Protein AF-0000000074538050 (afdb_homodimer)

Nearest PDB structures (foldseek):
  3uno-assembly1_C  TM=7.965E-01  e=2.550E-02  Mycobacterium tuberculosis
  3hiu-assembly1_A  TM=7.715E-01  e=6.123E-02  Xanthomonas campestris pv. campestris
  6ls3-assembly1_B-2  TM=7.519E-01  e=9.735E-02  Thermotoga maritima
  6ls3-assembly1_B-3  TM=7.519E-01  e=9.735E-02  Thermotoga maritima
  6gkb-assembly1_A  TM=6.081E-01  e=1.196E-01  Synechococcus sp. CC9311

Secondary structure (DSSP, 8-state):
-HHHHHHHHHHHHHHHHHHHHHTGGG-HHHHHHHHHHHHHHHHHHHHHHHHTPPP--------PPP-SSHHHHHHHHHHHHHHHHHHHHHHHHT---HHHHHHHHHHHHHIIIIIHHHHHHHHHHHHHHHHHHHHHHHHHHHHHHHHHH-THHHHHHHHHHHHHHHHHHHHHHTT---HHHHHHHHT-TTHHHHHHHHHHHHHHHHHHHHHHHHHHT-/-HHHHHHHHHHHHHHHHHHHHHHGGG-HHHHHHHHHHHHHHHHHHHHHHHHTPPP--------PPP-SSHHHHHHHHHHHHHHHHHHHHHHHHT---HHHHHHHHHHHHHIIIIIHHHHHHHHHHHHHHHHHHHHHHHHHHHHHHHHHH-THHHHHHHHHHHHHHHHHHHHHHTT---HHHHHHHHT-TTHHHHHHHHHHHHHHHHHHHHHHHHHHT-

Solvent-accessible surface area (backbone atoms only — not comparable to full-atom values): 23586 Å² total; per-residue (Å²): 109,67,52,58,54,52,17,53,49,49,41,50,50,51,46,48,43,52,53,27,61,69,45,29,85,63,37,66,66,33,48,56,50,40,62,57,50,53,53,54,53,48,53,51,50,51,51,29,58,77,68,71,48,73,73,56,71,71,78,65,84,76,86,76,67,76,62,92,43,53,66,52,38,42,34,42,53,46,28,52,51,53,43,51,40,50,49,39,51,60,59,48,73,79,53,84,52,64,68,61,41,49,52,43,47,52,56,35,46,49,42,63,68,45,50,46,53,53,45,51,51,55,41,39,53,55,44,46,53,51,50,49,50,47,46,48,50,49,46,48,48,47,48,50,49,33,62,67,72,54,46,61,65,58,52,52,51,47,54,50,50,50,49,50,49,51,50,50,50,51,31,42,73,66,67,64,49,48,74,64,53,51,46,48,47,67,61,31,83,57,34,61,52,54,50,48,48,53,51,50,52,52,51,50,53,53,51,52,54,58,61,50,58,68,59,62,78,107,109,68,51,58,54,51,19,52,49,48,42,50,49,52,48,48,45,53,52,27,60,68,45,31,86,62,39,66,67,33,48,55,52,39,60,57,50,53,52,53,52,51,53,53,50,51,51,28,59,77,67,71,47,73,75,58,72,70,78,65,83,77,85,78,67,76,62,92,44,54,66,51,39,41,33,42,52,46,28,50,50,52,44,50,41,49,50,40,53,59,59,46,72,79,53,83,52,64,68,60,40,49,52,43,46,52,57,36,46,49,42,64,68,45,49,47,53,55,45,50,51,54,42,39,53,54,45,45,51,51,50,49,49,47,46,48,49,48,45,48,50,46,48,50,48,34,61,68,73,54,47,62,63,58,52,52,52,48,54,50,51,50,49,48,49,50,49,49,48,50,31,42,73,68,67,64,47,46,73,65,54,51,48,49,48,68,61,30,84,57,33,60,53,54,49,48,48,52,50,49,51,49,50,49,53,51,50,53,54,57,59,50,57,67,59,62,78,105

Foldseek 3Di:
DLQVLLLVLLLLLVLLLVLLVLACVQDVLSVVVSVVSVVLNVLSVVVCVVVVHDHDNPHDPSPDDRDDHSLVSLVVSLVSLVVLLVSLVVVLVPDPDVVSNVSSVVVNCCSVPPVNVVSVVVNCVVVVVVVVVVVVVVVVVVVVVCVVVPCVVVVVVVVVVVVLLVVLVVCVVVVNHDPVSVCCLVVVPCNVVVVVVVVVVVVVVVVVVVVVVVPPVD/DLQVLLLVLLLLLVLLLVLLVLACVQDVLSVVVSVVSVVLNVLSVVVCVVVVHDHDNPHDPSPDDRDDHSLVSLVVSLVSLVVLLVSLVVVLVPDPDVVSNVSSVVVNCCSVPPVNVVSVVVNCVVVVVVVVVVVVVVVVVVVVVCVVVPCPVVVVVVVVVVVLLVVLVVCVVVVNHDPVSVVCCVVVPCNVVVVVVVVVVVVVVVVVVVVVVVVPVD

Radius of gyration: 29.13 Å; Cα contacts (8 Å, |Δi|>4): 297; chains: 2; bounding box: 51×84×74 Å

InterPro domains:
  IPR009078 Ferritin-like superfamily [SSF47240] (4-109)

Sequence (436 aa):
MHDELLSAAYISEKNAQILYESVSAFGEIFSEISSIRSGAIELIKKYAQAKGLKLDDTDAPNAFLTPNSFEDALICALNYEIQLNKMYENFTSDLDDEELKDLFFRLWATSNNEYIPALKQNLARCLNKKTQAKEEANLENLGQNLLQSGYENILNEYQKSFNEVSEGLQSIASGNADKAQLAKILNNPNFSFFSGLALGALGISMMDKISQKDKSDEMHDELLSAAYISEKNAQILYESVSAFGEIFSEISSIRSGAIELIKKYAQAKGLKLDDTDAPNAFLTPNSFEDALICALNYEIQLNKMYENFTSDLDDEELKDLFFRLWATSNNEYIPALKQNLARCLNKKTQAKEEANLENLGQNLLQSGYENILNEYQKSFNEVSEGLQSIASGNADKAQLAKILNNPNFSFFSGLALGALGISMMDKISQKDKSDE

pLDDT: mean 74.82, std 22.18, range [26.7, 98.31]

Structure (mmCIF, N/CA/C/O backbone):
data_AF-0000000074538050-model_v1
#
loop_
_entity.id
_entity.type
_entity.pdbx_description
1 polymer Aminotransferase
#
loop_
_atom_site.group_PDB
_atom_site.id
_atom_site.type_symbol
_atom_site.label_atom_id
_atom_site.label_alt_id
_atom_site.label_comp_id
_atom_site.label_asym_id
_atom_site.label_entity_id
_atom_site.label_seq_id
_atom_site.pdbx_PDB_ins_code
_atom_site.Cartn_x
_atom_site.Cartn_y
_atom_site.Cartn_z
_atom_site.occupancy
_atom_site.B_iso_or_equiv
_atom_site.auth_seq_id
_atom_site.auth_comp_id
_atom_site.auth_asym_id
_atom_site.auth_atom_id
_atom_site.pdbx_PDB_model_num
ATOM 1 N N . MET A 1 1 ? 19.219 -17.984 -20.953 1 68.44 1 MET A N 1
ATOM 2 C CA . MET A 1 1 ? 19.062 -17.25 -19.703 1 68.44 1 MET A CA 1
ATOM 3 C C . MET A 1 1 ? 18.5 -15.852 -19.969 1 68.44 1 MET A C 1
ATOM 5 O O . MET A 1 1 ? 17.516 -15.445 -19.344 1 68.44 1 MET A O 1
ATOM 9 N N . HIS A 1 2 ? 18.953 -15.297 -21.047 1 75.75 2 HIS A N 1
ATOM 10 C CA . HIS A 1 2 ? 18.5 -13.961 -21.422 1 75.75 2 HIS A CA 1
ATOM 11 C C . HIS A 1 2 ? 17.047 -13.977 -21.875 1 75.75 2 HIS A C 1
ATOM 13 O O . HIS A 1 2 ? 16.25 -13.125 -21.484 1 75.75 2 HIS A O 1
ATOM 19 N N . ASP A 1 3 ? 16.719 -15.109 -22.469 1 84.56 3 ASP A N 1
ATOM 20 C CA . ASP A 1 3 ? 15.367 -15.227 -23.016 1 84.56 3 ASP A CA 1
ATOM 21 C C . ASP A 1 3 ? 14.352 -15.375 -21.891 1 84.56 3 ASP A C 1
ATOM 23 O O . ASP A 1 3 ? 13.266 -14.789 -21.938 1 84.56 3 ASP A O 1
ATOM 27 N N . GLU A 1 4 ? 14.828 -16.094 -20.906 1 86.38 4 GLU A N 1
ATOM 28 C CA . GLU A 1 4 ? 13.906 -16.328 -19.797 1 86.38 4 GLU A CA 1
ATOM 29 C C . GLU A 1 4 ? 13.656 -15.047 -19 1 86.38 4 GLU A C 1
ATOM 31 O O . GLU A 1 4 ? 12.523 -14.758 -18.625 1 86.38 4 GLU A O 1
ATOM 36 N N . LEU A 1 5 ? 14.703 -14.289 -18.797 1 91.94 5 LEU A N 1
ATOM 37 C CA . LEU A 1 5 ? 14.57 -13.039 -18.047 1 91.94 5 LEU A CA 1
ATOM 38 C C . LEU A 1 5 ? 13.727 -12.031 -18.828 1 91.94 5 LEU A C 1
ATOM 40 O O . LEU A 1 5 ? 12.867 -11.359 -18.25 1 91.94 5 LEU A O 1
ATOM 44 N N . LEU A 1 6 ? 13.992 -11.992 -20.094 1 93.44 6 LEU A N 1
ATOM 45 C CA . LEU A 1 6 ? 13.25 -11.062 -20.938 1 93.44 6 LEU A CA 1
ATOM 46 C C . LEU A 1 6 ? 11.773 -11.453 -21.016 1 93.44 6 LEU A C 1
ATOM 48 O O . LEU A 1 6 ? 10.898 -10.594 -20.969 1 93.44 6 LEU A O 1
ATOM 52 N N . SER A 1 7 ? 11.508 -12.703 -21.109 1 92.69 7 SER A N 1
ATOM 53 C CA . SER A 1 7 ? 10.133 -13.18 -21.156 1 92.69 7 SER A CA 1
ATOM 54 C C . SER A 1 7 ? 9.422 -12.906 -19.828 1 92.69 7 SER A C 1
ATOM 56 O O . SER A 1 7 ? 8.242 -12.531 -19.812 1 92.69 7 SER A O 1
ATOM 58 N N . ALA A 1 8 ? 10.117 -13.125 -18.75 1 90.44 8 ALA A N 1
ATOM 59 C CA . ALA A 1 8 ? 9.555 -12.828 -17.422 1 90.44 8 ALA A CA 1
ATOM 60 C C . ALA A 1 8 ? 9.211 -11.344 -17.297 1 90.44 8 ALA A C 1
ATOM 62 O O . ALA A 1 8 ? 8.164 -10.992 -16.75 1 90.44 8 ALA A O 1
ATOM 63 N N . ALA A 1 9 ? 10.078 -10.5 -17.797 1 93.19 9 ALA A N 1
ATOM 64 C CA . ALA A 1 9 ? 9.828 -9.062 -17.797 1 93.19 9 ALA A CA 1
ATOM 65 C C . ALA A 1 9 ? 8.617 -8.711 -18.656 1 93.19 9 ALA A C 1
ATOM 67 O O . ALA A 1 9 ? 7.766 -7.918 -18.25 1 93.19 9 ALA A O 1
ATOM 68 N N . TYR A 1 10 ? 8.562 -9.344 -19.75 1 92.94 10 TYR A N 1
ATOM 69 C CA . TYR A 1 10 ? 7.461 -9.125 -20.688 1 92.94 10 TYR A CA 1
ATOM 70 C C . TYR A 1 10 ? 6.125 -9.492 -20.062 1 92.94 10 TYR A C 1
ATOM 72 O O . TYR A 1 10 ? 5.18 -8.703 -20.078 1 92.94 10 TYR A O 1
ATOM 80 N N . ILE A 1 11 ? 6.078 -10.602 -19.5 1 90.44 11 ILE A N 1
ATOM 81 C CA . ILE A 1 11 ? 4.859 -11.086 -18.859 1 90.44 11 ILE A CA 1
ATOM 82 C C . ILE A 1 11 ? 4.496 -10.156 -17.688 1 90.44 11 ILE A C 1
ATOM 84 O O . ILE A 1 11 ? 3.328 -9.812 -17.516 1 90.44 11 ILE A O 1
ATOM 88 N N . SER A 1 12 ? 5.457 -9.742 -16.922 1 91.94 12 SER A N 1
ATOM 89 C CA . SER A 1 12 ? 5.227 -8.875 -15.773 1 91.94 12 SER A CA 1
ATOM 90 C C . SER A 1 12 ? 4.672 -7.523 -16.203 1 91.94 12 SER A C 1
ATOM 92 O O . SER A 1 12 ? 3.762 -6.988 -15.562 1 91.94 12 SER A O 1
ATOM 94 N N . GLU A 1 13 ? 5.227 -6.977 -17.281 1 93.12 13 GLU A N 1
ATOM 95 C CA . GLU A 1 13 ? 4.742 -5.688 -17.781 1 93.12 13 GLU A CA 1
ATOM 96 C C . GLU A 1 13 ? 3.328 -5.809 -18.344 1 93.12 13 GLU A C 1
ATOM 98 O O . GLU A 1 13 ? 2.52 -4.891 -18.203 1 93.12 13 GLU A O 1
ATOM 103 N N . LYS A 1 14 ? 3.045 -6.875 -18.938 1 90.62 14 LYS A N 1
ATOM 104 C CA . LYS A 1 14 ? 1.683 -7.113 -19.422 1 90.62 14 LYS A CA 1
ATOM 105 C C . LYS A 1 14 ? 0.709 -7.234 -18.25 1 90.62 14 LYS A C 1
ATOM 107 O O . LYS A 1 14 ? -0.41 -6.719 -18.312 1 90.62 14 LYS A O 1
ATOM 112 N N . ASN A 1 15 ? 1.15 -7.926 -17.266 1 91.25 15 ASN A N 1
ATOM 113 C CA . ASN A 1 15 ? 0.33 -8.039 -16.062 1 91.25 15 ASN A CA 1
ATOM 114 C C . ASN A 1 15 ? 0.1 -6.684 -15.406 1 91.25 15 ASN A C 1
ATOM 116 O O . ASN A 1 15 ? -0.973 -6.43 -14.859 1 91.25 15 ASN A O 1
ATOM 120 N N . ALA A 1 16 ? 1.138 -5.855 -15.445 1 92.75 16 ALA A N 1
ATOM 121 C CA . ALA A 1 16 ? 0.968 -4.496 -14.945 1 92.75 16 ALA A CA 1
ATOM 122 C C . ALA A 1 16 ? -0.136 -3.762 -15.695 1 92.75 16 ALA A C 1
ATOM 124 O O . ALA A 1 16 ? -0.952 -3.061 -15.094 1 92.75 16 ALA A O 1
ATOM 125 N N . GLN A 1 17 ? -0.18 -3.939 -16.969 1 90.62 17 GLN A N 1
ATOM 126 C CA . GLN A 1 17 ? -1.223 -3.307 -17.781 1 90.62 17 GLN A CA 1
ATOM 127 C C . GLN A 1 17 ? -2.607 -3.785 -17.359 1 90.62 17 GLN A C 1
ATOM 129 O O . GLN A 1 17 ? -3.541 -2.986 -17.25 1 90.62 17 GLN A O 1
ATOM 134 N N . ILE A 1 18 ? -2.723 -5.008 -17.141 1 89.31 18 ILE A N 1
ATOM 135 C CA . ILE A 1 18 ? -3.996 -5.59 -16.734 1 89.31 18 ILE A CA 1
ATOM 136 C C . ILE A 1 18 ? -4.406 -5.02 -15.375 1 89.31 18 ILE A C 1
ATOM 138 O O . ILE A 1 18 ? -5.566 -4.652 -15.172 1 89.31 18 ILE A O 1
ATOM 142 N N . LEU A 1 19 ? -3.467 -4.961 -14.477 1 93.25 19 LEU A N 1
ATOM 143 C CA . LEU A 1 19 ? -3.74 -4.402 -13.156 1 93.25 19 LEU A CA 1
ATOM 144 C C . LEU A 1 19 ? -4.266 -2.975 -13.266 1 93.25 19 LEU A C 1
ATOM 146 O O . LEU A 1 19 ? -5.324 -2.652 -12.727 1 93.25 19 LEU A O 1
ATOM 150 N N . TYR A 1 20 ? -3.566 -2.158 -14.016 1 94.94 20 TYR A N 1
ATOM 151 C CA . TYR A 1 20 ? -3.936 -0.749 -14.102 1 94.94 20 TYR A CA 1
ATOM 152 C C . TYR A 1 20 ? -5.266 -0.577 -14.828 1 94.94 20 TYR A C 1
ATOM 154 O O . TYR A 1 20 ? -6.039 0.332 -14.508 1 94.94 20 TYR A O 1
ATOM 162 N N . GLU A 1 21 ? -5.547 -1.368 -15.734 1 91.94 21 GLU A N 1
ATOM 163 C CA . GLU A 1 21 ? -6.855 -1.336 -16.375 1 91.94 21 GLU A CA 1
ATOM 164 C C . GLU A 1 21 ? -7.965 -1.695 -15.398 1 91.94 21 GLU A C 1
ATOM 166 O O . GLU A 1 21 ? -9.031 -1.076 -15.406 1 91.94 21 GLU A O 1
ATOM 171 N N . SER A 1 22 ? -7.715 -2.656 -14.594 1 92.38 22 SER A N 1
ATOM 172 C CA . SER A 1 22 ? -8.719 -3.15 -13.656 1 92.38 22 SER A CA 1
ATOM 173 C C . SER A 1 22 ? -9.062 -2.098 -12.602 1 92.38 22 SER A C 1
ATOM 175 O O . SER A 1 22 ? -10.172 -2.094 -12.062 1 92.38 22 SER A O 1
ATOM 177 N N . VAL A 1 23 ? -8.148 -1.17 -12.367 1 96.31 23 VAL A N 1
ATOM 178 C CA . VAL A 1 23 ? -8.383 -0.204 -11.305 1 96.31 23 VAL A CA 1
ATOM 179 C C . VAL A 1 23 ? -8.562 1.19 -11.898 1 96.31 23 VAL A C 1
ATOM 181 O O . VAL A 1 23 ? -8.648 2.18 -11.164 1 96.31 23 VAL A O 1
ATOM 184 N N . SER A 1 24 ? -8.633 1.364 -13.188 1 95.44 24 SER A N 1
ATOM 185 C CA . SER A 1 24 ? -8.648 2.648 -13.883 1 95.44 24 SER A CA 1
ATOM 186 C C . SER A 1 24 ? -9.883 3.461 -13.5 1 95.44 24 SER A C 1
ATOM 188 O O . SER A 1 24 ? -9.852 4.695 -13.508 1 95.44 24 SER A O 1
ATOM 190 N N . ALA A 1 25 ? -10.945 2.818 -13.047 1 95.88 25 ALA A N 1
ATOM 191 C CA . ALA A 1 25 ? -12.203 3.49 -12.727 1 95.88 25 ALA A CA 1
ATOM 192 C C . ALA A 1 25 ? -12.094 4.25 -11.406 1 95.88 25 ALA A C 1
ATOM 194 O O . ALA A 1 25 ? -12.891 5.148 -11.133 1 95.88 25 ALA A O 1
ATOM 195 N N . PHE A 1 26 ? -11.117 3.916 -10.625 1 96.12 26 PHE A N 1
ATOM 196 C CA . PHE A 1 26 ? -11.008 4.527 -9.305 1 96.12 26 PHE A CA 1
ATOM 197 C C . PHE A 1 26 ? -10.398 5.922 -9.406 1 96.12 26 PHE A C 1
ATOM 199 O O . PHE A 1 26 ? -10.617 6.766 -8.539 1 96.12 26 PHE A O 1
ATOM 206 N N . GLY A 1 27 ? -9.516 6.102 -10.484 1 94.5 27 GLY A N 1
ATOM 207 C CA . GLY A 1 27 ? -8.867 7.398 -10.547 1 94.5 27 GLY A CA 1
ATOM 208 C C . GLY A 1 27 ? -8.008 7.578 -11.789 1 94.5 27 GLY A C 1
ATOM 209 O O . GLY A 1 27 ? -7.504 6.602 -12.344 1 94.5 27 GLY A O 1
ATOM 210 N N . GLU A 1 28 ? -7.73 8.797 -12.109 1 95.12 28 GLU A N 1
ATOM 211 C CA . GLU A 1 28 ? -7.023 9.156 -13.336 1 95.12 28 GLU A CA 1
ATOM 212 C C . GLU A 1 28 ? -5.566 8.719 -13.281 1 95.12 28 GLU A C 1
ATOM 214 O O . GLU A 1 28 ? -4.973 8.375 -14.305 1 95.12 28 GLU A O 1
ATOM 219 N N . ILE A 1 29 ? -5.105 8.703 -12.125 1 96.56 29 ILE A N 1
ATOM 220 C CA . ILE A 1 29 ? -3.695 8.367 -11.977 1 96.56 29 ILE A CA 1
ATOM 221 C C . ILE A 1 29 ? -3.436 6.98 -12.57 1 96.56 29 ILE A C 1
ATOM 223 O O . ILE A 1 29 ? -2.387 6.746 -13.172 1 96.56 29 ILE A O 1
ATOM 227 N N . PHE A 1 30 ? -4.352 6.066 -12.461 1 97.88 30 PHE A N 1
ATOM 228 C CA . PHE A 1 30 ? -4.164 4.699 -12.938 1 97.88 30 PHE A CA 1
ATOM 229 C C . PHE A 1 30 ? -4.152 4.656 -14.461 1 97.88 30 PHE A C 1
ATOM 231 O O . PHE A 1 30 ? -3.342 3.947 -15.055 1 97.88 30 PHE A O 1
ATOM 238 N N . SER A 1 31 ? -5.016 5.402 -15.055 1 95.81 31 SER A N 1
ATOM 239 C CA . SER A 1 31 ? -5.031 5.457 -16.516 1 95.81 31 SER A CA 1
ATOM 240 C C . SER A 1 31 ? -3.789 6.156 -17.062 1 95.81 31 SER A C 1
ATOM 242 O O . SER A 1 31 ? -3.281 5.793 -18.125 1 95.81 31 SER A O 1
ATOM 244 N N . GLU A 1 32 ? -3.301 7.156 -16.375 1 93.56 32 GLU A N 1
ATOM 245 C CA . GLU A 1 32 ? -2.088 7.871 -16.766 1 93.56 32 GLU A CA 1
ATOM 246 C C . GLU A 1 32 ? -0.873 6.949 -16.734 1 93.56 32 GLU A C 1
ATOM 248 O O . GLU A 1 32 ? -0.089 6.918 -17.688 1 93.56 32 GLU A O 1
ATOM 253 N N . ILE A 1 33 ? -0.773 6.148 -15.68 1 96.19 33 ILE A N 1
ATOM 254 C CA . ILE A 1 33 ? 0.356 5.234 -15.562 1 96.19 33 ILE A CA 1
ATOM 255 C C . ILE A 1 33 ? 0.228 4.121 -16.594 1 96.19 33 ILE A C 1
ATOM 257 O O . ILE A 1 33 ? 1.216 3.736 -17.234 1 96.19 33 ILE A O 1
ATOM 261 N N . SER A 1 34 ? -0.981 3.656 -16.781 1 94.69 34 SER A N 1
ATOM 262 C CA . SER A 1 34 ? -1.224 2.619 -17.781 1 94.69 34 SER A CA 1
ATOM 263 C C . SER A 1 34 ? -0.749 3.061 -19.156 1 94.69 34 SER A C 1
ATOM 265 O O . SER A 1 34 ? -0.139 2.277 -19.891 1 94.69 34 SER A O 1
ATOM 267 N N . SER A 1 35 ? -1.006 4.309 -19.484 1 92.06 35 SER A N 1
ATOM 268 C CA . SER A 1 35 ? -0.621 4.844 -20.781 1 92.06 35 SER A CA 1
ATOM 269 C C . SER A 1 35 ? 0.895 4.875 -20.938 1 92.06 35 SER A C 1
ATOM 271 O O . SER A 1 35 ? 1.42 4.543 -22 1 92.06 35 SER A O 1
ATOM 273 N N . ILE A 1 36 ? 1.596 5.23 -19.906 1 91.19 36 ILE A N 1
ATOM 274 C CA . ILE A 1 36 ? 3.053 5.309 -19.953 1 91.19 36 ILE A CA 1
ATOM 275 C C . ILE A 1 36 ? 3.643 3.902 -20.016 1 91.19 36 ILE A C 1
ATOM 277 O O . ILE A 1 36 ? 4.641 3.674 -20.703 1 91.19 36 ILE A O 1
ATOM 281 N N . ARG A 1 37 ? 3.012 2.922 -19.359 1 92.88 37 ARG A N 1
ATOM 282 C CA . ARG A 1 37 ? 3.533 1.564 -19.234 1 92.88 37 ARG A CA 1
ATOM 283 C C . ARG A 1 37 ? 3.514 0.842 -20.578 1 92.88 37 ARG A C 1
ATOM 285 O O . ARG A 1 37 ? 4.266 -0.114 -20.781 1 92.88 37 ARG A O 1
ATOM 292 N N . SER A 1 38 ? 2.703 1.279 -21.5 1 90.38 38 SER A N 1
ATOM 293 C CA . SER A 1 38 ? 2.697 0.682 -22.828 1 90.38 38 SER A CA 1
ATOM 294 C C . SER A 1 38 ? 4.062 0.812 -23.5 1 90.38 38 SER A C 1
ATOM 296 O O . SER A 1 38 ? 4.461 -0.053 -24.281 1 90.38 38 SER A O 1
ATOM 298 N N . GLY A 1 39 ? 4.758 1.828 -23.156 1 93.5 39 GLY A N 1
ATOM 299 C CA . GLY A 1 39 ? 6.105 2.025 -23.672 1 93.5 39 GLY A CA 1
ATOM 300 C C . GLY A 1 39 ? 7.082 0.962 -23.203 1 93.5 39 GLY A C 1
ATOM 301 O O . GLY A 1 39 ? 8.016 0.61 -23.922 1 93.5 39 GLY A O 1
ATOM 302 N N . ALA A 1 40 ? 6.867 0.431 -21.984 1 95.12 40 ALA A N 1
ATOM 303 C CA . ALA A 1 40 ? 7.723 -0.623 -21.453 1 95.12 40 ALA A CA 1
ATOM 304 C C . ALA A 1 40 ? 7.617 -1.895 -22.281 1 95.12 40 ALA A C 1
ATOM 306 O O . ALA A 1 40 ? 8.633 -2.504 -22.625 1 95.12 40 ALA A O 1
ATOM 307 N N . ILE A 1 41 ? 6.406 -2.264 -22.625 1 94.19 41 ILE A N 1
ATOM 308 C CA . ILE A 1 41 ? 6.16 -3.457 -23.422 1 94.19 41 ILE A CA 1
ATOM 309 C C . ILE A 1 41 ? 6.82 -3.305 -24.797 1 94.19 41 ILE A C 1
ATOM 311 O O . ILE A 1 41 ? 7.488 -4.227 -25.281 1 94.19 41 ILE A O 1
ATOM 315 N N . GLU A 1 42 ? 6.699 -2.123 -25.312 1 95.38 42 GLU A N 1
ATOM 316 C CA . GLU A 1 42 ? 7.289 -1.87 -26.625 1 95.38 42 GLU A CA 1
ATOM 317 C C . GLU A 1 42 ? 8.812 -1.936 -26.562 1 95.38 42 GLU A C 1
ATOM 319 O O . GLU A 1 42 ? 9.453 -2.439 -27.484 1 95.38 42 GLU A O 1
ATOM 324 N N . LEU A 1 43 ? 9.398 -1.367 -25.547 1 96.12 43 LEU A N 1
ATOM 325 C CA . LEU A 1 43 ? 10.844 -1.412 -25.375 1 96.12 43 LEU A CA 1
ATOM 326 C C . LEU A 1 43 ? 11.336 -2.854 -25.312 1 96.12 43 LEU A C 1
ATOM 328 O O . LEU A 1 43 ? 12.375 -3.182 -25.906 1 96.12 43 LEU A O 1
ATOM 332 N N . ILE A 1 44 ? 10.625 -3.738 -24.641 1 96.62 44 ILE A N 1
ATOM 333 C CA . ILE A 1 44 ? 11.008 -5.141 -24.5 1 96.62 44 ILE A CA 1
ATOM 334 C C . ILE A 1 44 ? 10.898 -5.84 -25.859 1 96.62 44 ILE A C 1
ATOM 336 O O . ILE A 1 44 ? 11.805 -6.582 -26.25 1 96.62 44 ILE A O 1
ATOM 340 N N . LYS A 1 45 ? 9.867 -5.543 -26.531 1 95.88 45 LYS A N 1
ATOM 341 C CA . LYS A 1 45 ? 9.672 -6.141 -27.844 1 95.88 45 LYS A CA 1
ATOM 342 C C . LYS A 1 45 ? 10.781 -5.742 -28.812 1 95.88 45 LYS A C 1
ATOM 344 O O . LYS A 1 45 ? 11.297 -6.578 -29.562 1 95.88 45 LYS A O 1
ATOM 349 N N . LYS A 1 46 ? 11.094 -4.504 -28.812 1 96.62 46 LYS A N 1
ATOM 350 C CA . LYS A 1 46 ? 12.156 -4 -29.688 1 96.62 46 LYS A CA 1
ATOM 351 C C . LYS A 1 46 ? 13.492 -4.668 -29.375 1 96.62 46 LYS A C 1
ATOM 353 O O . LYS A 1 46 ? 14.242 -5.023 -30.281 1 96.62 46 LYS A O 1
ATOM 358 N N . TYR A 1 47 ? 13.766 -4.785 -28.094 1 96.56 47 TYR A N 1
ATOM 359 C CA . TYR A 1 47 ? 14.992 -5.465 -27.688 1 96.56 47 TYR A CA 1
ATOM 360 C C . TYR A 1 47 ? 15 -6.906 -28.172 1 96.56 47 TYR A C 1
ATOM 362 O O . TYR A 1 47 ? 16 -7.379 -28.719 1 96.56 47 TYR A O 1
ATOM 370 N N . ALA A 1 48 ? 13.93 -7.621 -27.969 1 96.25 48 ALA A N 1
ATOM 371 C CA . ALA A 1 48 ? 13.82 -9.016 -28.375 1 96.25 48 ALA A CA 1
ATOM 372 C C . ALA A 1 48 ? 14.031 -9.164 -29.875 1 96.25 48 ALA A C 1
ATOM 374 O O . ALA A 1 48 ? 14.742 -10.062 -30.328 1 96.25 48 ALA A O 1
ATOM 375 N N . GLN A 1 49 ? 13.422 -8.289 -30.578 1 95.81 49 GLN A N 1
ATOM 376 C CA . GLN A 1 49 ? 13.539 -8.305 -32.031 1 95.81 49 GLN A CA 1
ATOM 377 C C . GLN A 1 49 ? 14.984 -8.055 -32.469 1 95.81 49 GLN A C 1
ATOM 379 O O . GLN A 1 49 ? 15.508 -8.766 -33.344 1 95.81 49 GLN A O 1
ATOM 384 N N . ALA A 1 50 ? 15.594 -7.059 -31.891 1 95.56 50 ALA A N 1
ATOM 385 C CA . ALA A 1 50 ? 16.969 -6.695 -32.25 1 95.56 50 ALA A CA 1
ATOM 386 C C . ALA A 1 50 ? 17.922 -7.844 -31.953 1 95.56 50 ALA A C 1
ATOM 388 O O . ALA A 1 50 ? 18.906 -8.031 -32.656 1 95.56 50 ALA A O 1
ATOM 389 N N . LYS A 1 51 ? 17.562 -8.641 -30.953 1 95.25 51 LYS A N 1
ATOM 390 C CA . LYS A 1 51 ? 18.469 -9.711 -30.531 1 95.25 51 LYS A CA 1
ATOM 391 C C . LYS A 1 51 ? 18.016 -11.055 -31.078 1 95.25 51 LYS A C 1
ATOM 393 O O . LYS A 1 51 ? 18.656 -12.078 -30.828 1 95.25 51 LYS A O 1
ATOM 398 N N . GLY A 1 52 ? 16.953 -11.062 -31.797 1 93.75 52 GLY A N 1
ATOM 399 C CA . GLY A 1 52 ? 16.438 -12.289 -32.375 1 93.75 52 GLY A CA 1
ATOM 400 C C . GLY A 1 52 ? 15.906 -13.258 -31.344 1 93.75 52 GLY A C 1
ATOM 401 O O . GLY A 1 52 ? 16.047 -14.469 -31.484 1 93.75 52 GLY A O 1
ATOM 402 N N . LEU A 1 53 ? 15.391 -12.719 -30.266 1 93.38 53 LEU A N 1
ATOM 403 C CA . LEU A 1 53 ? 14.844 -13.531 -29.188 1 93.38 53 LEU A CA 1
ATOM 404 C C . LEU A 1 53 ? 13.336 -13.672 -29.312 1 93.38 53 LEU A C 1
ATOM 406 O O . LEU A 1 53 ? 12.656 -12.727 -2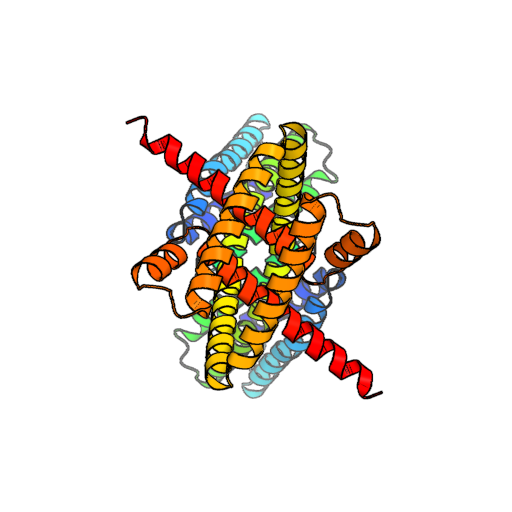9.719 1 93.38 53 LEU A O 1
ATOM 410 N N . LYS A 1 54 ? 12.867 -14.836 -29.016 1 91.5 54 LYS A N 1
ATOM 411 C CA . LYS A 1 54 ? 11.422 -15.055 -28.969 1 91.5 54 LYS A CA 1
ATOM 412 C C . LYS A 1 54 ? 10.875 -14.828 -27.547 1 91.5 54 LYS A C 1
ATOM 414 O O . LYS A 1 54 ? 11.445 -15.312 -26.578 1 91.5 54 LYS A O 1
ATOM 419 N N . LEU A 1 55 ? 9.82 -14.102 -27.516 1 91.31 55 LEU A N 1
ATOM 420 C CA . LEU A 1 55 ? 9.164 -13.844 -26.234 1 91.31 55 LEU A CA 1
ATOM 421 C C . LEU A 1 55 ? 8.078 -14.867 -25.953 1 91.31 55 LEU A C 1
ATOM 423 O O . LEU A 1 55 ? 7.27 -15.18 -26.844 1 91.31 55 LEU A O 1
ATOM 427 N N . ASP A 1 56 ? 8.141 -15.422 -24.828 1 85.5 56 ASP A N 1
ATOM 428 C CA . ASP A 1 56 ? 7.07 -16.297 -24.359 1 85.5 56 ASP A CA 1
ATOM 429 C C . ASP A 1 56 ? 5.965 -15.492 -23.672 1 85.5 56 ASP A C 1
ATOM 431 O O . ASP A 1 56 ? 6.191 -14.867 -22.641 1 85.5 56 ASP A O 1
ATOM 435 N N . ASP A 1 57 ? 4.828 -15.484 -24.281 1 76 57 ASP A N 1
ATOM 436 C CA . ASP A 1 57 ? 3.746 -14.656 -23.766 1 76 57 ASP A CA 1
ATOM 437 C C . ASP A 1 57 ? 2.693 -15.508 -23.062 1 76 57 ASP A C 1
ATOM 439 O O . ASP A 1 57 ? 1.521 -15.133 -23 1 76 57 ASP A O 1
ATOM 443 N N . THR A 1 58 ? 3.178 -16.719 -22.688 1 74.12 58 THR A N 1
ATOM 444 C CA . THR A 1 58 ? 2.186 -17.516 -21.969 1 74.12 58 THR A CA 1
ATOM 445 C C . THR A 1 58 ? 1.624 -16.75 -20.781 1 74.12 58 THR A C 1
ATOM 447 O O . THR A 1 58 ? 2.377 -16.125 -20.031 1 74.12 58 THR A O 1
ATOM 450 N N . ASP A 1 59 ? 0.302 -16.656 -20.906 1 61.59 59 ASP A N 1
ATOM 451 C CA . ASP A 1 59 ? -0.461 -15.82 -19.984 1 61.59 59 ASP A CA 1
ATOM 452 C C . ASP A 1 59 ? -0.279 -16.281 -18.547 1 61.59 59 ASP A C 1
ATOM 454 O O . ASP A 1 59 ? -0.368 -17.484 -18.266 1 61.59 59 ASP A O 1
ATOM 458 N N . ALA A 1 60 ? 0.532 -15.508 -17.828 1 60.62 60 ALA A N 1
ATOM 459 C CA . ALA A 1 60 ? 0.499 -15.766 -16.391 1 60.62 60 ALA A CA 1
ATOM 460 C C . ALA A 1 60 ? -0.888 -15.484 -15.812 1 60.62 60 ALA A C 1
ATOM 462 O O . ALA A 1 60 ? -1.597 -14.594 -16.281 1 60.62 60 ALA A O 1
ATOM 463 N N . PRO A 1 61 ? -1.396 -16.578 -15.125 1 55.38 61 PRO A N 1
ATOM 464 C CA . PRO A 1 61 ? -2.691 -16.297 -14.5 1 55.38 61 PRO A CA 1
ATOM 465 C C . PRO A 1 61 ? -2.695 -14.984 -13.719 1 55.38 61 PRO A C 1
ATOM 467 O O . PRO A 1 61 ? -1.799 -14.742 -12.906 1 55.38 61 PRO A O 1
ATOM 470 N N . ASN A 1 62 ? -3.154 -13.891 -14.445 1 58.09 62 ASN A N 1
ATOM 471 C CA . ASN A 1 62 ? -3.238 -12.617 -13.734 1 58.09 62 ASN A CA 1
ATOM 472 C C . ASN A 1 62 ? -4.309 -12.648 -12.648 1 58.09 62 ASN A C 1
ATOM 474 O O . ASN A 1 62 ? -5.496 -12.492 -12.938 1 58.09 62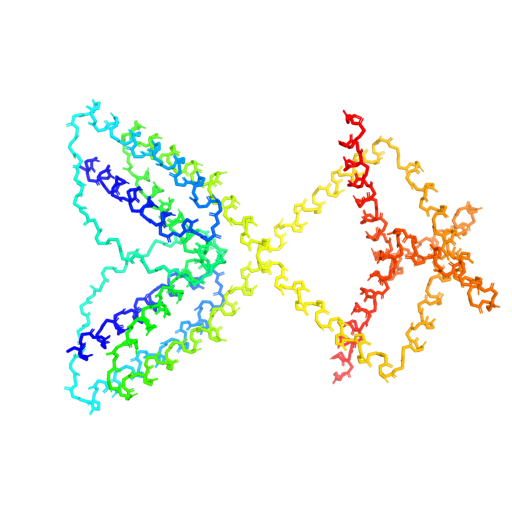 ASN A O 1
ATOM 478 N N . ALA A 1 63 ? -3.887 -13.172 -11.406 1 67.62 63 ALA A N 1
ATOM 479 C CA . ALA A 1 63 ? -4.941 -13.336 -10.406 1 67.62 63 ALA A CA 1
ATOM 480 C C . ALA A 1 63 ? -5.008 -12.133 -9.469 1 67.62 63 ALA A C 1
ATOM 482 O O . ALA A 1 63 ? -4.535 -12.203 -8.336 1 67.62 63 ALA A O 1
ATOM 483 N N . PHE A 1 64 ? -5.277 -10.859 -10.117 1 84.44 64 PHE A N 1
ATOM 484 C CA . PHE A 1 64 ? -5.535 -9.711 -9.258 1 84.44 64 PHE A CA 1
ATOM 485 C C . PHE A 1 64 ? -7.023 -9.57 -8.969 1 84.44 64 PHE A C 1
ATOM 487 O O . PHE A 1 64 ? -7.848 -9.641 -9.883 1 84.44 64 PHE A O 1
ATOM 494 N N . LEU A 1 65 ? -7.324 -9.508 -7.719 1 90.75 65 LEU A N 1
ATOM 495 C CA . LEU A 1 65 ? -8.703 -9.195 -7.348 1 90.75 65 LEU A CA 1
ATOM 496 C C . LEU A 1 65 ? -8.898 -7.695 -7.176 1 90.75 65 LEU A C 1
ATOM 498 O O . LEU A 1 65 ? -8.141 -7.047 -6.449 1 90.75 65 LEU A O 1
ATOM 502 N N . THR A 1 66 ? -9.859 -7.16 -7.895 1 92.19 66 THR A N 1
ATOM 503 C CA . THR A 1 66 ? -10.086 -5.719 -7.883 1 92.19 66 THR A CA 1
ATOM 504 C C . THR A 1 66 ? -10.477 -5.242 -6.484 1 92.19 66 THR A C 1
ATOM 506 O O . THR A 1 66 ? -11.422 -5.75 -5.891 1 92.19 66 THR A O 1
ATOM 509 N N . PRO A 1 67 ? -9.703 -4.293 -5.977 1 94.69 67 PRO A N 1
ATOM 510 C CA . PRO A 1 67 ? -10.031 -3.764 -4.652 1 94.69 67 PRO A CA 1
ATOM 511 C C . PRO A 1 67 ? -11.344 -2.984 -4.633 1 94.69 67 PRO A C 1
ATOM 513 O O . PRO A 1 67 ? -11.992 -2.838 -5.672 1 94.69 67 PRO A O 1
ATOM 516 N N . ASN A 1 68 ? -11.703 -2.469 -3.422 1 94.44 68 ASN A N 1
ATOM 517 C CA . ASN A 1 68 ? -13.031 -1.888 -3.258 1 94.44 68 ASN A CA 1
ATOM 518 C C . ASN A 1 68 ? -12.977 -0.365 -3.186 1 94.44 68 ASN A C 1
ATOM 520 O O . ASN A 1 68 ? -14.008 0.298 -3.09 1 94.44 68 ASN A O 1
ATOM 524 N N . SER A 1 69 ? -11.734 0.195 -3.164 1 95.94 69 SER A N 1
ATOM 525 C CA . SER A 1 69 ? -11.625 1.638 -2.975 1 95.94 69 SER A CA 1
ATOM 526 C C . SER A 1 69 ? -10.398 2.197 -3.689 1 95.94 69 SER A C 1
ATOM 528 O O . SER A 1 69 ? -9.492 1.446 -4.062 1 95.94 69 SER A O 1
ATOM 530 N N . PHE A 1 70 ? -10.43 3.541 -3.879 1 96.88 70 PHE A N 1
ATOM 531 C CA . PHE A 1 70 ? -9.289 4.25 -4.461 1 96.88 70 PHE A CA 1
ATOM 532 C C . PHE A 1 70 ? -8.031 4.027 -3.633 1 96.88 70 PHE A C 1
ATOM 534 O O . PHE A 1 70 ? -6.969 3.734 -4.18 1 96.88 70 PHE A O 1
ATOM 541 N N . GLU A 1 71 ? -8.156 4.109 -2.346 1 96.75 71 GLU A N 1
ATOM 542 C CA . GLU A 1 71 ? -7.031 3.916 -1.431 1 96.75 71 GLU A CA 1
ATOM 543 C C . GLU A 1 71 ? -6.441 2.518 -1.568 1 96.75 71 GLU A C 1
ATOM 545 O O . GLU A 1 71 ? -5.227 2.361 -1.695 1 96.75 71 GLU A O 1
ATOM 550 N N . ASP A 1 72 ? -7.34 1.502 -1.559 1 97.44 72 ASP A N 1
ATOM 551 C CA . ASP A 1 72 ? -6.887 0.12 -1.689 1 97.44 72 ASP A CA 1
ATOM 552 C C . ASP A 1 72 ? -6.266 -0.126 -3.062 1 97.44 72 ASP A C 1
ATOM 554 O O . ASP A 1 72 ? -5.309 -0.896 -3.188 1 97.44 72 ASP A O 1
ATOM 558 N N . ALA A 1 73 ? -6.84 0.493 -4.059 1 97.81 73 ALA A N 1
ATOM 559 C CA . ALA A 1 73 ? -6.285 0.378 -5.406 1 97.81 73 ALA A CA 1
ATOM 560 C C . ALA A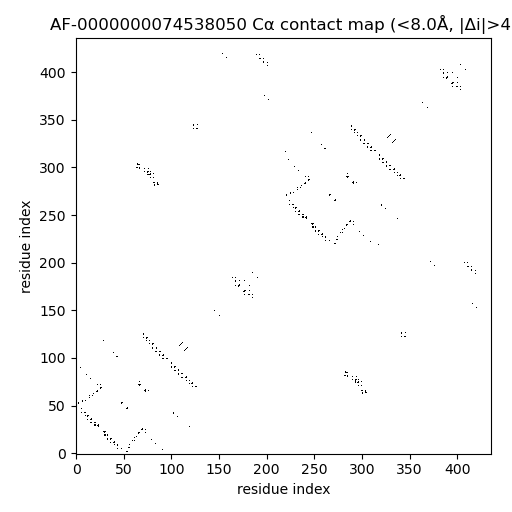 1 73 ? -4.867 0.938 -5.465 1 97.81 73 ALA A C 1
ATOM 562 O O . ALA A 1 73 ? -3.992 0.363 -6.117 1 97.81 73 ALA A O 1
ATOM 563 N N . LEU A 1 74 ? -4.648 2.066 -4.805 1 98.25 74 LEU A N 1
ATOM 564 C CA . LEU A 1 74 ? -3.311 2.646 -4.73 1 98.25 74 LEU A CA 1
ATOM 565 C C . LEU A 1 74 ? -2.334 1.676 -4.078 1 98.25 74 LEU A C 1
ATOM 567 O O . LEU A 1 74 ? -1.204 1.516 -4.547 1 98.25 74 LEU A O 1
ATOM 571 N N . ILE A 1 75 ? -2.803 1.054 -3.041 1 97.88 75 ILE A N 1
ATOM 572 C CA . ILE A 1 75 ? -1.962 0.113 -2.309 1 97.88 75 ILE A CA 1
ATOM 573 C C . ILE A 1 75 ? -1.622 -1.078 -3.201 1 97.88 75 ILE A C 1
ATOM 575 O O . ILE A 1 75 ? -0.467 -1.509 -3.26 1 97.88 75 ILE A O 1
ATOM 579 N N . CYS A 1 76 ? -2.533 -1.608 -3.893 1 96.69 76 CYS A N 1
ATOM 580 C CA . CYS A 1 76 ? -2.314 -2.742 -4.781 1 96.69 76 CYS A CA 1
ATOM 581 C C . CYS A 1 76 ? -1.341 -2.381 -5.898 1 96.69 76 CYS A C 1
ATOM 583 O O . CYS A 1 76 ? -0.424 -3.146 -6.199 1 96.69 76 CYS A O 1
ATOM 585 N N . ALA A 1 77 ? -1.576 -1.247 -6.48 1 97.81 77 ALA A N 1
ATOM 586 C CA . ALA A 1 77 ? -0.686 -0.787 -7.547 1 97.81 77 ALA A CA 1
ATOM 587 C C . ALA A 1 77 ? 0.736 -0.596 -7.027 1 97.81 77 ALA A C 1
ATOM 589 O O . ALA A 1 77 ? 1.702 -0.988 -7.684 1 97.81 77 ALA A O 1
ATOM 590 N N . LEU A 1 78 ? 0.839 0.017 -5.855 1 98.19 78 LEU A N 1
ATOM 591 C CA . LEU A 1 78 ? 2.145 0.249 -5.25 1 98.19 78 LEU A CA 1
ATOM 592 C C . LEU A 1 78 ? 2.865 -1.068 -4.988 1 98.19 78 LEU A C 1
ATOM 594 O O . LEU A 1 78 ? 4.062 -1.192 -5.262 1 98.19 78 LEU A O 1
ATOM 598 N N . ASN A 1 79 ? 2.172 -1.996 -4.477 1 96.38 79 ASN A N 1
ATOM 599 C CA . ASN A 1 79 ? 2.791 -3.297 -4.25 1 96.38 79 ASN A CA 1
ATOM 600 C C . ASN A 1 79 ? 3.336 -3.893 -5.547 1 96.38 79 ASN A C 1
ATOM 602 O O . ASN A 1 79 ? 4.438 -4.449 -5.566 1 96.38 79 ASN A O 1
ATOM 606 N N . TYR A 1 80 ? 2.506 -3.852 -6.535 1 95.25 80 TYR A N 1
ATOM 607 C CA . TYR A 1 80 ? 2.957 -4.43 -7.793 1 95.25 80 TYR A CA 1
ATOM 608 C C . TYR A 1 80 ? 4.258 -3.781 -8.258 1 95.25 80 TYR A C 1
ATOM 610 O O . TYR A 1 80 ? 5.184 -4.473 -8.68 1 95.25 80 TYR A O 1
ATOM 618 N N . GLU A 1 81 ? 4.309 -2.447 -8.172 1 97.62 81 GLU A N 1
ATOM 619 C CA . GLU A 1 81 ? 5.508 -1.724 -8.586 1 97.62 81 GLU A CA 1
ATOM 620 C C . GLU A 1 81 ? 6.711 -2.107 -7.723 1 97.62 81 GLU A C 1
ATOM 622 O O . GLU A 1 81 ? 7.809 -2.316 -8.242 1 97.62 81 GLU A O 1
ATOM 627 N N . ILE A 1 82 ? 6.465 -2.201 -6.465 1 95.81 82 ILE A N 1
ATOM 628 C CA . ILE A 1 82 ? 7.531 -2.555 -5.535 1 95.81 82 ILE A CA 1
ATOM 629 C C . ILE A 1 82 ? 8.07 -3.943 -5.867 1 95.81 82 ILE A C 1
ATOM 631 O O . ILE A 1 82 ? 9.281 -4.137 -5.98 1 95.81 82 ILE A O 1
ATOM 635 N N . GLN A 1 83 ? 7.199 -4.859 -6.102 1 94.06 83 GLN A N 1
ATOM 636 C CA . GLN A 1 83 ? 7.602 -6.219 -6.449 1 94.06 83 GLN A CA 1
ATOM 637 C C . GLN A 1 83 ? 8.305 -6.25 -7.805 1 94.06 83 GLN A C 1
ATOM 639 O O . GLN A 1 83 ? 9.312 -6.945 -7.969 1 94.06 83 GLN A O 1
ATOM 644 N N . LEU A 1 84 ? 7.773 -5.52 -8.711 1 95.5 84 LEU A N 1
ATOM 645 C CA . LEU A 1 84 ? 8.375 -5.469 -10.039 1 95.5 84 LEU A CA 1
ATOM 646 C C . LEU A 1 84 ? 9.781 -4.883 -9.977 1 95.5 84 LEU A C 1
ATOM 648 O O . LEU A 1 84 ? 10.695 -5.387 -10.641 1 95.5 84 LEU A O 1
ATOM 652 N N . ASN A 1 85 ? 9.953 -3.838 -9.211 1 96.62 85 ASN A N 1
ATOM 653 C CA . ASN A 1 85 ? 11.273 -3.227 -9.055 1 96.62 85 ASN A CA 1
ATOM 654 C C . ASN A 1 85 ? 12.258 -4.18 -8.391 1 96.62 85 ASN A C 1
ATOM 656 O O . ASN A 1 85 ? 13.422 -4.254 -8.789 1 96.62 85 ASN A O 1
ATOM 660 N N . LYS A 1 86 ? 11.766 -4.891 -7.449 1 93.5 86 LYS A N 1
ATOM 661 C CA . LYS A 1 86 ? 12.633 -5.879 -6.812 1 93.5 86 LYS A CA 1
ATOM 662 C C . LYS A 1 86 ? 13.047 -6.965 -7.801 1 93.5 86 LYS A C 1
ATOM 664 O O . LYS A 1 86 ? 14.188 -7.441 -7.762 1 93.5 86 LYS A O 1
ATOM 669 N N . MET A 1 87 ? 12.156 -7.375 -8.648 1 94.06 87 MET A N 1
ATOM 670 C CA . MET A 1 87 ? 12.484 -8.344 -9.688 1 94.06 87 MET A CA 1
ATOM 671 C C . MET A 1 87 ? 13.586 -7.82 -10.602 1 94.06 87 MET A C 1
ATOM 673 O O . MET A 1 87 ? 14.562 -8.523 -10.867 1 94.06 87 MET A O 1
ATOM 677 N N . TYR A 1 88 ? 13.438 -6.555 -11.008 1 95.81 88 TYR A N 1
ATOM 678 C CA . TYR A 1 88 ? 14.453 -5.984 -11.891 1 95.81 88 TYR A CA 1
ATOM 679 C C . TYR A 1 88 ? 15.797 -5.879 -11.188 1 95.81 88 TYR A C 1
ATOM 681 O O . TYR A 1 88 ? 16.844 -6.082 -11.805 1 95.81 88 TYR A O 1
ATOM 689 N N . GLU A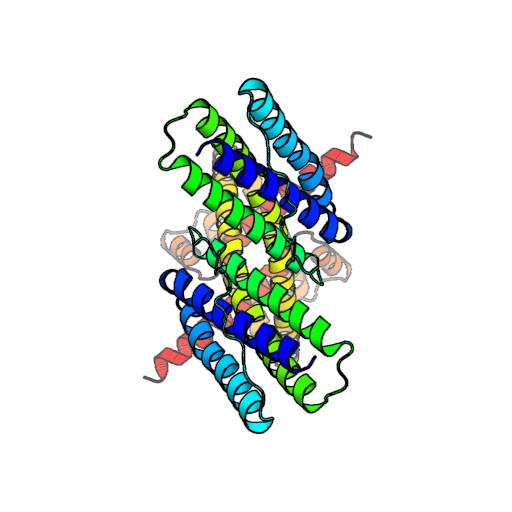 1 89 ? 15.781 -5.539 -9.922 1 94.25 89 GLU A N 1
ATOM 690 C CA . GLU A 1 89 ? 17.016 -5.523 -9.148 1 94.25 89 GLU A CA 1
ATOM 691 C C . GLU A 1 89 ? 17.672 -6.902 -9.133 1 94.25 89 GLU A C 1
ATOM 693 O O . GLU A 1 89 ? 18.891 -7.02 -9.32 1 94.25 89 GLU A O 1
ATOM 698 N N . ASN A 1 90 ? 16.938 -7.941 -8.977 1 92.44 90 ASN A N 1
ATOM 699 C CA . ASN A 1 90 ? 17.453 -9.305 -8.961 1 92.44 90 ASN A CA 1
ATOM 700 C C . ASN A 1 90 ? 17.969 -9.727 -10.328 1 92.44 90 ASN A C 1
ATOM 702 O O . ASN A 1 90 ? 18.984 -10.406 -10.43 1 92.44 90 ASN A O 1
ATOM 706 N N . PHE A 1 91 ? 17.234 -9.344 -11.383 1 94.19 91 PHE A N 1
ATOM 707 C CA . PHE A 1 91 ? 17.641 -9.672 -12.742 1 94.19 91 PHE A CA 1
ATOM 708 C C . PHE A 1 91 ? 19.016 -9.102 -13.047 1 94.19 91 PHE A C 1
ATOM 710 O O . PHE A 1 91 ? 19.812 -9.734 -13.742 1 94.19 91 PHE A O 1
ATOM 717 N N . THR A 1 92 ? 19.297 -7.895 -12.477 1 94.38 92 THR A N 1
ATOM 718 C CA . THR A 1 92 ? 20.484 -7.164 -12.906 1 94.38 92 THR A CA 1
ATOM 719 C C . THR A 1 92 ? 21.672 -7.516 -12.023 1 94.38 92 THR A C 1
ATOM 721 O O . THR A 1 92 ? 22.828 -7.242 -12.391 1 94.38 92 THR A O 1
ATOM 724 N N . SER A 1 93 ? 21.484 -8.141 -10.883 1 90.5 93 SER A N 1
ATOM 725 C CA . SER A 1 93 ? 22.531 -8.414 -9.922 1 90.5 93 SER A CA 1
ATOM 726 C C . SER A 1 93 ? 23.609 -9.32 -10.508 1 90.5 93 SER A C 1
ATOM 728 O O . SER A 1 93 ? 24.797 -9.109 -10.297 1 90.5 93 SER A O 1
ATOM 730 N N . ASP A 1 94 ? 23.297 -10.266 -11.414 1 86.69 94 ASP A N 1
ATOM 731 C CA . ASP A 1 94 ? 24.297 -11.18 -11.945 1 86.69 94 ASP A CA 1
ATOM 732 C C . ASP A 1 94 ? 24.219 -11.281 -13.461 1 86.69 94 ASP A C 1
ATOM 734 O O . ASP A 1 94 ? 24.641 -12.273 -14.055 1 86.69 94 ASP A O 1
ATOM 738 N N . LEU A 1 95 ? 23.719 -10.242 -13.992 1 91.31 95 LEU A N 1
ATOM 739 C CA . LEU A 1 95 ? 23.547 -10.266 -15.438 1 91.31 95 LEU A CA 1
ATOM 740 C C . LEU A 1 95 ? 24.75 -9.672 -16.141 1 91.31 95 LEU A C 1
ATOM 742 O O . LEU A 1 95 ? 25.188 -8.555 -15.82 1 91.31 95 LEU A O 1
ATOM 746 N N . ASP A 1 96 ? 25.391 -10.336 -17.078 1 90.81 96 ASP A N 1
ATOM 747 C CA . ASP A 1 96 ? 26.609 -9.906 -17.766 1 90.81 96 ASP A CA 1
ATOM 748 C C . ASP A 1 96 ? 26.266 -9.141 -19.047 1 90.81 96 ASP A C 1
ATOM 750 O O . ASP A 1 96 ? 27.078 -8.375 -19.562 1 90.81 96 ASP A O 1
ATOM 754 N N . ASP A 1 97 ? 25.109 -9.125 -19.547 1 92.94 97 ASP A N 1
ATOM 755 C CA . ASP A 1 97 ? 24.672 -8.406 -20.734 1 92.94 97 ASP A CA 1
ATOM 756 C C . ASP A 1 97 ? 24.344 -6.953 -20.422 1 92.94 97 ASP A C 1
ATOM 758 O O . ASP A 1 97 ? 23.234 -6.652 -19.953 1 92.94 97 ASP A O 1
ATOM 762 N N . GLU A 1 98 ? 25.266 -6.109 -20.75 1 94.06 98 GLU A N 1
ATOM 763 C CA . GLU A 1 98 ? 25.125 -4.703 -20.391 1 94.06 98 GLU A CA 1
ATOM 764 C C . GLU A 1 98 ? 23.906 -4.078 -21.062 1 94.06 98 GLU A C 1
ATOM 766 O O . GLU A 1 98 ? 23.25 -3.205 -20.484 1 94.06 98 GLU A O 1
ATOM 771 N N . GLU A 1 99 ? 23.641 -4.492 -22.25 1 94.25 99 GLU A N 1
ATOM 772 C CA . GLU A 1 99 ? 22.484 -3.934 -22.953 1 94.25 99 GLU A CA 1
ATOM 773 C C . GLU A 1 99 ? 21.172 -4.348 -22.281 1 94.25 99 GLU A C 1
ATOM 775 O O . GLU A 1 99 ? 20.25 -3.539 -22.156 1 94.25 99 GLU A O 1
ATOM 780 N N . LEU A 1 100 ? 21.109 -5.598 -21.938 1 95.75 100 LEU A N 1
ATOM 781 C CA . LEU A 1 100 ? 19.922 -6.078 -21.25 1 95.75 100 LEU A CA 1
ATOM 782 C C . LEU A 1 100 ? 19.797 -5.434 -19.875 1 95.75 100 LEU A C 1
ATOM 784 O O . LEU A 1 100 ? 18.688 -5.098 -19.438 1 95.75 100 LEU A O 1
ATOM 788 N N . LYS A 1 101 ? 20.891 -5.258 -19.203 1 96.06 101 LYS A N 1
ATOM 789 C CA . LYS A 1 101 ? 20.906 -4.559 -17.922 1 96.06 101 LYS A CA 1
ATOM 790 C C . LYS A 1 101 ? 20.359 -3.141 -18.062 1 96.06 101 LYS A C 1
ATOM 792 O O . LYS A 1 101 ? 19.594 -2.678 -17.219 1 96.06 101 LYS A O 1
ATOM 797 N N . ASP A 1 102 ? 20.766 -2.502 -19.094 1 95.88 102 ASP A N 1
ATOM 798 C CA . ASP A 1 102 ? 20.312 -1.14 -19.359 1 95.88 102 ASP A CA 1
ATOM 799 C C . ASP A 1 102 ? 18.797 -1.101 -19.562 1 95.88 102 ASP A C 1
ATOM 801 O O . ASP A 1 102 ? 18.125 -0.171 -19.109 1 95.88 102 ASP A O 1
ATOM 805 N N . LEU A 1 103 ? 18.297 -2.045 -20.312 1 96.88 103 LEU A N 1
ATOM 806 C CA . LEU A 1 103 ? 16.859 -2.129 -20.516 1 96.88 103 LEU A CA 1
ATOM 807 C C . LEU A 1 103 ? 16.125 -2.268 -19.188 1 96.88 103 LEU A C 1
ATOM 809 O O . LEU A 1 103 ? 15.188 -1.522 -18.906 1 96.88 103 LEU A O 1
ATOM 813 N N . PHE A 1 104 ? 16.578 -3.227 -18.344 1 97.25 104 PHE A N 1
ATOM 814 C CA . PHE A 1 104 ? 15.938 -3.453 -17.047 1 97.25 104 PHE A CA 1
ATOM 815 C C . PHE A 1 104 ? 16.078 -2.227 -16.156 1 97.25 104 PHE A C 1
ATOM 817 O O . PHE A 1 104 ? 15.148 -1.885 -15.414 1 97.25 104 PHE A O 1
ATOM 824 N N . PHE A 1 105 ? 17.172 -1.555 -16.266 1 96.94 105 PHE A N 1
ATOM 825 C CA . PHE A 1 105 ? 17.375 -0.346 -15.477 1 96.94 105 PHE A CA 1
ATOM 826 C C . PHE A 1 105 ? 16.406 0.752 -15.914 1 96.94 105 PHE A C 1
ATOM 828 O O . PHE A 1 105 ? 15.891 1.498 -15.078 1 96.94 105 PHE A O 1
ATOM 835 N N . ARG A 1 106 ? 16.219 0.886 -17.172 1 96.12 106 ARG A N 1
ATOM 836 C CA . ARG A 1 106 ? 15.297 1.898 -17.688 1 96.12 106 ARG A CA 1
ATOM 837 C C . ARG A 1 106 ? 13.875 1.642 -17.203 1 96.12 106 ARG A C 1
ATOM 839 O O . ARG A 1 106 ? 13.172 2.57 -16.781 1 96.12 106 ARG A O 1
ATOM 846 N N . LEU A 1 107 ? 13.438 0.388 -17.281 1 96.81 107 LEU A N 1
ATOM 847 C CA . LEU A 1 107 ? 12.109 0.016 -16.797 1 96.81 107 LEU A CA 1
ATOM 848 C C . LEU A 1 107 ? 11.992 0.251 -15.305 1 96.81 107 LEU A C 1
ATOM 850 O O . LEU A 1 107 ? 11 0.821 -14.836 1 96.81 107 LEU A O 1
ATOM 854 N N . TRP A 1 108 ? 13 -0.13 -14.586 1 97.44 108 TRP A N 1
ATOM 855 C CA . TRP A 1 108 ? 13.07 0.08 -13.141 1 97.44 108 TRP A CA 1
ATOM 856 C C . TRP A 1 108 ? 13.016 1.565 -12.805 1 97.44 108 TRP A C 1
ATOM 858 O O . TRP A 1 108 ? 12.266 1.978 -11.914 1 97.44 108 TRP A O 1
ATOM 868 N N . ALA A 1 109 ? 13.781 2.41 -13.492 1 95.94 109 ALA A N 1
ATOM 869 C CA . ALA A 1 109 ? 13.93 3.832 -13.203 1 95.94 109 ALA A CA 1
ATOM 870 C C . ALA A 1 109 ? 12.609 4.57 -13.391 1 95.94 109 ALA A C 1
ATOM 872 O O . ALA A 1 109 ? 12.266 5.453 -12.602 1 95.94 109 ALA A O 1
ATOM 873 N N . THR A 1 110 ? 11.875 4.238 -14.469 1 95.19 110 THR A N 1
ATOM 874 C CA . THR A 1 110 ? 10.586 4.871 -14.703 1 95.19 110 THR A CA 1
ATOM 875 C C . THR A 1 110 ? 9.617 4.566 -13.562 1 95.19 110 THR A C 1
ATOM 877 O O . THR A 1 110 ? 8.969 5.473 -13.031 1 95.19 110 THR A O 1
ATOM 880 N N . SER A 1 111 ? 9.523 3.34 -13.172 1 97.25 111 SER A N 1
ATOM 881 C CA . SER A 1 111 ? 8.672 2.938 -12.055 1 97.25 111 SER A CA 1
ATOM 882 C C . SER A 1 111 ? 9.133 3.588 -10.75 1 97.25 111 SER A C 1
ATOM 884 O O . SER A 1 111 ? 8.336 4.227 -10.055 1 97.25 111 SER A O 1
ATOM 886 N N . ASN A 1 112 ? 10.414 3.5 -10.469 1 96.25 112 ASN A N 1
ATOM 887 C CA . ASN A 1 112 ? 10.984 3.945 -9.203 1 96.25 112 ASN A CA 1
ATOM 888 C C . ASN A 1 112 ? 10.906 5.461 -9.055 1 96.25 112 ASN A C 1
ATOM 890 O O . ASN A 1 112 ? 10.703 5.973 -7.949 1 96.25 112 ASN A O 1
ATOM 894 N N . ASN A 1 113 ? 11.062 6.125 -10.172 1 93.69 113 ASN A N 1
ATOM 895 C CA . ASN A 1 113 ? 11.219 7.574 -10.102 1 93.69 113 ASN A CA 1
ATOM 896 C C . ASN A 1 113 ? 9.914 8.289 -10.445 1 93.69 113 ASN A C 1
ATOM 898 O O . ASN A 1 113 ? 9.75 9.469 -10.133 1 93.69 113 ASN A O 1
ATOM 902 N N . GLU A 1 114 ? 9.023 7.59 -11.109 1 94.25 114 GLU A N 1
ATOM 903 C CA . GLU A 1 114 ? 7.82 8.289 -11.562 1 94.25 114 GLU A CA 1
ATOM 904 C C . GLU A 1 114 ? 6.562 7.652 -10.977 1 94.25 114 GLU A C 1
ATOM 906 O O . GLU A 1 114 ? 5.797 8.312 -10.273 1 94.25 114 GLU A O 1
ATOM 911 N N . TYR A 1 115 ? 6.344 6.391 -11.156 1 97.31 115 TYR A N 1
ATOM 912 C CA . TYR A 1 115 ? 5.094 5.762 -10.742 1 97.31 115 TYR A CA 1
ATOM 913 C C . TYR A 1 115 ? 4.992 5.707 -9.227 1 97.31 115 TYR A C 1
ATOM 915 O O . TYR A 1 115 ? 3.992 6.148 -8.648 1 97.31 115 TYR A O 1
ATOM 923 N N . ILE A 1 116 ? 6.043 5.168 -8.586 1 97.12 116 ILE A N 1
ATOM 924 C CA . ILE A 1 116 ? 6.008 4.914 -7.148 1 97.12 116 ILE A CA 1
ATOM 925 C C . ILE A 1 116 ? 5.84 6.23 -6.395 1 97.12 116 ILE A C 1
ATOM 927 O O . ILE A 1 116 ? 4.941 6.363 -5.555 1 97.12 116 ILE A O 1
ATOM 931 N N . PRO A 1 117 ? 6.648 7.289 -6.734 1 94.12 117 PRO A N 1
ATOM 932 C CA . PRO A 1 117 ? 6.434 8.555 -6.023 1 94.12 117 PRO A CA 1
ATOM 933 C C . PRO A 1 117 ? 5.031 9.117 -6.238 1 94.12 117 PRO A C 1
ATOM 935 O O . PRO A 1 117 ? 4.418 9.625 -5.297 1 94.12 117 PRO A O 1
ATOM 938 N N . ALA A 1 118 ? 4.531 9.055 -7.445 1 94.25 118 ALA A N 1
ATOM 939 C CA . ALA A 1 118 ? 3.197 9.578 -7.73 1 94.25 118 ALA A CA 1
ATOM 940 C C . ALA A 1 118 ? 2.129 8.812 -6.953 1 94.25 118 ALA A C 1
ATOM 942 O O . ALA A 1 118 ? 1.212 9.414 -6.387 1 94.25 118 ALA A O 1
ATOM 943 N N . LEU A 1 119 ? 2.201 7.512 -6.914 1 97.25 119 LEU A N 1
ATOM 944 C CA . LEU A 1 119 ? 1.258 6.664 -6.191 1 97.25 119 LEU A CA 1
ATOM 945 C C . LEU A 1 119 ? 1.339 6.918 -4.691 1 97.25 119 LEU A C 1
ATOM 947 O O . LEU A 1 119 ? 0.311 7.016 -4.016 1 97.25 119 LEU A O 1
ATOM 951 N N . LYS A 1 120 ? 2.561 7 -4.168 1 95.19 120 LYS A N 1
ATOM 952 C CA . LYS A 1 120 ? 2.75 7.238 -2.74 1 95.19 120 LYS A CA 1
ATOM 953 C C . LYS A 1 120 ? 2.186 8.594 -2.33 1 95.19 120 LYS A C 1
ATOM 955 O O . LYS A 1 120 ? 1.625 8.734 -1.242 1 95.19 120 LYS A O 1
ATOM 960 N N . GLN A 1 121 ? 2.346 9.547 -3.213 1 92.56 121 GLN A N 1
ATOM 961 C CA . GLN A 1 121 ? 1.799 10.867 -2.926 1 92.56 121 GLN A CA 1
ATOM 962 C C . GLN A 1 121 ? 0.277 10.828 -2.834 1 92.56 121 GLN A C 1
ATOM 964 O O . GLN A 1 121 ? -0.312 11.422 -1.928 1 92.56 121 GLN A O 1
ATOM 969 N N . ASN A 1 122 ? -0.342 10.203 -3.768 1 94.38 122 ASN A N 1
ATOM 970 C CA . ASN A 1 122 ? -1.793 10.055 -3.73 1 94.38 122 ASN A CA 1
ATOM 971 C C . ASN A 1 122 ? -2.246 9.289 -2.494 1 94.38 122 ASN A C 1
ATOM 973 O O . ASN A 1 122 ? -3.25 9.641 -1.87 1 94.38 122 ASN A O 1
ATOM 977 N N . LEU A 1 123 ? -1.494 8.297 -2.137 1 96.19 123 LEU A N 1
ATOM 978 C CA . LEU A 1 123 ? -1.827 7.5 -0.961 1 96.19 123 LEU A CA 1
ATOM 979 C C . LEU A 1 123 ? -1.708 8.328 0.312 1 96.19 123 LEU A C 1
ATOM 981 O O . LEU A 1 123 ? -2.562 8.242 1.196 1 96.19 123 LEU A O 1
ATOM 985 N N . ALA A 1 124 ? -0.637 9.062 0.365 1 91.44 124 ALA A N 1
ATOM 986 C CA . ALA A 1 124 ? -0.445 9.945 1.508 1 91.44 124 ALA A CA 1
ATOM 987 C C . ALA A 1 124 ? -1.623 10.906 1.662 1 91.44 124 ALA A C 1
ATOM 989 O O . ALA A 1 124 ? -2.098 11.141 2.775 1 91.44 124 ALA A O 1
ATOM 990 N N . ARG A 1 125 ? -2.049 11.406 0.572 1 89.62 125 ARG A N 1
ATOM 991 C CA . ARG A 1 125 ? -3.18 12.328 0.597 1 89.62 125 ARG A CA 1
ATOM 992 C C . ARG A 1 125 ? -4.441 11.633 1.105 1 89.62 125 ARG A C 1
ATOM 994 O O . ARG A 1 125 ? -5.203 12.211 1.882 1 89.62 125 ARG A O 1
ATOM 1001 N N . CYS A 1 126 ? -4.66 10.422 0.713 1 91.12 126 CYS A N 1
ATOM 1002 C CA . CYS A 1 126 ? -5.82 9.648 1.143 1 91.12 126 CYS A CA 1
ATOM 1003 C C . CYS A 1 126 ? -5.762 9.359 2.639 1 91.12 126 CYS A C 1
ATOM 1005 O O . CYS A 1 126 ? -6.758 9.516 3.346 1 91.12 126 CYS A O 1
ATOM 1007 N N . LEU A 1 127 ? -4.617 8.992 3.055 1 90.12 127 LEU A N 1
ATOM 1008 C CA . LEU A 1 127 ? -4.465 8.594 4.449 1 90.12 127 LEU A CA 1
ATOM 1009 C C . LEU A 1 127 ? -4.492 9.805 5.371 1 90.12 127 LEU A C 1
ATOM 1011 O O . LEU A 1 127 ? -5.012 9.734 6.488 1 90.12 127 LEU A O 1
ATOM 1015 N N . ASN A 1 128 ? -3.951 10.867 4.934 1 81.69 128 ASN A N 1
ATOM 1016 C CA . ASN A 1 128 ? -3.951 12.102 5.707 1 81.69 128 ASN A CA 1
ATOM 1017 C C . ASN A 1 128 ? -5.359 12.664 5.867 1 81.69 128 ASN A C 1
ATOM 1019 O O . ASN A 1 128 ? -5.707 13.188 6.922 1 81.69 128 ASN A O 1
ATOM 1023 N N . LYS A 1 129 ? -6.074 12.656 4.887 1 76.19 129 LYS A N 1
ATOM 1024 C CA . LYS A 1 129 ? -7.453 13.125 4.973 1 76.19 129 LYS A CA 1
ATOM 1025 C C . LYS A 1 129 ? -8.227 12.367 6.047 1 76.19 129 LYS A C 1
ATOM 1027 O O . LYS A 1 129 ? -9.016 12.961 6.789 1 76.19 129 LYS A O 1
ATOM 1032 N N . LYS A 1 130 ? -7.938 11.172 6.18 1 72.56 130 LYS A N 1
ATOM 1033 C CA . LYS A 1 130 ? -8.641 10.359 7.168 1 72.56 130 LYS A CA 1
ATOM 1034 C C . LYS A 1 130 ? -8.172 10.695 8.586 1 72.56 130 LYS A C 1
ATOM 1036 O O . LYS A 1 130 ? -8.992 10.766 9.508 1 72.56 130 LYS A O 1
ATOM 1041 N N . THR A 1 131 ? -6.93 10.898 8.578 1 67.31 131 THR A N 1
ATOM 1042 C CA . THR A 1 131 ? -6.383 11.266 9.875 1 67.31 131 THR A CA 1
ATOM 1043 C C . THR A 1 131 ? -6.891 12.641 10.305 1 67.31 131 THR A C 1
ATOM 1045 O O . THR A 1 131 ? -7.242 12.836 11.469 1 67.31 131 THR A O 1
ATOM 1048 N N . GLN A 1 132 ? -6.941 13.523 9.367 1 61.69 132 GLN A N 1
ATOM 1049 C CA . GLN A 1 132 ? -7.434 14.867 9.656 1 61.69 132 GLN A CA 1
ATOM 1050 C C . GLN A 1 132 ? -8.898 14.836 10.078 1 61.69 132 GLN A C 1
ATOM 1052 O O . GLN A 1 132 ? -9.297 15.531 11.016 1 61.69 132 GLN A O 1
ATOM 1057 N N . ALA A 1 133 ? -9.562 13.984 9.367 1 61.19 133 ALA A N 1
ATOM 1058 C CA . ALA A 1 133 ? -10.977 13.867 9.711 1 61.19 133 ALA A CA 1
ATOM 1059 C C . ALA A 1 133 ? -11.156 13.312 11.125 1 61.19 133 ALA A C 1
ATOM 1061 O O . ALA A 1 133 ? -12.023 13.773 11.875 1 61.19 133 ALA A O 1
ATOM 1062 N N . LYS A 1 134 ? -10.367 12.508 11.414 1 63.72 134 LYS A N 1
ATOM 1063 C CA . LYS A 1 134 ? -10.43 11.945 12.758 1 63.72 134 LYS A CA 1
ATOM 1064 C C . LYS A 1 134 ? -10.016 12.969 13.805 1 63.72 134 LYS A C 1
ATOM 1066 O O . LYS A 1 134 ? -10.633 13.078 14.859 1 63.72 134 LYS A O 1
ATOM 1071 N N . GLU A 1 135 ? -9.023 13.57 13.375 1 58.91 135 GLU A N 1
ATOM 1072 C CA . GLU A 1 135 ? -8.547 14.617 14.273 1 58.91 135 GLU A CA 1
ATOM 1073 C C . GLU A 1 135 ? -9.594 15.711 14.445 1 58.91 135 GLU A C 1
ATOM 1075 O O . GLU A 1 135 ? -9.828 16.188 15.555 1 58.91 135 GLU A O 1
ATOM 1080 N N . GLU A 1 136 ? -10.141 16.062 13.398 1 56.72 136 GLU A N 1
ATOM 1081 C CA . GLU A 1 136 ? -11.195 17.078 13.445 1 56.72 136 GLU A CA 1
ATOM 1082 C C . GLU A 1 136 ? -12.383 16.594 14.266 1 56.72 136 GLU A C 1
ATOM 1084 O O . GLU A 1 136 ? -12.961 17.359 15.047 1 56.72 136 GLU A O 1
ATOM 1089 N N . ALA A 1 137 ? -12.602 15.328 14.055 1 59.53 137 ALA A N 1
ATOM 1090 C CA . ALA A 1 137 ? -13.695 14.758 14.844 1 59.53 137 ALA A CA 1
ATOM 1091 C C . ALA A 1 137 ? -13.336 14.727 16.328 1 59.53 137 ALA A C 1
ATOM 1093 O O . ALA A 1 137 ? -14.172 15.023 17.188 1 59.53 137 ALA A O 1
ATOM 1094 N N . ASN A 1 138 ? -12.172 14.414 16.547 1 59.19 138 ASN A N 1
ATOM 1095 C CA . ASN A 1 138 ? -11.703 14.414 17.922 1 59.19 138 ASN A CA 1
ATOM 1096 C C . ASN A 1 138 ? -11.711 15.82 18.516 1 59.19 138 ASN A C 1
ATOM 1098 O O . ASN A 1 138 ? -12.07 16.016 19.672 1 59.19 138 ASN A O 1
ATOM 1102 N N . LEU A 1 139 ? -11.32 16.734 17.672 1 56.38 139 LEU A N 1
ATOM 1103 C CA . LEU A 1 139 ? -11.32 18.125 18.094 1 56.38 139 LEU A CA 1
ATOM 1104 C C . LEU A 1 139 ? -12.742 18.625 18.344 1 56.38 139 LEU A C 1
ATOM 1106 O O . LEU A 1 139 ? -12.992 19.359 19.297 1 56.38 139 LEU A O 1
ATOM 1110 N N . GLU A 1 140 ? -13.484 18.234 17.422 1 54.78 140 GLU A N 1
ATOM 1111 C CA . GLU A 1 140 ? -14.891 18.594 17.609 1 54.78 140 GLU A CA 1
ATOM 1112 C C . GLU A 1 140 ? -15.445 18 18.906 1 54.78 140 GLU A C 1
ATOM 1114 O O . GLU A 1 140 ? -16.156 18.688 19.641 1 54.78 140 GLU A O 1
ATOM 1119 N N . ASN A 1 141 ? -15.094 16.797 19.094 1 61.41 141 ASN A N 1
ATOM 1120 C CA . ASN A 1 141 ? -15.531 16.172 20.328 1 61.41 141 ASN A CA 1
ATOM 1121 C C . ASN A 1 141 ? -14.922 16.859 21.547 1 61.41 141 ASN A C 1
ATOM 1123 O O . ASN A 1 141 ? -15.594 17.047 22.562 1 61.41 141 ASN A O 1
ATOM 1127 N N . LEU A 1 142 ? -13.711 17.172 21.406 1 57.22 142 LEU A N 1
ATOM 1128 C CA . LEU A 1 142 ? -13.039 17.922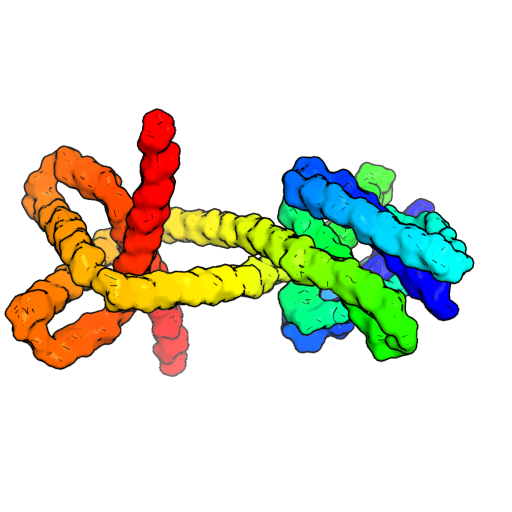 22.469 1 57.22 142 LEU A CA 1
ATOM 1129 C C . LEU A 1 142 ? -13.719 19.281 22.672 1 57.22 142 LEU A C 1
ATOM 1131 O O . LEU A 1 142 ? -13.945 19.688 23.812 1 57.22 142 LEU A O 1
ATOM 1135 N N . GLY A 1 143 ? -13.906 19.906 21.562 1 51.22 143 GLY A N 1
ATOM 1136 C CA . GLY A 1 143 ? -14.609 21.188 21.625 1 51.22 143 GLY A CA 1
ATOM 1137 C C . GLY A 1 143 ? -15.969 21.078 22.297 1 51.22 143 GLY A C 1
ATOM 1138 O O . GLY A 1 143 ? -16.312 21.906 23.141 1 51.22 143 GLY A O 1
ATOM 1139 N N . GLN A 1 144 ? -16.609 20.094 21.906 1 57.31 144 GLN A N 1
ATOM 1140 C CA . GLN A 1 144 ? -17.938 19.891 22.5 1 57.31 144 GLN A CA 1
ATOM 1141 C C . GLN A 1 144 ? -17.828 19.578 23.984 1 57.31 144 GLN A C 1
ATOM 1143 O O . GLN A 1 144 ? -18.625 20.078 24.781 1 57.31 144 GLN A O 1
ATOM 1148 N N . ASN A 1 145 ? -16.891 18.766 24.297 1 57.78 145 ASN A N 1
ATOM 1149 C CA . ASN A 1 145 ? -16.672 18.453 25.703 1 57.78 145 ASN A CA 1
ATOM 1150 C C . ASN A 1 145 ? -16.25 19.688 26.5 1 57.78 145 ASN A C 1
ATOM 1152 O O . ASN A 1 145 ? -16.672 19.859 27.641 1 57.78 145 ASN A O 1
ATOM 1156 N N . LEU A 1 146 ? -15.445 20.484 25.844 1 54.12 146 LEU A N 1
ATOM 1157 C CA . LEU A 1 146 ? -15.023 21.75 26.453 1 54.12 146 LEU A CA 1
ATOM 1158 C C . LEU A 1 146 ? -16.203 22.688 26.656 1 54.12 146 LEU A C 1
ATOM 1160 O O . LEU A 1 146 ? -16.344 23.297 27.719 1 54.12 146 LEU A O 1
ATOM 1164 N N . LEU A 1 147 ? -16.891 22.797 25.688 1 52.69 147 LEU A N 1
ATOM 1165 C CA . LEU A 1 147 ? -18.078 23.641 25.766 1 52.69 147 LEU A CA 1
ATOM 1166 C C . LEU A 1 147 ? -19.016 23.141 26.859 1 52.69 147 LEU A C 1
ATOM 1168 O O . LEU A 1 147 ? -19.609 23.953 27.578 1 52.69 147 LEU A O 1
ATOM 1172 N N . GLN A 1 148 ? -18.922 21.906 26.906 1 56.84 148 GLN A N 1
ATOM 1173 C CA . GLN A 1 148 ? -19.828 21.328 27.906 1 56.84 148 GLN A CA 1
ATOM 1174 C C . GLN A 1 148 ? -19.25 21.5 29.312 1 56.84 148 GLN A C 1
ATOM 1176 O O . GLN A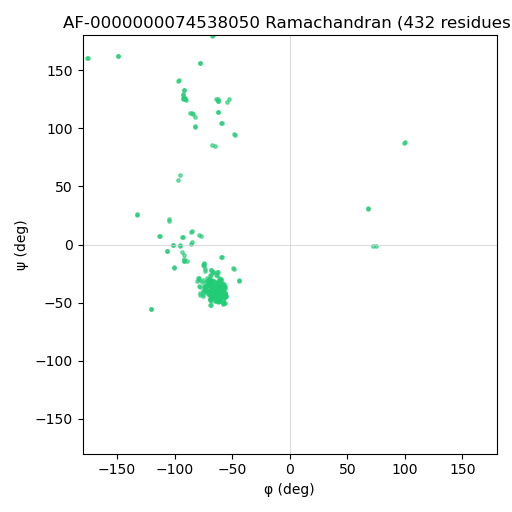 1 148 ? -19.984 21.766 30.266 1 56.84 148 GLN A O 1
ATOM 1181 N N . SER A 1 149 ? -17.906 21.219 29.391 1 58.34 149 SER A N 1
ATOM 1182 C CA . SER A 1 149 ? -17.312 21.219 30.719 1 58.34 149 SER A CA 1
ATOM 1183 C C . SER A 1 149 ? -16.906 22.625 31.141 1 58.34 149 SER A C 1
ATOM 1185 O O . SER A 1 149 ? -16.625 22.875 32.312 1 58.34 149 SER A O 1
ATOM 1187 N N . GLY A 1 150 ? -17.125 23.641 30.406 1 51.91 150 GLY A N 1
ATOM 1188 C CA . GLY A 1 150 ? -16.922 25.031 30.766 1 51.91 150 GLY A CA 1
ATOM 1189 C C . GLY A 1 150 ? -15.625 25.609 30.234 1 51.91 150 GLY A C 1
ATOM 1190 O O . GLY A 1 150 ? -14.531 25.234 30.672 1 51.91 150 GLY A O 1
ATOM 1191 N N . TYR A 1 151 ? -15.562 26.125 29.078 1 46.78 151 TYR A N 1
ATOM 1192 C CA . TYR A 1 151 ? -14.523 26.766 28.266 1 46.78 151 TYR A CA 1
ATOM 1193 C C . TYR A 1 151 ? -13.961 27.984 28.969 1 46.78 151 TYR A C 1
ATOM 1195 O O . TYR A 1 151 ? -12.883 28.469 28.609 1 46.78 151 TYR A O 1
ATOM 1203 N N . GLU A 1 152 ? -14.57 28.406 30 1 52.62 152 GLU A N 1
ATOM 1204 C CA . GLU A 1 152 ? -14.219 29.703 30.578 1 52.62 152 GLU A CA 1
ATOM 1205 C C . GLU A 1 152 ? -12.781 29.703 31.094 1 52.62 152 GLU A C 1
ATOM 1207 O O . GLU A 1 152 ? -12.039 30.672 30.906 1 52.62 152 GLU A O 1
ATOM 1212 N N . ASN A 1 153 ? -12.531 28.609 31.719 1 54.06 153 ASN A N 1
ATOM 1213 C CA . ASN A 1 153 ? -11.203 28.578 32.312 1 54.06 153 ASN A CA 1
ATOM 1214 C C . ASN A 1 153 ? -10.102 28.547 31.266 1 54.06 153 ASN A C 1
ATOM 1216 O O . ASN A 1 153 ? -9.062 29.188 31.438 1 54.06 153 ASN A O 1
ATOM 1220 N N . ILE A 1 154 ? -10.422 27.938 30.234 1 50.78 154 ILE A N 1
ATOM 1221 C CA . ILE A 1 154 ? -9.445 27.812 29.172 1 50.78 154 ILE A CA 1
ATOM 1222 C C . ILE A 1 154 ? -9.273 29.156 28.469 1 50.78 154 ILE A C 1
ATOM 1224 O O . ILE A 1 154 ? -8.148 29.578 28.203 1 50.78 154 ILE A O 1
ATOM 1228 N N . LEU A 1 155 ? -10.266 29.812 28.297 1 51.5 155 LEU A N 1
ATOM 1229 C CA . LEU A 1 155 ? -10.242 31.109 27.641 1 51.5 155 LEU A CA 1
ATOM 1230 C C . LEU A 1 155 ? -9.477 32.125 28.5 1 51.5 155 LEU A C 1
ATOM 1232 O O . LEU A 1 155 ? -8.719 32.938 27.953 1 51.5 155 LEU A O 1
ATOM 1236 N N . ASN A 1 156 ? -9.688 31.969 29.719 1 53.09 156 ASN A N 1
ATOM 1237 C CA . ASN A 1 156 ? -8.984 32.875 30.625 1 53.09 156 ASN A CA 1
ATOM 1238 C C . ASN A 1 156 ? -7.477 32.656 30.578 1 53.09 156 ASN A C 1
ATOM 1240 O O . ASN A 1 156 ? -6.707 33.625 30.594 1 53.09 156 ASN A O 1
ATOM 1244 N N . GLU A 1 157 ? -7.125 31.484 30.422 1 52.66 157 GLU A N 1
ATOM 1245 C CA . GLU A 1 157 ? -5.703 31.172 30.375 1 52.66 157 GLU A CA 1
ATOM 1246 C C . GLU A 1 157 ? -5.074 31.641 29.078 1 52.66 157 GLU A C 1
ATOM 1248 O O . GLU A 1 157 ? -3.949 32.156 29.062 1 52.66 157 GLU A O 1
ATOM 1253 N N . TYR A 1 158 ? -5.793 31.609 28.109 1 49.44 158 TYR A N 1
ATOM 1254 C CA . TYR A 1 158 ? -5.293 32.094 26.812 1 49.44 158 TYR A CA 1
ATOM 1255 C C . TYR A 1 158 ? -5.172 33.594 26.797 1 49.44 158 TYR A C 1
ATOM 1257 O O . TYR A 1 158 ? -4.203 34.156 26.25 1 49.44 158 TYR A O 1
ATOM 1265 N N . GLN A 1 159 ? -6.094 34.156 27.312 1 50.56 159 GLN A N 1
ATOM 1266 C CA . GLN A 1 159 ? -6.059 35.625 27.406 1 50.56 159 GLN A CA 1
ATOM 1267 C C . GLN A 1 159 ? -4.816 36.094 28.156 1 50.56 159 GLN A C 1
ATOM 1269 O O . GLN A 1 159 ? -4.164 37.062 27.75 1 50.56 159 GLN A O 1
ATOM 1274 N N . LYS A 1 160 ? -4.535 35.344 29.109 1 55.53 160 LYS A N 1
ATOM 1275 C CA . LYS A 1 160 ? -3.381 35.688 29.922 1 55.53 160 LYS A CA 1
ATOM 1276 C C . LYS A 1 160 ? -2.08 35.5 29.156 1 55.53 160 LYS A C 1
ATOM 1278 O O . LYS A 1 160 ? -1.192 36.344 29.188 1 55.53 160 LYS A O 1
ATOM 1283 N N . SER A 1 161 ? -2.021 34.406 28.453 1 51.06 161 SER A N 1
ATOM 1284 C CA . SER A 1 161 ? -0.804 34.094 27.703 1 51.06 161 SER A CA 1
ATOM 1285 C C . SER A 1 161 ? -0.59 35.094 26.578 1 51.06 161 SER A C 1
ATOM 1287 O O . SER A 1 161 ? 0.535 35.531 26.328 1 51.06 161 SER A O 1
ATOM 1289 N N . PHE A 1 162 ? -1.647 35.344 25.938 1 51.34 162 PHE A N 1
ATOM 1290 C CA . PHE A 1 162 ? -1.562 36.344 24.859 1 51.34 162 PHE A CA 1
ATOM 1291 C C . PHE A 1 162 ? -1.1 37.688 25.406 1 51.34 162 PHE A C 1
ATOM 1293 O O . PHE A 1 162 ? -0.258 38.344 24.797 1 51.34 162 PHE A O 1
ATOM 1300 N N . ASN A 1 163 ? -1.691 38 26.5 1 53.78 163 ASN A N 1
ATOM 1301 C CA . ASN A 1 163 ? -1.302 39.281 27.109 1 53.78 163 ASN A CA 1
ATOM 1302 C C . ASN A 1 163 ? 0.183 39.281 27.469 1 53.78 163 ASN A C 1
ATOM 1304 O O . ASN A 1 163 ? 0.861 40.312 27.266 1 53.78 163 ASN A O 1
ATOM 1308 N N . GLU A 1 164 ? 0.612 38.219 27.844 1 56.12 164 GLU A N 1
ATOM 1309 C CA . GLU A 1 164 ? 2.012 38.094 28.234 1 56.12 164 GLU A CA 1
ATOM 1310 C C . GLU A 1 164 ? 2.941 38.25 27.031 1 56.12 164 GLU A C 1
ATOM 1312 O O . GLU A 1 164 ? 3.943 38.969 27.094 1 56.12 164 GLU A O 1
ATOM 1317 N N . VAL A 1 165 ? 2.578 37.531 26.047 1 53.06 165 VAL A N 1
ATOM 1318 C CA . VAL A 1 165 ? 3.408 37.562 24.859 1 53.06 165 VAL A CA 1
ATOM 1319 C C . VAL A 1 165 ? 3.367 38.969 24.234 1 53.06 165 VAL A C 1
ATOM 1321 O O . VAL A 1 165 ? 4.402 39.5 23.844 1 53.06 165 VAL A O 1
ATOM 1324 N N . SER A 1 166 ? 2.193 39.469 24.141 1 51.19 166 SER A N 1
ATOM 1325 C CA . SER A 1 166 ? 2.02 40.812 23.594 1 51.19 166 SER A CA 1
ATOM 1326 C C . SER A 1 166 ? 2.84 41.812 24.359 1 51.19 166 SER A C 1
ATOM 1328 O O . SER A 1 166 ? 3.48 42.688 23.766 1 51.19 166 SER A O 1
ATOM 1330 N N . GLU A 1 167 ? 2.74 41.594 25.594 1 57.44 167 GLU A N 1
ATOM 1331 C CA . GLU A 1 167 ? 3.51 42.531 26.438 1 57.44 167 GLU A CA 1
ATOM 1332 C C . GLU A 1 167 ? 5.008 42.344 26.219 1 57.44 167 GLU A C 1
ATOM 1334 O O . GLU A 1 167 ? 5.754 43.344 26.172 1 57.44 167 GLU A O 1
ATOM 1339 N N . GLY A 1 168 ? 5.395 41.125 26.078 1 50.69 168 GLY A N 1
ATOM 1340 C CA . GLY A 1 168 ? 6.793 40.844 25.797 1 50.69 168 GLY A CA 1
ATOM 1341 C C . GLY A 1 168 ? 7.277 41.406 24.484 1 50.69 168 GLY A C 1
ATOM 1342 O O . GLY A 1 168 ? 8.344 42 24.406 1 50.69 168 GLY A O 1
ATOM 1343 N N . LEU A 1 169 ? 6.457 41.156 23.562 1 50.31 169 LEU A N 1
ATOM 1344 C CA . LEU A 1 169 ? 6.828 41.656 22.25 1 50.31 169 LEU A CA 1
ATOM 1345 C C . LEU A 1 169 ? 6.867 43.188 22.219 1 50.31 169 LEU A C 1
ATOM 1347 O O . LEU A 1 169 ? 7.738 43.781 21.578 1 50.31 169 LEU A O 1
ATOM 1351 N N . GLN A 1 170 ? 5.891 43.812 22.828 1 52 170 GLN A N 1
ATOM 1352 C CA . GLN A 1 170 ? 5.891 45.25 22.938 1 52 170 GLN A CA 1
ATOM 1353 C C . GLN A 1 170 ? 7.16 45.75 23.625 1 52 170 GLN A C 1
ATOM 1355 O O . GLN A 1 170 ? 7.723 46.781 23.219 1 52 170 GLN A O 1
ATOM 1360 N N . SER A 1 171 ? 7.555 45 24.531 1 54.41 171 SER A N 1
ATOM 1361 C CA . SER A 1 171 ? 8.766 45.406 25.25 1 54.41 171 SER A CA 1
ATOM 1362 C C . SER A 1 171 ? 10 45.281 24.375 1 54.41 171 SER A C 1
ATOM 1364 O O . SER A 1 171 ? 10.906 46.094 24.438 1 54.41 171 SER A O 1
ATOM 1366 N N . ILE A 1 172 ? 9.93 44.312 23.578 1 49.78 172 ILE A N 1
ATOM 1367 C CA . ILE A 1 172 ? 11.031 44.125 22.641 1 49.78 172 ILE A CA 1
ATOM 1368 C C . ILE A 1 172 ? 11.023 45.25 21.594 1 49.78 172 ILE A C 1
ATOM 1370 O O . ILE A 1 172 ? 12.07 45.844 21.328 1 49.78 172 ILE A O 1
ATOM 1374 N N . ALA A 1 173 ? 9.938 45.469 21.109 1 48.84 173 ALA A N 1
ATOM 1375 C CA . ALA A 1 173 ? 9.812 46.5 20.094 1 48.84 173 ALA A CA 1
ATOM 1376 C C . ALA A 1 173 ? 10.203 47.844 20.641 1 48.84 173 ALA A C 1
ATOM 1378 O O . ALA A 1 173 ? 10.781 48.688 19.922 1 48.84 173 ALA A O 1
ATOM 1379 N N . SER A 1 174 ? 9.906 47.906 21.844 1 52.25 174 SER A N 1
ATOM 1380 C CA . SER A 1 174 ? 10.219 49.188 22.438 1 52.25 174 SER A CA 1
ATOM 1381 C C . SER A 1 174 ? 11.672 49.25 22.906 1 52.25 174 SER A C 1
ATOM 1383 O O . SER A 1 174 ? 12.125 50.312 23.391 1 52.25 174 SER A O 1
ATOM 1385 N N . GLY A 1 175 ? 12.453 48.25 22.484 1 50.88 175 GLY A N 1
ATOM 1386 C CA . GLY A 1 175 ? 13.875 48.281 22.797 1 50.88 175 GLY A CA 1
ATOM 1387 C C . GLY A 1 175 ? 14.18 48 24.25 1 50.88 175 GLY A C 1
ATOM 1388 O O . GLY A 1 175 ? 15.312 48.156 24.703 1 50.88 175 GLY A O 1
ATOM 1389 N N . ASN A 1 176 ? 13.211 47.812 24.938 1 53 176 ASN A N 1
ATOM 1390 C CA . ASN A 1 176 ? 13.391 47.625 26.375 1 53 176 ASN A CA 1
ATOM 1391 C C . ASN A 1 176 ? 13.531 46.156 26.766 1 53 176 ASN A C 1
ATOM 1393 O O . ASN A 1 176 ? 13.516 45.812 27.938 1 53 176 ASN A O 1
ATOM 1397 N N . ALA A 1 177 ? 13.594 45.375 25.812 1 52.53 177 ALA A N 1
ATOM 1398 C CA . ALA A 1 177 ? 13.578 43.969 26.156 1 52.53 177 ALA A CA 1
ATOM 1399 C C . ALA A 1 177 ? 14.961 43.469 26.562 1 52.53 177 ALA A C 1
ATOM 1401 O O . ALA A 1 177 ? 15.961 43.812 25.906 1 52.53 177 ALA A O 1
ATOM 1402 N N . ASP A 1 178 ? 15.109 43.188 27.828 1 56.88 178 ASP A N 1
ATOM 1403 C CA . ASP A 1 178 ? 16.375 42.594 28.266 1 56.88 178 ASP A CA 1
ATOM 1404 C C . ASP A 1 178 ? 16.438 41.094 27.922 1 56.88 178 ASP A C 1
ATOM 1406 O O . ASP A 1 178 ? 15.438 40.531 27.469 1 56.88 178 ASP A O 1
ATOM 1410 N N . LYS A 1 179 ? 17.625 40.625 27.828 1 55.66 179 LYS A N 1
ATOM 1411 C CA . LYS A 1 179 ? 17.938 39.25 27.484 1 55.66 179 LYS A CA 1
ATOM 1412 C C . LYS A 1 179 ? 17.031 38.281 28.234 1 55.66 179 LYS A C 1
ATOM 1414 O O . LYS A 1 179 ? 16.625 37.25 27.703 1 55.66 179 LYS A O 1
ATOM 1419 N N . ALA A 1 180 ? 16.656 38.625 29.297 1 54.47 180 ALA A N 1
ATOM 1420 C CA . ALA A 1 180 ? 15.836 37.781 30.141 1 54.47 180 ALA A CA 1
ATOM 1421 C C . ALA A 1 180 ? 14.406 37.688 29.609 1 54.47 180 ALA A C 1
ATOM 1423 O O . ALA A 1 180 ? 13.797 36.625 29.625 1 54.47 180 ALA A O 1
ATOM 1424 N N . GLN A 1 181 ? 13.914 38.75 29.141 1 53.53 181 GLN A N 1
ATOM 1425 C CA . GLN A 1 181 ? 12.57 38.781 28.578 1 53.53 181 GLN A CA 1
ATOM 1426 C C . GLN A 1 181 ? 12.516 38 27.266 1 53.53 181 GLN A C 1
ATOM 1428 O O . GLN A 1 181 ? 11.547 37.281 27 1 53.53 181 GLN A O 1
ATOM 1433 N N . LEU A 1 182 ? 13.484 38.125 26.562 1 51.97 182 LEU A N 1
ATOM 1434 C CA . LEU A 1 182 ? 13.609 37.344 25.328 1 51.97 182 LEU A CA 1
ATOM 1435 C C . LEU A 1 182 ? 13.633 35.844 25.625 1 51.97 182 LEU A C 1
ATOM 1437 O O . LEU A 1 182 ? 12.984 35.062 24.922 1 51.97 182 LEU A O 1
ATOM 1441 N N . ALA A 1 183 ? 14.398 35.562 26.609 1 51.62 183 ALA A N 1
ATOM 1442 C CA . ALA A 1 183 ? 14.461 34.156 27.016 1 51.62 183 ALA A CA 1
ATOM 1443 C C . ALA A 1 183 ? 13.094 33.656 27.469 1 51.62 183 ALA A C 1
ATOM 1445 O O . ALA A 1 183 ? 12.719 32.531 27.172 1 51.62 183 ALA A O 1
ATOM 1446 N N . LYS A 1 184 ? 12.445 34.5 28.125 1 56 184 LYS A N 1
ATOM 1447 C CA . LYS A 1 184 ? 11.117 34.125 28.609 1 56 184 LYS A CA 1
ATOM 1448 C C . LYS A 1 184 ? 10.156 33.906 27.438 1 56 184 LYS A C 1
ATOM 1450 O O . LYS A 1 184 ? 9.336 32.969 27.469 1 56 184 LYS A O 1
ATOM 1455 N N . ILE A 1 185 ? 10.242 34.688 26.547 1 52.25 185 ILE A N 1
ATOM 1456 C CA . ILE A 1 185 ? 9.43 34.531 25.344 1 52.25 185 ILE A CA 1
ATOM 1457 C C . ILE A 1 185 ? 9.82 33.25 24.609 1 52.25 185 ILE A C 1
ATOM 1459 O O . ILE A 1 185 ? 8.953 32.469 24.219 1 52.25 185 ILE A O 1
ATOM 1463 N N . LEU A 1 186 ? 11.078 33.188 24.547 1 52.84 186 LEU A N 1
ATOM 1464 C CA . LEU A 1 186 ? 11.586 32.062 23.781 1 52.84 186 LEU A CA 1
ATOM 1465 C C . LEU A 1 186 ? 11.312 30.75 24.516 1 52.84 186 LEU A C 1
ATOM 1467 O O . LEU A 1 186 ? 11.148 29.703 23.891 1 52.84 186 LEU A O 1
ATOM 1471 N N . ASN A 1 187 ? 11.242 31 25.766 1 49.59 187 ASN A N 1
ATOM 1472 C CA . ASN A 1 187 ? 11.016 29.812 26.578 1 49.59 187 ASN A CA 1
ATOM 1473 C C . ASN A 1 187 ? 9.523 29.594 26.844 1 49.59 187 ASN A C 1
ATOM 1475 O O . ASN A 1 187 ? 9.148 28.672 27.562 1 49.59 187 ASN A O 1
ATOM 1479 N N . ASN A 1 188 ? 8.719 30.547 26.422 1 46.5 188 ASN A N 1
ATOM 1480 C CA . ASN A 1 188 ? 7.277 30.344 26.531 1 46.5 188 ASN A CA 1
ATOM 1481 C C . ASN A 1 188 ? 6.824 29.156 25.688 1 46.5 188 ASN A C 1
ATOM 1483 O O . ASN A 1 188 ? 7.16 29.062 24.5 1 46.5 188 ASN A O 1
ATOM 1487 N N . PRO A 1 189 ? 6.363 28.125 26.312 1 48.66 189 PRO A N 1
ATOM 1488 C CA . PRO A 1 189 ? 6.004 26.891 25.625 1 48.66 189 PRO A CA 1
ATOM 1489 C C . PRO A 1 189 ? 5.129 27.125 24.406 1 48.66 189 PRO A C 1
ATOM 1491 O O . PRO A 1 189 ? 5.105 26.297 23.484 1 48.66 189 PRO A O 1
ATOM 1494 N N . ASN A 1 190 ? 4.539 28.328 24.531 1 45.69 190 ASN A N 1
ATOM 1495 C CA . ASN A 1 190 ? 3.646 28.578 23.406 1 45.69 190 ASN A CA 1
ATOM 1496 C C . ASN A 1 190 ? 4.34 29.391 22.312 1 45.69 190 ASN A C 1
ATOM 1498 O O . ASN A 1 190 ? 3.721 29.719 21.297 1 45.69 190 ASN A O 1
ATOM 1502 N N . PHE A 1 191 ? 5.512 29.688 22.578 1 50.28 191 PHE A N 1
ATOM 1503 C CA . PHE A 1 191 ? 6.234 30.469 21.578 1 50.28 191 PHE A CA 1
ATOM 1504 C C . PHE A 1 191 ? 6.336 29.703 20.266 1 50.28 191 PHE A C 1
ATOM 1506 O O . PHE A 1 191 ? 6.164 30.281 19.188 1 50.28 191 PHE A O 1
ATOM 1513 N N . SER A 1 192 ? 6.656 28.469 20.422 1 46.88 192 SER A N 1
ATOM 1514 C CA . SER A 1 192 ? 6.777 27.656 19.234 1 46.88 192 SER A CA 1
ATOM 1515 C C . SER A 1 192 ? 5.473 27.641 18.438 1 46.88 192 SER A C 1
ATOM 1517 O O . SER A 1 192 ? 5.492 27.641 17.203 1 46.88 192 SER A O 1
ATOM 1519 N N . PHE A 1 193 ? 4.492 27.672 19.172 1 45.88 193 PHE A N 1
ATOM 1520 C CA . PHE A 1 193 ? 3.193 27.734 18.516 1 45.88 193 PHE A CA 1
ATOM 1521 C C . PHE A 1 193 ? 3.016 29.062 17.797 1 45.88 193 PHE A C 1
ATOM 1523 O O . PHE A 1 193 ? 2.615 29.094 16.625 1 45.88 193 PHE A O 1
ATOM 1530 N N . PHE A 1 194 ? 3.367 30.125 18.516 1 47.06 194 PHE A N 1
ATOM 1531 C CA . PHE A 1 194 ? 3.191 31.438 17.938 1 47.06 194 PHE A CA 1
ATOM 1532 C C . PHE A 1 194 ? 4.137 31.641 16.75 1 47.06 194 PHE A C 1
ATOM 1534 O O . PHE A 1 194 ? 3.758 32.219 15.742 1 47.06 194 PHE A O 1
ATOM 1541 N N . SER A 1 195 ? 5.172 31.047 16.891 1 47 195 SER A N 1
ATOM 1542 C CA . SER A 1 195 ? 6.121 31.141 15.789 1 47 195 SER A CA 1
ATOM 1543 C C . SER A 1 195 ? 5.695 30.266 14.609 1 47 195 SER A C 1
ATOM 1545 O O . SER A 1 195 ? 5.879 30.641 13.453 1 47 195 SER A O 1
ATOM 1547 N N . GLY A 1 196 ? 5.254 29.078 14.859 1 44.25 196 GLY A N 1
ATOM 1548 C CA . GLY A 1 196 ? 4.719 28.219 13.82 1 44.25 196 GLY A CA 1
ATOM 1549 C C . GLY A 1 196 ? 3.52 28.812 13.102 1 44.25 196 GLY A C 1
ATOM 1550 O O . GLY A 1 196 ? 3.418 28.734 11.875 1 44.25 196 GLY A O 1
ATOM 1551 N N . LEU A 1 197 ? 2.641 29.438 13.875 1 42.25 197 LEU A N 1
ATOM 1552 C CA . LEU A 1 197 ? 1.494 30.141 13.32 1 42.25 197 LEU A CA 1
ATOM 1553 C C . LEU A 1 197 ? 1.947 31.297 12.422 1 42.25 197 LEU A C 1
ATOM 1555 O O . LEU A 1 197 ? 1.369 31.516 11.359 1 42.25 197 LEU A O 1
ATOM 1559 N N . ALA A 1 198 ? 2.881 31.938 12.883 1 41.75 198 ALA A N 1
ATOM 1560 C CA . ALA A 1 198 ? 3.438 33.031 12.086 1 41.75 198 ALA A CA 1
ATOM 1561 C C . ALA A 1 198 ? 3.984 32.5 10.758 1 41.75 198 ALA A C 1
ATOM 1563 O O . ALA A 1 198 ? 3.756 33.125 9.711 1 41.75 198 ALA A O 1
ATOM 1564 N N . LEU A 1 199 ? 4.516 31.359 10.922 1 41.75 199 LEU A N 1
ATOM 1565 C CA . LEU A 1 199 ? 5.074 30.781 9.711 1 41.75 199 LEU A CA 1
ATOM 1566 C C . LEU A 1 199 ? 3.977 30.172 8.844 1 41.75 199 LEU A C 1
ATOM 1568 O O . LEU A 1 199 ? 4.035 30.266 7.613 1 41.75 199 LEU A O 1
ATOM 1572 N N . GLY A 1 200 ? 2.924 29.562 9.391 1 43.34 200 GLY A N 1
ATOM 1573 C CA . GLY A 1 200 ? 1.787 29.078 8.625 1 43.34 200 GLY A CA 1
ATOM 1574 C C . GLY A 1 200 ? 0.991 30.188 7.957 1 43.34 200 GLY A C 1
ATOM 1575 O O . GLY A 1 200 ? 0.58 30.047 6.801 1 43.34 200 GLY A O 1
ATOM 1576 N N . ALA A 1 201 ? 0.751 31.25 8.641 1 39.53 201 ALA A N 1
ATOM 1577 C CA . ALA A 1 201 ? 0.055 32.406 8.055 1 39.53 201 ALA A CA 1
ATOM 1578 C C . ALA A 1 201 ? 0.867 33 6.918 1 39.53 201 ALA A C 1
ATOM 1580 O O . ALA A 1 201 ? 0.305 33.438 5.906 1 39.53 201 ALA A O 1
ATOM 1581 N N . LEU A 1 202 ? 2.068 33.031 7.117 1 38.44 202 LEU A N 1
ATOM 1582 C CA . LEU A 1 202 ? 2.879 33.5 5.992 1 38.44 202 LEU A CA 1
ATOM 1583 C C . LEU A 1 202 ? 2.76 32.531 4.812 1 38.44 202 LEU A C 1
ATOM 1585 O O . LEU A 1 202 ? 2.68 32.969 3.66 1 38.44 202 LEU A O 1
ATOM 1589 N N . GLY A 1 203 ? 2.682 31.344 5.016 1 39.22 203 GLY A N 1
ATOM 1590 C CA . GLY A 1 203 ? 2.477 30.359 3.965 1 39.22 203 GLY A CA 1
ATOM 1591 C C . GLY A 1 203 ? 1.114 30.469 3.307 1 39.22 203 GLY A C 1
ATOM 1592 O O . GLY A 1 203 ? 1.006 30.406 2.078 1 39.22 203 GLY A O 1
ATOM 1593 N N . ILE A 1 204 ? 0.039 30.641 4.039 1 38.72 204 ILE A N 1
ATOM 1594 C CA . ILE A 1 204 ? -1.277 30.859 3.441 1 38.72 204 ILE A CA 1
ATOM 1595 C C . ILE A 1 204 ? -1.303 32.188 2.693 1 38.72 204 ILE A C 1
ATOM 1597 O O . ILE A 1 204 ? -1.833 32.281 1.584 1 38.72 204 ILE A O 1
ATOM 1601 N N . SER A 1 205 ? -0.753 33.188 3.23 1 36.91 205 SER A N 1
ATOM 1602 C CA . SER A 1 205 ? -0.749 34.469 2.518 1 36.91 205 SER A CA 1
ATOM 1603 C C . SER A 1 205 ? 0.01 34.375 1.199 1 36.91 205 SER A C 1
ATOM 1605 O O . SER A 1 205 ? -0.385 34.969 0.199 1 36.91 205 SER A O 1
ATOM 1607 N N . MET A 1 206 ? 0.998 33.719 1.187 1 35.31 206 MET A N 1
ATOM 1608 C CA . MET A 1 206 ? 1.694 33.531 -0.085 1 35.31 206 MET A CA 1
ATOM 1609 C C . MET A 1 206 ? 0.875 32.656 -1.04 1 35.31 206 MET A C 1
ATOM 1611 O O . MET A 1 206 ? 0.866 32.906 -2.248 1 35.31 206 MET A O 1
ATOM 1615 N N . MET A 1 207 ? 0.166 31.672 -0.623 1 36.12 207 MET A N 1
ATOM 1616 C CA . MET A 1 207 ? -0.687 30.891 -1.512 1 36.12 207 MET A CA 1
ATOM 1617 C C . MET A 1 207 ? -1.858 31.719 -2.018 1 36.12 207 MET A C 1
ATOM 1619 O O . MET A 1 207 ? -2.258 31.609 -3.178 1 36.12 207 MET A O 1
ATOM 1623 N N . ASP A 1 208 ? -2.447 32.531 -1.248 1 36.19 208 ASP A N 1
ATOM 1624 C CA . ASP A 1 208 ? -3.525 33.406 -1.704 1 36.19 208 ASP A CA 1
ATOM 1625 C C . ASP A 1 208 ? -3.029 34.375 -2.773 1 36.19 208 ASP A C 1
ATOM 1627 O O . ASP A 1 208 ? -3.725 34.625 -3.76 1 36.19 208 ASP A O 1
ATOM 1631 N N . LYS A 1 209 ? -1.906 34.938 -2.619 1 36.09 209 LYS A N 1
ATOM 1632 C CA . LYS A 1 209 ? -1.411 35.844 -3.646 1 36.09 209 LYS A CA 1
ATOM 1633 C C . LYS A 1 209 ? -1.09 35.094 -4.938 1 36.09 209 LYS A C 1
ATOM 1635 O O . LYS A 1 209 ? -1.301 35.594 -6.035 1 36.09 209 LYS A O 1
ATOM 1640 N N . ILE A 1 210 ? -0.685 33.906 -4.879 1 35.66 210 ILE A N 1
ATOM 1641 C CA . ILE A 1 210 ? -0.445 33.188 -6.113 1 35.66 210 ILE A CA 1
ATOM 1642 C C . ILE A 1 210 ? -1.777 32.812 -6.758 1 35.66 210 ILE A C 1
ATOM 1644 O O . ILE A 1 210 ? -1.92 32.844 -7.98 1 35.66 210 ILE A O 1
ATOM 1648 N N . SER A 1 211 ? -2.748 32.5 -5.973 1 38.06 211 SER A N 1
ATOM 1649 C CA . SER A 1 211 ? -4.031 32.188 -6.594 1 38.06 211 SER A CA 1
ATOM 1650 C C . SER A 1 211 ? -4.676 33.438 -7.18 1 38.06 211 SER A C 1
ATOM 1652 O O . SER A 1 211 ? -5.539 33.344 -8.055 1 38.06 211 SER A O 1
ATOM 1654 N N . GLN A 1 212 ? -4.395 34.594 -6.574 1 36.66 212 GLN A N 1
ATOM 1655 C CA . GLN A 1 212 ? -4.992 35.781 -7.141 1 36.66 212 GLN A CA 1
ATOM 1656 C C . GLN A 1 212 ? -4.285 36.188 -8.43 1 36.66 212 GLN A C 1
ATOM 1658 O O . GLN A 1 212 ? -4.836 36.938 -9.234 1 36.66 212 GLN A O 1
ATOM 1663 N N . LYS A 1 213 ? -3.086 35.969 -8.609 1 39.69 213 LYS A N 1
ATOM 1664 C CA . LYS A 1 213 ? -2.5 36.438 -9.859 1 39.69 213 LYS A CA 1
ATOM 1665 C C . LYS A 1 213 ? -3.135 35.719 -11.055 1 39.69 213 LYS A C 1
ATOM 1667 O O . LYS A 1 213 ? -3.115 36.25 -12.172 1 39.69 213 LYS A O 1
ATOM 1672 N N . ASP A 1 214 ? -3.654 34.469 -10.836 1 37.81 214 ASP A N 1
ATOM 1673 C CA . ASP A 1 214 ? -4.172 33.875 -12.062 1 37.81 214 ASP A CA 1
ATOM 1674 C C . ASP A 1 214 ? -5.5 34.531 -12.461 1 37.81 214 ASP A C 1
ATOM 1676 O O . ASP A 1 214 ? -6.074 34.188 -13.5 1 37.81 214 ASP A O 1
ATOM 1680 N N . LYS A 1 215 ? -6.227 35.281 -11.578 1 40.47 215 LYS A N 1
ATOM 1681 C CA . LYS A 1 215 ? -7.465 35.875 -12.109 1 40.47 215 LYS A CA 1
ATOM 1682 C C . LYS A 1 215 ? -7.188 37.125 -12.93 1 40.47 215 LYS A C 1
ATOM 1684 O O . LYS A 1 215 ? -8.078 37.625 -13.617 1 40.47 215 LYS A O 1
ATOM 1689 N N . SER A 1 216 ? -6.133 37.844 -12.586 1 36.31 216 SER A N 1
ATOM 1690 C CA . SER A 1 216 ? -6.152 39.125 -13.328 1 36.31 216 SER A CA 1
ATOM 1691 C C . SER A 1 216 ? -5.785 38.906 -14.789 1 36.31 216 SER A C 1
ATOM 1693 O O . SER A 1 216 ? -5.844 39.844 -15.594 1 36.31 216 SER A O 1
ATOM 1695 N N . ASP A 1 217 ? -5.133 37.844 -15.148 1 33.94 217 ASP A N 1
ATOM 1696 C CA . ASP A 1 217 ? -4.848 37.969 -16.578 1 33.94 217 ASP A CA 1
ATOM 1697 C C . ASP A 1 217 ? -6.078 37.656 -17.406 1 33.94 217 ASP A C 1
ATOM 1699 O O . ASP A 1 217 ? -5.992 37.531 -18.641 1 33.94 217 ASP A O 1
ATOM 1703 N N . GLU A 1 218 ? -7.344 37.438 -16.828 1 26.7 218 GLU A N 1
ATOM 1704 C CA . GLU A 1 218 ? -8.289 37.656 -17.922 1 26.7 218 GLU A CA 1
ATOM 1705 C C . GLU A 1 218 ? -8.602 39.156 -18.109 1 26.7 218 GLU A C 1
ATOM 1707 O O . GLU A 1 218 ? -8.602 39.906 -17.125 1 26.7 218 GLU A O 1
ATOM 1712 N N . MET B 1 1 ? -16.438 -28.781 -3.684 1 68.75 1 MET B N 1
ATOM 1713 C CA . MET B 1 1 ? -16.391 -27.328 -3.77 1 68.75 1 MET B CA 1
ATOM 1714 C C . MET B 1 1 ? -15.922 -26.719 -2.447 1 68.75 1 MET B C 1
ATOM 1716 O O . MET B 1 1 ? -15 -25.906 -2.42 1 68.75 1 MET B O 1
ATOM 1720 N N . HIS B 1 2 ? -16.375 -27.344 -1.392 1 76.25 2 HIS B N 1
ATOM 1721 C CA . HIS B 1 2 ? -16 -26.875 -0.061 1 76.25 2 HIS B CA 1
ATOM 1722 C C . HIS B 1 2 ? -14.531 -27.156 0.236 1 76.25 2 HIS B C 1
ATOM 1724 O O . HIS B 1 2 ? -13.828 -26.297 0.754 1 76.25 2 HIS B O 1
ATOM 1730 N N . ASP B 1 3 ? -14.102 -28.25 -0.347 1 85 3 ASP B N 1
ATOM 1731 C CA . ASP B 1 3 ? -12.719 -28.656 -0.089 1 85 3 ASP B CA 1
ATOM 1732 C C . ASP B 1 3 ? -11.742 -27.734 -0.808 1 85 3 ASP B C 1
ATOM 1734 O O . ASP B 1 3 ? -10.703 -27.375 -0.253 1 85 3 ASP B O 1
ATOM 1738 N N . GLU B 1 4 ? -12.195 -27.375 -1.976 1 86.44 4 GLU B N 1
ATOM 1739 C CA . GLU B 1 4 ? -11.305 -26.531 -2.764 1 86.44 4 GLU B CA 1
ATOM 1740 C C . GLU B 1 4 ? -11.188 -25.125 -2.15 1 86.44 4 GLU B C 1
ATOM 1742 O O . GLU B 1 4 ? -10.094 -24.562 -2.078 1 86.44 4 GLU B O 1
ATOM 1747 N N . LEU B 1 5 ? -12.305 -24.609 -1.676 1 91.94 5 LEU B N 1
ATOM 1748 C CA . LEU B 1 5 ? -12.297 -23.281 -1.059 1 91.94 5 LEU B CA 1
ATOM 1749 C C . LEU B 1 5 ? -11.5 -23.297 0.238 1 91.94 5 LEU B C 1
ATOM 1751 O O . LEU B 1 5 ? -10.719 -22.375 0.498 1 91.94 5 LEU B O 1
ATOM 1755 N N . LEU B 1 6 ? -11.711 -24.344 0.968 1 93.62 6 LEU B N 1
ATOM 1756 C CA . LEU B 1 6 ? -11.008 -24.453 2.24 1 93.62 6 LEU B CA 1
ATOM 1757 C C . LEU B 1 6 ? -9.508 -24.625 2.02 1 93.62 6 LEU B C 1
ATOM 1759 O O . LEU B 1 6 ? -8.695 -24.031 2.738 1 93.62 6 LEU B O 1
ATOM 1763 N N . SER B 1 7 ? -9.141 -25.391 1.057 1 92.62 7 SER B N 1
ATOM 1764 C CA . SER B 1 7 ? -7.73 -25.578 0.739 1 92.62 7 SER B CA 1
ATOM 1765 C C . SER B 1 7 ? -7.094 -24.281 0.249 1 92.62 7 SER B C 1
ATOM 1767 O O . SER B 1 7 ? -5.953 -23.969 0.598 1 92.62 7 SER B O 1
ATOM 1769 N N . ALA B 1 8 ? -7.82 -23.562 -0.573 1 90.44 8 ALA B N 1
ATOM 1770 C CA . ALA B 1 8 ? -7.332 -22.266 -1.049 1 90.44 8 ALA B CA 1
ATOM 1771 C C . ALA B 1 8 ? -7.109 -21.312 0.112 1 90.44 8 ALA B C 1
ATOM 1773 O O . ALA B 1 8 ? -6.113 -20.578 0.141 1 90.44 8 ALA B O 1
ATOM 1774 N N . ALA B 1 9 ? -8.023 -21.312 1.055 1 93.25 9 ALA B N 1
ATOM 1775 C CA . ALA B 1 9 ? -7.887 -20.484 2.248 1 93.25 9 ALA B CA 1
ATOM 1776 C C . ALA B 1 9 ? -6.668 -20.891 3.068 1 93.25 9 ALA B C 1
ATOM 1778 O O . ALA B 1 9 ? -5.898 -20.047 3.525 1 93.25 9 ALA B O 1
ATOM 1779 N N . TYR B 1 10 ? -6.52 -22.156 3.184 1 92.94 10 TYR B N 1
ATOM 1780 C CA . TYR B 1 10 ? -5.406 -22.703 3.941 1 92.94 10 TYR B CA 1
ATOM 1781 C C . TYR B 1 10 ? -4.07 -22.297 3.334 1 92.94 10 TYR B C 1
ATOM 1783 O O . TYR B 1 10 ? -3.188 -21.797 4.039 1 92.94 10 TYR B O 1
ATOM 1791 N N . ILE B 1 11 ? -3.967 -22.469 2.096 1 90.31 11 ILE B N 1
ATOM 1792 C CA . ILE B 1 11 ? -2.742 -22.109 1.385 1 90.31 11 ILE B CA 1
ATOM 1793 C C . ILE B 1 11 ? -2.496 -20.609 1.498 1 90.31 11 ILE B C 1
ATOM 1795 O O . ILE B 1 11 ? -1.364 -20.172 1.727 1 90.31 11 ILE B O 1
ATOM 1799 N N . SER B 1 12 ? -3.518 -19.812 1.369 1 91.94 12 SER B N 1
ATOM 1800 C CA . SER B 1 12 ? -3.396 -18.359 1.435 1 91.94 12 SER B CA 1
ATOM 1801 C C . SER B 1 12 ? -2.93 -17.906 2.814 1 91.94 12 SER B C 1
ATOM 1803 O O . SER B 1 12 ? -2.088 -17.016 2.928 1 91.94 12 SER B O 1
ATOM 1805 N N . GLU B 1 13 ? -3.473 -18.531 3.854 1 93.19 13 GLU B N 1
ATOM 1806 C CA . GLU B 1 13 ? -3.066 -18.172 5.207 1 93.19 13 GLU B CA 1
ATOM 1807 C C . GLU B 1 13 ? -1.629 -18.609 5.488 1 93.19 13 GLU B C 1
ATOM 1809 O O . GLU B 1 13 ? -0.897 -17.906 6.199 1 93.19 13 GLU B O 1
ATOM 1814 N N . LYS B 1 14 ? -1.242 -19.672 4.965 1 90.75 14 LYS B N 1
ATOM 1815 C CA . LYS B 1 14 ? 0.151 -20.094 5.09 1 90.75 14 LYS B CA 1
ATOM 1816 C C . LYS B 1 14 ? 1.084 -19.125 4.371 1 90.75 14 LYS B C 1
ATOM 1818 O O . LYS B 1 14 ? 2.164 -18.797 4.871 1 90.75 14 LYS B O 1
ATOM 1823 N N . ASN B 1 15 ? 0.663 -18.734 3.219 1 91.25 15 ASN B N 1
ATOM 1824 C CA . ASN B 1 15 ? 1.44 -17.75 2.479 1 91.25 15 ASN B CA 1
ATOM 1825 C C . ASN B 1 15 ? 1.54 -16.438 3.236 1 91.25 15 ASN B C 1
ATOM 1827 O O . ASN B 1 15 ? 2.566 -15.758 3.18 1 91.25 15 ASN B O 1
ATOM 1831 N N . ALA B 1 16 ? 0.446 -16.094 3.908 1 92.81 16 ALA B N 1
ATOM 1832 C CA . ALA B 1 16 ? 0.492 -14.891 4.75 1 92.81 16 ALA B CA 1
ATOM 1833 C C . ALA B 1 16 ? 1.569 -15.016 5.82 1 92.81 16 ALA B C 1
ATOM 1835 O O . ALA B 1 16 ? 2.303 -14.062 6.09 1 92.81 16 ALA B O 1
ATOM 1836 N N . GLN B 1 17 ? 1.678 -16.156 6.398 1 90.75 17 GLN B N 1
ATOM 1837 C CA . GLN B 1 17 ? 2.701 -16.375 7.414 1 90.75 17 GLN B CA 1
ATOM 1838 C C . GLN B 1 17 ? 4.102 -16.188 6.832 1 90.75 17 GLN B C 1
ATOM 1840 O O . GLN B 1 17 ? 4.965 -15.586 7.465 1 90.75 17 GLN B O 1
ATOM 1845 N N . ILE B 1 18 ? 4.301 -16.703 5.715 1 89.31 18 ILE B N 1
ATOM 1846 C CA . ILE B 1 18 ? 5.598 -16.594 5.051 1 89.31 18 ILE B CA 1
ATOM 1847 C C . ILE B 1 18 ? 5.902 -15.125 4.77 1 89.31 18 ILE B C 1
ATOM 1849 O O . ILE B 1 18 ? 7.023 -14.664 5 1 89.31 18 ILE B O 1
ATOM 1853 N N . LEU B 1 19 ? 4.926 -14.422 4.266 1 93.25 19 LEU B N 1
ATOM 1854 C CA . LEU B 1 19 ? 5.098 -13 3.988 1 93.25 19 LEU B CA 1
ATOM 1855 C C . LEU B 1 19 ? 5.52 -12.25 5.246 1 93.25 19 LEU B C 1
ATOM 1857 O O . LEU B 1 19 ? 6.527 -11.531 5.242 1 93.25 19 LEU B O 1
ATOM 1861 N N . TYR B 1 20 ? 4.797 -12.461 6.316 1 95 20 TYR B N 1
ATOM 1862 C CA . TYR B 1 20 ? 5.059 -11.711 7.535 1 95 20 TYR B CA 1
ATOM 1863 C C . TYR B 1 20 ? 6.398 -12.102 8.141 1 95 20 TYR B C 1
ATOM 1865 O O . TYR B 1 20 ? 7.086 -11.273 8.742 1 95 20 TYR B O 1
ATOM 1873 N N . GLU B 1 21 ? 6.766 -13.273 8.023 1 92 21 GLU B N 1
ATOM 1874 C CA . GLU B 1 21 ? 8.094 -13.688 8.469 1 92 21 GLU B CA 1
ATOM 1875 C C . GLU B 1 21 ? 9.188 -13 7.66 1 92 21 GLU B C 1
ATOM 1877 O O . GLU B 1 21 ? 10.203 -12.578 8.219 1 92 21 GLU B O 1
ATOM 1882 N N . SER B 1 22 ? 8.977 -12.898 6.398 1 92.38 22 SER B N 1
ATOM 1883 C CA . SER B 1 22 ? 9.984 -12.336 5.504 1 92.38 22 SER B CA 1
ATOM 1884 C C . SER B 1 22 ? 10.203 -10.852 5.789 1 92.38 22 SER B C 1
ATOM 1886 O O . SER B 1 22 ? 11.281 -10.32 5.531 1 92.38 22 SER B O 1
ATOM 1888 N N . VAL B 1 23 ? 9.211 -10.195 6.379 1 96.38 23 VAL B N 1
ATOM 1889 C CA . VAL B 1 23 ? 9.336 -8.758 6.582 1 96.38 23 VAL B CA 1
ATOM 1890 C C . VAL B 1 23 ? 9.43 -8.453 8.078 1 96.38 23 VAL B C 1
ATOM 1892 O O . VAL B 1 23 ? 9.414 -7.285 8.477 1 96.38 23 VAL B O 1
ATOM 1895 N N . SER B 1 24 ? 9.531 -9.406 8.953 1 95.44 24 SER B N 1
ATOM 1896 C CA . SER B 1 24 ? 9.484 -9.25 10.398 1 95.44 24 SER B CA 1
ATOM 1897 C C . SER B 1 24 ? 10.633 -8.383 10.906 1 95.44 24 SER B C 1
ATOM 1899 O O . SER B 1 24 ? 10.5 -7.695 11.922 1 95.44 24 SER B O 1
ATOM 1901 N N . ALA B 1 25 ? 11.719 -8.305 10.164 1 95.88 25 ALA B N 1
ATOM 1902 C CA . ALA B 1 25 ? 12.898 -7.559 10.586 1 95.88 25 ALA B CA 1
ATOM 1903 C C . ALA B 1 25 ? 12.68 -6.055 10.461 1 95.88 25 ALA B C 1
ATOM 1905 O O . ALA B 1 25 ? 13.391 -5.262 11.078 1 95.88 25 ALA B O 1
ATOM 1906 N N . PHE B 1 26 ? 11.703 -5.672 9.695 1 96.19 26 PHE B N 1
ATOM 1907 C CA . PHE B 1 26 ? 11.484 -4.25 9.453 1 96.19 26 PHE B CA 1
ATOM 1908 C C . PHE B 1 26 ? 10.781 -3.596 10.633 1 96.19 26 PHE B C 1
ATOM 1910 O O . PHE B 1 26 ? 10.898 -2.387 10.844 1 96.19 26 PHE B O 1
ATOM 1917 N N . GLY B 1 27 ? 9.945 -4.457 11.367 1 94.62 27 GLY B N 1
ATOM 1918 C CA . GLY B 1 27 ? 9.195 -3.826 12.445 1 94.62 27 GLY B CA 1
ATOM 1919 C C . GLY B 1 27 ? 8.383 -4.812 13.258 1 94.62 27 GLY B C 1
ATOM 1920 O O . GLY B 1 27 ? 7.977 -5.859 12.75 1 94.62 27 GLY B O 1
ATOM 1921 N N . GLU B 1 28 ? 8.016 -4.406 14.422 1 95.31 28 GLU B N 1
ATOM 1922 C CA . GLU B 1 28 ? 7.332 -5.266 15.383 1 95.31 28 GLU B CA 1
ATOM 1923 C C . GLU B 1 28 ? 5.906 -5.574 14.93 1 95.31 28 GLU B C 1
ATOM 1925 O O . GLU B 1 28 ? 5.379 -6.656 15.211 1 95.31 28 GLU B O 1
ATOM 1930 N N . ILE B 1 29 ? 5.406 -4.664 14.25 1 96.69 29 ILE B N 1
ATOM 1931 C CA . ILE B 1 29 ? 4.023 -4.84 13.828 1 96.69 29 ILE B CA 1
ATOM 1932 C C . ILE B 1 29 ? 3.893 -6.129 13.016 1 96.69 29 ILE B C 1
ATOM 1934 O O . ILE B 1 29 ? 2.889 -6.836 13.125 1 96.69 29 ILE B O 1
ATOM 1938 N N . PHE B 1 30 ? 4.867 -6.477 12.234 1 97.88 30 PHE B N 1
ATOM 1939 C CA . PHE B 1 30 ? 4.805 -7.656 11.375 1 97.88 30 PHE B CA 1
ATOM 1940 C C . PHE B 1 30 ? 4.855 -8.93 12.203 1 97.88 30 PHE B C 1
ATOM 1942 O O . PHE B 1 30 ? 4.125 -9.891 11.93 1 97.88 30 PHE B O 1
ATOM 1949 N N . SER B 1 31 ? 5.684 -8.945 13.195 1 95.88 31 SER B N 1
ATOM 1950 C CA . SER B 1 31 ? 5.754 -10.109 14.07 1 95.88 31 SER B CA 1
ATOM 1951 C C . SER B 1 31 ? 4.484 -10.258 14.898 1 95.88 31 SER B C 1
ATOM 1953 O O . SER B 1 31 ? 4.043 -11.375 15.18 1 95.88 31 SER B O 1
ATOM 1955 N N . GLU B 1 32 ? 3.891 -9.164 15.305 1 93.75 32 GLU B N 1
ATOM 1956 C CA . GLU B 1 32 ? 2.645 -9.18 16.062 1 93.75 32 GLU B CA 1
ATOM 1957 C C . GLU B 1 32 ? 1.502 -9.766 15.242 1 93.75 32 GLU B C 1
ATOM 1959 O O . GLU B 1 32 ? 0.763 -10.633 15.719 1 93.75 32 GLU B O 1
ATOM 1964 N N . ILE B 1 33 ? 1.416 -9.352 13.984 1 96.38 33 ILE B N 1
ATOM 1965 C CA . ILE B 1 33 ? 0.357 -9.852 13.117 1 96.38 33 ILE B CA 1
ATOM 1966 C C . ILE B 1 33 ? 0.609 -11.328 12.805 1 96.38 33 ILE B C 1
ATOM 1968 O O . ILE B 1 33 ? -0.321 -12.133 12.805 1 96.38 33 ILE B O 1
ATOM 1972 N N . SER B 1 34 ? 1.865 -11.641 12.57 1 94.75 34 SER B N 1
ATOM 1973 C CA . SER B 1 34 ? 2.225 -13.031 12.289 1 94.75 34 SER B CA 1
ATOM 1974 C C . SER B 1 34 ? 1.771 -13.953 13.414 1 94.75 34 SER B C 1
ATOM 1976 O O . SER B 1 34 ? 1.258 -15.047 13.156 1 94.75 34 SER B O 1
ATOM 1978 N N . SER B 1 35 ? 1.944 -13.508 14.633 1 92.31 35 SER B N 1
ATOM 1979 C CA . SER B 1 35 ? 1.568 -14.305 15.789 1 92.31 35 SER B CA 1
ATOM 1980 C C . SER B 1 35 ? 0.062 -14.539 15.836 1 92.31 35 SER B C 1
ATOM 1982 O O . SER B 1 35 ? -0.394 -15.641 16.156 1 92.31 35 SER B O 1
ATOM 1984 N N . ILE B 1 36 ? -0.702 -13.539 15.523 1 91.38 36 ILE B N 1
ATOM 1985 C CA . ILE B 1 36 ? -2.156 -13.641 15.547 1 91.38 36 ILE B CA 1
ATOM 1986 C C . ILE B 1 36 ? -2.631 -14.539 14.398 1 91.38 36 ILE B C 1
ATOM 1988 O O . ILE B 1 36 ? -3.578 -15.312 14.562 1 91.38 36 ILE B O 1
ATOM 1992 N N . ARG B 1 37 ? -1.956 -14.492 13.25 1 93 37 ARG B N 1
ATOM 1993 C CA . ARG B 1 37 ? -2.367 -15.195 12.047 1 93 37 ARG B CA 1
ATOM 1994 C C . ARG B 1 37 ? -2.238 -16.703 12.219 1 93 37 ARG B C 1
ATOM 1996 O O . ARG B 1 37 ? -2.902 -17.469 11.523 1 93 37 ARG B O 1
ATOM 2003 N N . SER B 1 38 ? -1.431 -17.172 13.133 1 90.69 38 SER B N 1
ATOM 2004 C CA . SER B 1 38 ? -1.327 -18.594 13.406 1 90.69 38 SER B CA 1
ATOM 2005 C C . SER B 1 38 ? -2.67 -19.172 13.836 1 90.69 38 SER B C 1
ATOM 2007 O O . SER B 1 38 ? -2.971 -20.328 13.547 1 90.69 38 SER B O 1
ATOM 2009 N N . GLY B 1 39 ? -3.447 -18.375 14.453 1 93.69 39 GLY B N 1
ATOM 2010 C CA . GLY B 1 39 ? -4.785 -18.781 14.852 1 93.69 39 GLY B CA 1
ATOM 2011 C C . GLY B 1 39 ? -5.695 -19.062 13.664 1 93.69 39 GLY B C 1
ATOM 2012 O O . GLY B 1 39 ? -6.574 -19.922 13.742 1 93.69 39 GLY B O 1
ATOM 2013 N N . ALA B 1 40 ? -5.496 -18.344 12.562 1 95.25 40 ALA B N 1
ATOM 2014 C CA . ALA B 1 40 ? -6.289 -18.547 11.352 1 95.25 40 ALA B CA 1
ATOM 2015 C C . ALA B 1 40 ? -6.059 -19.953 10.781 1 95.25 40 ALA B C 1
ATOM 2017 O O . ALA B 1 40 ? -7.008 -20.656 10.438 1 95.25 40 ALA B O 1
ATOM 2018 N N . ILE B 1 41 ? -4.801 -20.344 10.719 1 94.31 41 ILE B N 1
ATOM 2019 C CA . ILE B 1 41 ? -4.434 -21.656 10.203 1 94.31 41 ILE B CA 1
ATOM 2020 C C . ILE B 1 41 ? -5.051 -22.75 11.078 1 94.31 41 ILE B C 1
ATOM 2022 O O . ILE B 1 41 ? -5.625 -23.719 10.562 1 94.31 41 ILE B O 1
ATOM 2026 N N . GLU B 1 42 ? -4.996 -22.516 12.359 1 95.56 42 GLU B N 1
ATOM 2027 C CA . GLU B 1 42 ? -5.551 -23.5 13.281 1 95.56 42 GLU B CA 1
ATOM 2028 C C . GLU B 1 42 ? -7.066 -23.594 13.133 1 95.56 42 GLU B C 1
ATOM 2030 O O . GLU B 1 42 ? -7.629 -24.688 13.211 1 95.56 42 GLU B O 1
ATOM 2035 N N . LEU B 1 43 ? -7.73 -22.484 13 1 96.31 43 LEU B N 1
ATOM 2036 C CA . LEU B 1 43 ? -9.18 -22.484 12.805 1 96.31 43 LEU B CA 1
ATOM 2037 C C . LEU B 1 43 ? -9.562 -23.281 11.57 1 96.31 43 LEU B C 1
ATOM 2039 O O . LEU B 1 43 ? -10.539 -24.031 11.594 1 96.31 43 LEU B O 1
ATOM 2043 N N . ILE B 1 44 ? -8.82 -23.156 10.477 1 96.69 44 ILE B N 1
ATOM 2044 C CA . ILE B 1 44 ? -9.094 -23.859 9.234 1 96.69 44 ILE B CA 1
ATOM 2045 C C . ILE B 1 44 ? -8.883 -25.359 9.43 1 96.69 44 ILE B C 1
ATOM 2047 O O . ILE B 1 44 ? -9.711 -26.172 9.008 1 96.69 44 ILE B O 1
ATOM 2051 N N . LYS B 1 45 ? -7.848 -25.688 10.094 1 95.94 45 LYS B N 1
ATOM 2052 C CA . LYS B 1 45 ? -7.547 -27.078 10.359 1 95.94 45 LYS B CA 1
ATOM 2053 C C . LYS B 1 45 ? -8.648 -27.734 11.188 1 95.94 45 LYS B C 1
ATOM 2055 O O . LYS B 1 45 ? -9.07 -28.859 10.898 1 95.94 45 LYS B O 1
ATOM 2060 N N . LYS B 1 46 ? -9.055 -27.062 12.203 1 96.69 46 LYS B N 1
ATOM 2061 C CA . LYS B 1 46 ? -10.109 -27.578 13.062 1 96.69 46 LYS B CA 1
ATOM 2062 C C . LYS B 1 46 ? -11.398 -27.797 12.281 1 96.69 46 LYS B C 1
ATOM 2064 O O . LYS B 1 46 ? -12.086 -28.812 12.477 1 96.69 46 LYS B O 1
ATOM 2069 N N . TYR B 1 47 ? -11.727 -26.844 11.453 1 96.62 47 TYR B N 1
ATOM 2070 C CA . TYR B 1 47 ? -12.914 -26.984 10.617 1 96.62 47 TYR B CA 1
ATOM 2071 C C . TYR B 1 47 ? -12.797 -28.188 9.703 1 96.62 47 TYR B C 1
ATOM 2073 O O . TYR B 1 47 ? -13.734 -28.984 9.586 1 96.62 47 TYR B O 1
ATOM 2081 N N . ALA B 1 48 ? -11.672 -28.344 9.039 1 96.25 48 ALA B N 1
ATOM 2082 C CA . ALA B 1 48 ? -11.438 -29.453 8.125 1 96.25 48 ALA B CA 1
ATOM 2083 C C . ALA B 1 48 ? -11.57 -30.797 8.852 1 96.25 48 ALA B C 1
ATOM 2085 O O . ALA B 1 48 ? -12.203 -31.719 8.336 1 96.25 48 ALA B O 1
ATOM 2086 N N . GLN B 1 49 ? -11.008 -30.828 10 1 95.81 49 GLN B N 1
ATOM 2087 C CA . GLN B 1 49 ? -11.07 -32.031 10.805 1 95.81 49 GLN B CA 1
ATOM 2088 C C . GLN B 1 49 ? -12.508 -32.375 11.203 1 95.81 49 GLN B C 1
ATOM 2090 O O . GLN B 1 49 ? -12.938 -33.531 11.086 1 95.81 49 GLN B O 1
ATOM 2095 N N . ALA B 1 50 ? -13.219 -31.391 11.672 1 95.62 50 ALA B N 1
ATOM 2096 C CA . ALA B 1 50 ? -14.594 -31.578 12.109 1 95.62 50 ALA B CA 1
ATOM 2097 C C . ALA B 1 50 ? -15.477 -32.062 10.961 1 95.62 50 ALA B C 1
ATOM 2099 O O . ALA B 1 50 ? -16.422 -32.844 11.18 1 95.62 50 ALA B O 1
ATOM 2100 N N . LYS B 1 51 ? -15.094 -31.656 9.75 1 95.25 51 LYS B N 1
ATOM 2101 C CA . LYS B 1 51 ? -15.93 -31.984 8.602 1 95.25 51 LYS B CA 1
ATOM 2102 C C . LYS B 1 51 ? -15.367 -33.156 7.824 1 95.25 51 LYS B C 1
ATOM 2104 O O . LYS B 1 51 ? -15.93 -33.562 6.812 1 95.25 51 LYS B O 1
ATOM 2109 N N . GLY B 1 52 ? -14.273 -33.656 8.273 1 93.75 52 GLY B N 1
ATOM 2110 C CA . GLY B 1 52 ? -13.641 -34.781 7.613 1 93.75 52 GLY B CA 1
ATOM 2111 C C . GLY B 1 52 ? -13.078 -34.438 6.25 1 93.75 52 GLY B C 1
ATOM 2112 O O . GLY B 1 52 ? -13.125 -35.25 5.324 1 93.75 52 GLY B O 1
ATOM 2113 N N . LEU B 1 53 ? -12.664 -33.219 6.098 1 93.38 53 LEU B N 1
ATOM 2114 C CA . LEU B 1 53 ? -12.102 -32.75 4.836 1 93.38 53 LEU B CA 1
ATOM 2115 C C . LEU B 1 53 ? -10.578 -32.812 4.859 1 93.38 53 LEU B C 1
ATOM 2117 O O . LEU B 1 53 ? -9.961 -32.562 5.895 1 93.38 53 LEU B O 1
ATOM 2121 N N . LYS B 1 54 ? -10.023 -33.188 3.74 1 91.5 54 LYS B N 1
ATOM 2122 C CA . LYS B 1 54 ? -8.57 -33.156 3.59 1 91.5 54 LYS B CA 1
ATOM 2123 C C . LYS B 1 54 ? -8.109 -31.844 3.002 1 91.5 54 LYS B C 1
ATOM 2125 O O . LYS B 1 54 ? -8.68 -31.344 2.029 1 91.5 54 LYS B O 1
ATOM 2130 N N . LEU B 1 55 ? -7.094 -31.297 3.619 1 91.38 55 LEU B N 1
ATOM 2131 C CA . LEU B 1 55 ? -6.516 -30.047 3.135 1 91.38 55 LEU B CA 1
ATOM 2132 C C . LEU B 1 55 ? -5.363 -30.328 2.172 1 91.38 55 LEU B C 1
ATOM 2134 O O . LEU B 1 55 ? -4.5 -31.156 2.449 1 91.38 55 LEU B O 1
ATOM 2138 N N . ASP B 1 56 ? -5.434 -29.703 1.059 1 85.81 56 ASP B N 1
ATOM 2139 C CA . ASP B 1 56 ? -4.324 -29.719 0.113 1 85.81 56 ASP B CA 1
ATOM 2140 C C . ASP B 1 56 ? -3.301 -28.641 0.442 1 85.81 56 ASP B C 1
ATOM 2142 O O . ASP B 1 56 ? -3.611 -27.453 0.385 1 85.81 56 ASP B O 1
ATOM 2146 N N . ASP B 1 57 ? -2.143 -29.047 0.833 1 76.5 57 ASP B N 1
ATOM 2147 C CA . ASP B 1 57 ? -1.134 -28.094 1.269 1 76.5 57 ASP B CA 1
ATOM 2148 C C . ASP B 1 57 ? -0.051 -27.906 0.207 1 76.5 57 ASP B C 1
ATOM 2150 O O . ASP B 1 57 ? 1.097 -27.594 0.53 1 76.5 57 ASP B O 1
ATOM 2154 N N . THR B 1 58 ? -0.484 -28.266 -1.032 1 74.94 58 THR B N 1
ATOM 2155 C CA . THR B 1 58 ? 0.527 -28.047 -2.062 1 74.94 58 THR B CA 1
ATOM 2156 C C . THR B 1 58 ? 1.059 -26.625 -2.012 1 74.94 58 THR B C 1
ATOM 2158 O O . THR B 1 58 ? 0.289 -25.672 -1.845 1 74.94 58 THR B O 1
ATOM 2161 N N . ASP B 1 59 ? 2.373 -26.625 -1.892 1 61.56 59 ASP B N 1
ATOM 2162 C CA . ASP B 1 59 ? 3.084 -25.359 -1.693 1 61.56 59 ASP B CA 1
ATOM 2163 C C . ASP B 1 59 ? 2.824 -24.406 -2.846 1 61.56 59 ASP B C 1
ATOM 2165 O O . ASP B 1 59 ? 2.891 -24.781 -4.016 1 61.56 59 ASP B O 1
ATOM 2169 N N . ALA B 1 60 ? 1.993 -23.422 -2.582 1 60.12 60 ALA B N 1
ATOM 2170 C CA . ALA B 1 60 ? 1.939 -22.344 -3.564 1 60.12 60 ALA B CA 1
ATOM 2171 C C . ALA B 1 60 ? 3.275 -21.609 -3.65 1 60.12 60 ALA B C 1
ATOM 2173 O O . ALA B 1 60 ? 3.986 -21.484 -2.65 1 60.12 60 ALA B O 1
ATOM 2174 N N . PRO B 1 61 ? 3.762 -21.578 -4.945 1 55 61 PRO B N 1
ATOM 2175 C CA . PRO B 1 61 ? 5.012 -20.812 -5.047 1 55 61 PRO B CA 1
ATOM 2176 C C . PRO B 1 61 ? 4.93 -19.453 -4.363 1 55 61 PRO B C 1
ATOM 2178 O O . PRO B 1 61 ? 3.984 -18.703 -4.594 1 55 61 PRO B O 1
ATOM 2181 N N . ASN B 1 62 ? 5.426 -19.469 -3.066 1 58.03 62 ASN B N 1
ATOM 2182 C CA . ASN B 1 62 ? 5.441 -18.188 -2.367 1 58.03 62 ASN B CA 1
ATOM 2183 C C . ASN B 1 62 ? 6.398 -17.188 -3.029 1 58.03 62 ASN B C 1
ATOM 2185 O O . ASN B 1 62 ? 7.609 -17.25 -2.801 1 58.03 62 ASN B O 1
ATOM 2189 N N . ALA B 1 63 ? 5.855 -16.469 -4.113 1 67.81 63 ALA B N 1
ATOM 2190 C CA . ALA B 1 63 ? 6.812 -15.664 -4.859 1 67.81 63 ALA B CA 1
ATOM 2191 C C . ALA B 1 63 ? 6.777 -14.211 -4.391 1 67.81 63 ALA B C 1
ATOM 2193 O O . ALA B 1 63 ? 6.32 -13.328 -5.117 1 67.81 63 ALA B O 1
ATOM 2194 N N . PHE B 1 64 ? 6.992 -14.016 -2.928 1 84.5 64 PHE B N 1
ATOM 2195 C CA . PHE B 1 64 ? 7.129 -12.633 -2.482 1 84.5 64 PHE B CA 1
ATOM 2196 C C . PHE B 1 64 ? 8.594 -12.211 -2.479 1 84.5 64 PHE B C 1
ATOM 2198 O O . PHE B 1 64 ? 9.453 -12.93 -1.969 1 84.5 64 PHE B O 1
ATOM 2205 N N . LEU B 1 65 ? 8.859 -11.125 -3.145 1 90.5 65 LEU B N 1
ATOM 2206 C CA . LEU B 1 65 ? 10.188 -10.547 -3.051 1 90.5 65 LEU B CA 1
ATOM 2207 C C . LEU B 1 65 ? 10.266 -9.547 -1.901 1 90.5 65 LEU B C 1
ATOM 2209 O O . LEU B 1 65 ? 9.43 -8.641 -1.804 1 90.5 65 LEU B O 1
ATOM 2213 N N . THR B 1 66 ? 11.203 -9.758 -1.011 1 92.25 66 THR B N 1
ATOM 2214 C CA . THR B 1 66 ? 11.32 -8.914 0.177 1 92.25 66 THR B CA 1
ATOM 2215 C C . THR B 1 66 ? 11.609 -7.469 -0.208 1 92.25 66 THR B C 1
ATOM 2217 O O . THR B 1 66 ? 12.57 -7.191 -0.925 1 92.25 66 THR B O 1
ATOM 2220 N N . PRO B 1 67 ? 10.742 -6.574 0.253 1 94.69 67 PRO B N 1
ATOM 2221 C CA . PRO B 1 67 ? 10.977 -5.16 -0.047 1 94.69 67 PRO B CA 1
ATOM 2222 C C . PRO B 1 67 ? 12.219 -4.605 0.64 1 94.69 67 PRO B C 1
ATOM 2224 O O . PRO B 1 67 ? 12.898 -5.328 1.376 1 94.69 67 PRO B O 1
ATOM 2227 N N . ASN B 1 68 ? 12.492 -3.295 0.39 1 94.56 68 ASN B N 1
ATOM 2228 C CA . ASN B 1 68 ? 13.766 -2.732 0.831 1 94.56 68 ASN B CA 1
ATOM 2229 C C . ASN B 1 68 ? 13.586 -1.818 2.039 1 94.56 68 ASN B C 1
ATOM 2231 O O . ASN B 1 68 ? 14.562 -1.285 2.57 1 94.56 68 ASN B O 1
ATOM 2235 N N . SER B 1 69 ? 12.305 -1.576 2.445 1 96 69 SER B N 1
ATOM 2236 C CA . SER B 1 69 ? 12.078 -0.615 3.518 1 96 69 SER B CA 1
ATOM 2237 C C . SER B 1 69 ? 10.844 -0.981 4.332 1 96 69 SER B C 1
ATOM 2239 O O . SER B 1 69 ? 10.016 -1.776 3.887 1 96 69 SER B O 1
ATOM 2241 N N . PHE B 1 70 ? 10.773 -0.387 5.543 1 96.94 70 PHE B N 1
ATOM 2242 C CA . PHE B 1 70 ? 9.609 -0.552 6.41 1 96.94 70 PHE B CA 1
ATOM 2243 C C . PHE B 1 70 ? 8.344 -0.092 5.703 1 96.94 70 PHE B C 1
ATOM 2245 O O . PHE B 1 70 ? 7.324 -0.788 5.73 1 96.94 70 PHE B O 1
ATOM 2252 N N . GLU B 1 71 ? 8.414 1.027 5.047 1 96.75 71 GLU B N 1
ATOM 2253 C CA . GLU B 1 71 ? 7.277 1.587 4.324 1 96.75 71 GLU B CA 1
ATOM 2254 C C . GLU B 1 71 ? 6.801 0.639 3.227 1 96.75 71 GLU B C 1
ATOM 2256 O O . GLU B 1 71 ? 5.605 0.353 3.123 1 96.75 71 GLU B O 1
ATOM 2261 N N . ASP B 1 72 ? 7.766 0.145 2.422 1 97.44 72 ASP B N 1
ATOM 2262 C CA . ASP B 1 72 ? 7.426 -0.776 1.342 1 97.44 72 ASP B CA 1
ATOM 2263 C C . ASP B 1 72 ? 6.879 -2.09 1.893 1 97.44 72 ASP B C 1
ATOM 2265 O O . ASP B 1 72 ? 5.988 -2.699 1.292 1 97.44 72 ASP B O 1
ATOM 2269 N N . ALA B 1 73 ? 7.445 -2.521 2.99 1 97.81 73 ALA B N 1
ATOM 2270 C CA . ALA B 1 73 ? 6.953 -3.736 3.637 1 97.81 73 ALA B CA 1
ATOM 2271 C C . ALA B 1 73 ? 5.5 -3.574 4.074 1 97.81 73 ALA B C 1
ATOM 2273 O O . ALA B 1 73 ? 4.699 -4.504 3.936 1 97.81 73 ALA B O 1
ATOM 2274 N N . LEU B 1 74 ? 5.168 -2.416 4.609 1 98.31 74 LEU B N 1
ATOM 2275 C CA . LEU B 1 74 ? 3.791 -2.129 4.992 1 98.31 74 LEU B CA 1
ATOM 2276 C C . LEU B 1 74 ? 2.865 -2.213 3.781 1 98.31 74 LEU B C 1
ATOM 2278 O O . LEU B 1 74 ? 1.771 -2.777 3.871 1 98.31 74 LEU B O 1
ATOM 2282 N N . ILE B 1 75 ? 3.332 -1.666 2.707 1 97.88 75 ILE B N 1
ATOM 2283 C CA . ILE B 1 75 ? 2.539 -1.658 1.483 1 97.88 75 ILE B CA 1
ATOM 2284 C C . ILE B 1 75 ? 2.328 -3.09 0.995 1 97.88 75 ILE B C 1
ATOM 2286 O O . ILE B 1 75 ? 1.215 -3.469 0.625 1 97.88 75 ILE B O 1
ATOM 2290 N N . CYS B 1 76 ? 3.312 -3.895 0.993 1 96.62 76 CYS B N 1
ATOM 2291 C CA . CYS B 1 76 ? 3.217 -5.281 0.557 1 96.62 76 CYS B CA 1
ATOM 2292 C C . CYS B 1 76 ? 2.264 -6.07 1.447 1 96.62 76 CYS B C 1
ATOM 2294 O O . CYS B 1 76 ? 1.419 -6.816 0.951 1 96.62 76 CYS B O 1
ATOM 2296 N N . ALA B 1 77 ? 2.426 -5.895 2.719 1 97.88 77 ALA B N 1
ATOM 2297 C CA . ALA B 1 77 ? 1.545 -6.578 3.664 1 97.88 77 ALA B CA 1
ATOM 2298 C C . ALA B 1 77 ? 0.094 -6.148 3.469 1 97.88 77 ALA B C 1
ATOM 2300 O O . ALA B 1 77 ? -0.814 -6.984 3.484 1 97.88 77 ALA B O 1
ATOM 2301 N N . LEU B 1 78 ? -0.104 -4.848 3.309 1 98.19 78 LEU B N 1
ATOM 2302 C CA . LEU B 1 78 ? -1.447 -4.316 3.105 1 98.19 78 LEU B CA 1
ATOM 2303 C C . LEU B 1 78 ? -2.076 -4.898 1.844 1 98.19 78 LEU B C 1
ATOM 2305 O O . LEU B 1 78 ? -3.246 -5.285 1.851 1 98.19 78 LEU B O 1
ATOM 2309 N N . ASN B 1 79 ? -1.331 -4.949 0.817 1 96.44 79 ASN B N 1
ATOM 2310 C CA . ASN B 1 79 ? -1.858 -5.543 -0.407 1 96.44 79 ASN B CA 1
ATOM 2311 C C . ASN B 1 79 ? -2.303 -6.984 -0.184 1 96.44 79 ASN B C 1
ATOM 2313 O O . ASN B 1 79 ? -3.354 -7.398 -0.676 1 96.44 79 ASN B O 1
ATOM 2317 N N . TYR B 1 80 ? -1.439 -7.711 0.449 1 95.31 80 TYR B N 1
ATOM 2318 C CA . TYR B 1 80 ? -1.795 -9.109 0.669 1 95.31 80 TYR B CA 1
ATOM 2319 C C . TYR B 1 80 ? -3.123 -9.219 1.409 1 95.31 80 TYR B C 1
ATOM 2321 O O . TYR B 1 80 ? -3.975 -10.039 1.046 1 95.31 80 TYR B O 1
ATOM 2329 N N . GLU B 1 81 ? -3.277 -8.398 2.449 1 97.69 81 GLU B N 1
ATOM 2330 C CA . GLU B 1 81 ? -4.512 -8.422 3.227 1 97.69 81 GLU B CA 1
ATOM 2331 C C . GLU B 1 81 ? -5.711 -8.023 2.373 1 97.69 81 GLU B C 1
ATOM 2333 O O . GLU B 1 81 ? -6.77 -8.648 2.447 1 97.69 81 GLU B O 1
ATOM 2338 N N . ILE B 1 82 ? -5.512 -7.023 1.597 1 95.88 82 ILE B N 1
ATOM 2339 C CA . ILE B 1 82 ? -6.586 -6.539 0.735 1 95.88 82 ILE B CA 1
ATOM 2340 C C . ILE B 1 82 ? -7 -7.637 -0.241 1 95.88 82 ILE B C 1
ATOM 2342 O O . ILE B 1 82 ? -8.188 -7.93 -0.388 1 95.88 82 ILE B O 1
ATOM 2346 N N . GLN B 1 83 ? -6.047 -8.281 -0.833 1 94 83 GLN B N 1
ATOM 2347 C CA . GLN B 1 83 ? -6.332 -9.367 -1.766 1 94 83 GLN B CA 1
ATOM 2348 C C . GLN B 1 83 ? -6.98 -10.555 -1.053 1 94 83 GLN B C 1
ATOM 2350 O O . GLN B 1 83 ? -7.922 -11.156 -1.57 1 94 83 GLN B O 1
ATOM 2355 N N . LEU B 1 84 ? -6.469 -10.844 0.086 1 95.5 84 LEU B N 1
ATOM 2356 C CA . LEU B 1 84 ? -7.02 -11.953 0.859 1 95.5 84 LEU B CA 1
ATOM 2357 C C . LEU B 1 84 ? -8.469 -11.68 1.247 1 95.5 84 LEU B C 1
ATOM 2359 O O . LEU B 1 84 ? -9.312 -12.57 1.168 1 95.5 84 LEU B O 1
ATOM 2363 N N . ASN B 1 85 ? -8.758 -10.477 1.667 1 96.56 85 ASN B N 1
ATOM 2364 C CA . ASN B 1 85 ? -10.125 -10.102 2.031 1 96.56 85 ASN B CA 1
ATOM 2365 C C . ASN B 1 85 ? -11.062 -10.164 0.828 1 96.56 85 ASN B C 1
ATOM 2367 O O . ASN B 1 85 ? -12.195 -10.625 0.946 1 96.56 85 ASN B O 1
ATOM 2371 N N . LYS B 1 86 ? -10.555 -9.75 -0.271 1 93.31 86 LYS B N 1
ATOM 2372 C CA . LYS B 1 86 ? -11.367 -9.852 -1.48 1 93.31 86 LYS B CA 1
ATOM 2373 C C . LYS B 1 86 ? -11.656 -11.305 -1.828 1 93.31 86 LYS B C 1
ATOM 2375 O O . LYS B 1 86 ? -12.758 -11.633 -2.283 1 93.31 86 LYS B O 1
ATOM 2380 N N . MET B 1 87 ? -10.703 -12.164 -1.642 1 94.06 87 MET B N 1
ATOM 2381 C CA . MET B 1 87 ? -10.914 -13.594 -1.866 1 94.06 87 MET B CA 1
ATOM 2382 C C . MET B 1 87 ? -12.016 -14.133 -0.958 1 94.06 87 MET B C 1
ATOM 2384 O O . MET B 1 87 ? -12.922 -14.82 -1.419 1 94.06 87 MET B O 1
ATOM 2388 N N . TYR B 1 88 ? -11.953 -13.75 0.31 1 96 88 TYR B N 1
ATOM 2389 C CA . TYR B 1 88 ? -12.969 -14.234 1.243 1 96 88 TYR B CA 1
ATOM 2390 C C . TYR B 1 88 ? -14.344 -13.695 0.878 1 96 88 TYR B C 1
ATOM 2392 O O . TYR B 1 88 ? -15.352 -14.398 1.023 1 96 88 TYR B O 1
ATOM 2400 N N . GLU B 1 89 ? -14.406 -12.469 0.448 1 94.31 89 GLU B N 1
ATOM 2401 C CA . GLU B 1 89 ? -15.672 -11.922 -0.027 1 94.31 89 GLU B CA 1
ATOM 2402 C C . GLU B 1 89 ? -16.219 -12.727 -1.196 1 94.31 89 GLU B C 1
ATOM 2404 O O . GLU B 1 89 ? -17.422 -13.039 -1.233 1 94.31 89 GLU B O 1
ATOM 2409 N N . ASN B 1 90 ? -15.406 -13.125 -2.115 1 92.38 90 ASN B N 1
ATOM 2410 C CA . ASN B 1 90 ? -15.82 -13.922 -3.268 1 92.38 90 ASN B CA 1
ATOM 2411 C C . ASN B 1 90 ? -16.25 -15.32 -2.855 1 92.38 90 ASN B C 1
ATOM 2413 O O . ASN B 1 90 ? -17.219 -15.867 -3.404 1 92.38 90 ASN B O 1
ATOM 2417 N N . PHE B 1 91 ? -15.5 -15.914 -1.918 1 94.19 91 PHE B N 1
ATOM 2418 C CA . PHE B 1 91 ? -15.828 -17.25 -1.431 1 94.19 91 PHE B CA 1
ATOM 2419 C C . PHE B 1 91 ? -17.234 -17.281 -0.844 1 94.19 91 PHE B C 1
ATOM 2421 O O . PHE B 1 91 ? -17.953 -18.266 -1.009 1 94.19 91 PHE B O 1
ATOM 2428 N N . THR B 1 92 ? -17.609 -16.156 -0.197 1 94.38 92 THR B N 1
ATOM 2429 C CA . THR B 1 92 ? -18.844 -16.188 0.598 1 94.38 92 THR B CA 1
ATOM 2430 C C . THR B 1 92 ? -20.031 -15.758 -0.239 1 94.38 92 THR B C 1
ATOM 2432 O O . THR B 1 92 ? -21.188 -15.984 0.145 1 94.38 92 THR B O 1
ATOM 2435 N N . SER B 1 93 ? -19.844 -15.156 -1.392 1 90.44 93 SER B N 1
ATOM 2436 C CA . SER B 1 93 ? -20.906 -14.594 -2.203 1 90.44 93 SER B CA 1
ATOM 2437 C C . SER B 1 93 ? -21.891 -15.672 -2.662 1 90.44 93 SER B C 1
ATOM 2439 O O . SER B 1 93 ? -23.094 -15.469 -2.658 1 90.44 93 SER B O 1
ATOM 2441 N N . ASP B 1 94 ? -21.469 -16.922 -2.916 1 86.62 94 ASP B N 1
ATOM 2442 C CA . ASP B 1 94 ? -22.375 -17.938 -3.412 1 86.62 94 ASP B CA 1
ATOM 2443 C C . ASP B 1 94 ? -22.219 -19.234 -2.627 1 86.62 94 ASP B C 1
ATOM 2445 O O . ASP B 1 94 ? -22.547 -20.312 -3.127 1 86.62 94 ASP B O 1
ATOM 2449 N N . LEU B 1 95 ? -21.781 -19.062 -1.451 1 91.31 95 LEU B N 1
ATOM 2450 C CA . LEU B 1 95 ? -21.547 -20.25 -0.639 1 91.31 95 LEU B CA 1
ATOM 2451 C C . LEU B 1 95 ? -22.781 -20.578 0.202 1 91.31 95 LEU B C 1
ATOM 2453 O O . LEU B 1 95 ? -23.297 -19.719 0.916 1 91.31 95 LEU B O 1
ATOM 2457 N N . ASP B 1 96 ? -23.344 -21.766 0.146 1 90.75 96 ASP B N 1
ATOM 2458 C CA . ASP B 1 96 ? -24.547 -22.188 0.847 1 90.75 96 ASP B CA 1
ATOM 2459 C C . ASP B 1 96 ? -24.219 -22.766 2.215 1 90.75 96 ASP B C 1
ATOM 2461 O O . ASP B 1 96 ? -25.078 -22.844 3.096 1 90.75 96 ASP B O 1
ATOM 2465 N N . ASP B 1 97 ? -23.062 -23.094 2.568 1 93 97 ASP B N 1
ATOM 2466 C CA . ASP B 1 97 ? -22.625 -23.641 3.852 1 93 97 ASP B CA 1
ATOM 2467 C C . ASP B 1 97 ? -22.422 -22.531 4.879 1 93 97 ASP B C 1
ATOM 2469 O O . ASP B 1 97 ? -21.359 -21.891 4.902 1 93 97 ASP B O 1
ATOM 2473 N N . GLU B 1 98 ? -23.375 -22.406 5.73 1 94.19 98 GLU B N 1
ATOM 2474 C CA . GLU B 1 98 ? -23.359 -21.312 6.688 1 94.19 98 GLU B CA 1
ATOM 2475 C C . GLU B 1 98 ? -22.172 -21.422 7.633 1 94.19 98 GLU B C 1
ATOM 2477 O O . GLU B 1 98 ? -21.609 -20.406 8.055 1 94.19 98 GLU B O 1
ATOM 2482 N N . GLU B 1 99 ? -21.828 -22.609 7.977 1 94.38 99 GLU B N 1
ATOM 2483 C CA . GLU B 1 99 ? -20.703 -22.781 8.883 1 94.38 99 GLU B CA 1
ATOM 2484 C C . GLU B 1 99 ? -19.391 -22.375 8.219 1 94.38 99 GLU B C 1
ATOM 2486 O O . GLU B 1 99 ? -18.531 -21.734 8.852 1 94.38 99 GLU B O 1
ATOM 2491 N N . LEU B 1 100 ? -19.234 -22.797 6.992 1 95.69 100 LEU B N 1
ATOM 2492 C CA . LEU B 1 100 ? -18.031 -22.406 6.254 1 95.69 100 LEU B CA 1
ATOM 2493 C C . LEU B 1 100 ? -18.016 -20.906 6.008 1 95.69 100 LEU B C 1
ATOM 2495 O O . LEU B 1 100 ? -16.953 -20.281 6.086 1 95.69 100 LEU B O 1
ATOM 2499 N N . LYS B 1 101 ? -19.156 -20.328 5.723 1 96.12 101 LYS B N 1
ATOM 2500 C CA . LYS B 1 101 ? -19.266 -18.875 5.574 1 96.12 101 LYS B CA 1
ATOM 2501 C C . LYS B 1 101 ? -18.812 -18.156 6.844 1 96.12 101 LYS B C 1
ATOM 2503 O O . LYS B 1 101 ? -18.109 -17.156 6.777 1 96.12 101 LYS B O 1
ATOM 2508 N N . ASP B 1 102 ? -19.234 -18.672 7.945 1 96 102 ASP B N 1
ATOM 2509 C CA . ASP B 1 102 ? -18.875 -18.094 9.227 1 96 102 ASP B CA 1
ATOM 2510 C C . ASP B 1 102 ? -17.359 -18.125 9.445 1 96 102 ASP B C 1
ATOM 2512 O O . ASP B 1 102 ? -16.781 -17.172 9.977 1 96 102 ASP B O 1
ATOM 2516 N N . LEU B 1 103 ? -16.766 -19.234 9.109 1 96.94 103 LEU B N 1
ATOM 2517 C CA . LEU B 1 103 ? -15.32 -19.344 9.211 1 96.94 103 LEU B CA 1
ATOM 2518 C C . LEU B 1 103 ? -14.633 -18.266 8.375 1 96.94 103 LEU B C 1
ATOM 2520 O O . LEU B 1 103 ? -13.766 -17.547 8.875 1 96.94 103 LEU B O 1
ATOM 2524 N N . PHE B 1 104 ? -15.031 -18.156 7.086 1 97.25 104 PHE B N 1
ATOM 2525 C CA . PHE B 1 104 ? -14.43 -17.172 6.195 1 97.25 104 PHE B CA 1
ATOM 2526 C C . PHE B 1 104 ? -14.703 -15.75 6.691 1 97.25 104 PHE B C 1
ATOM 2528 O O . PHE B 1 104 ? -13.836 -14.875 6.59 1 97.25 104 PHE B O 1
ATOM 2535 N N . PHE B 1 105 ? -15.844 -15.539 7.258 1 96.94 105 PHE B N 1
ATOM 2536 C CA . PHE B 1 105 ? -16.172 -14.227 7.797 1 96.94 105 PHE B CA 1
ATOM 2537 C C . PHE B 1 105 ? -15.273 -13.891 8.984 1 96.94 105 PHE B C 1
ATOM 2539 O O . PHE B 1 105 ? -14.844 -12.75 9.148 1 96.94 105 PHE B O 1
ATOM 2546 N N . ARG B 1 106 ? -15.047 -14.844 9.812 1 96.19 106 ARG B N 1
ATOM 2547 C CA . ARG B 1 106 ? -14.188 -14.625 10.977 1 96.19 106 ARG B CA 1
ATOM 2548 C C . ARG B 1 106 ? -12.773 -14.258 10.547 1 96.19 106 ARG B C 1
ATOM 2550 O O . ARG B 1 106 ? -12.164 -13.336 11.102 1 96.19 106 ARG B O 1
ATOM 2557 N N . LEU B 1 107 ? -12.234 -14.992 9.578 1 96.94 107 LEU B N 1
ATOM 2558 C CA . LEU B 1 107 ? -10.906 -14.711 9.055 1 96.94 107 LEU B CA 1
ATOM 2559 C C . LEU B 1 107 ? -10.859 -13.336 8.398 1 96.94 107 LEU B C 1
ATOM 2561 O O . LEU B 1 107 ? -9.938 -12.555 8.648 1 96.94 107 LEU B O 1
ATOM 2565 N N . TRP B 1 108 ? -11.867 -13.039 7.641 1 97.5 108 TRP B N 1
ATOM 2566 C CA . TRP B 1 108 ? -12.016 -11.734 6.992 1 97.5 108 TRP B CA 1
ATOM 2567 C C . TRP B 1 108 ? -12.086 -10.617 8.023 1 97.5 108 TRP B C 1
ATOM 2569 O O . TRP B 1 108 ? -11.406 -9.594 7.883 1 97.5 108 TRP B O 1
ATOM 2579 N N . ALA B 1 109 ? -12.891 -10.766 9.078 1 96.12 109 ALA B N 1
ATOM 2580 C CA . ALA B 1 109 ? -13.148 -9.734 10.07 1 96.12 109 ALA B CA 1
ATOM 2581 C C . ALA B 1 109 ? -11.883 -9.375 10.836 1 96.12 109 ALA B C 1
ATOM 2583 O O . ALA B 1 109 ? -11.641 -8.203 11.133 1 96.12 109 ALA B O 1
ATOM 2584 N N . THR B 1 110 ? -11.078 -10.383 11.203 1 95.31 110 THR B N 1
ATOM 2585 C CA . THR B 1 110 ? -9.836 -10.117 11.906 1 95.31 110 THR B CA 1
ATOM 2586 C C . THR B 1 110 ? -8.891 -9.281 11.047 1 95.31 110 THR B C 1
ATOM 2588 O O . THR B 1 110 ? -8.336 -8.281 11.516 1 95.31 110 THR B O 1
ATOM 2591 N N . SER B 1 111 ? -8.719 -9.656 9.828 1 97.25 111 SER B N 1
ATOM 2592 C CA . SER B 1 111 ? -7.887 -8.906 8.898 1 97.25 111 SER B CA 1
ATOM 2593 C C . SER B 1 111 ? -8.438 -7.504 8.672 1 97.25 111 SER B C 1
ATOM 2595 O O . SER B 1 111 ? -7.723 -6.516 8.836 1 97.25 111 SER B O 1
ATOM 2597 N N . ASN B 1 112 ? -9.727 -7.414 8.383 1 96.38 112 ASN B N 1
ATOM 2598 C CA . ASN B 1 112 ? -10.375 -6.164 8.008 1 96.38 112 ASN B CA 1
ATOM 2599 C C . ASN B 1 112 ? -10.422 -5.18 9.18 1 96.38 112 ASN B C 1
ATOM 2601 O O . ASN B 1 112 ? -10.305 -3.971 8.977 1 96.38 112 ASN B O 1
ATOM 2605 N N . ASN B 1 113 ? -10.586 -5.738 10.344 1 93.88 113 ASN B N 1
ATOM 2606 C CA . ASN B 1 113 ? -10.852 -4.875 11.492 1 93.88 113 ASN B CA 1
ATOM 2607 C C . ASN B 1 113 ? -9.594 -4.652 12.328 1 93.88 113 ASN B C 1
ATOM 2609 O O . ASN B 1 113 ? -9.531 -3.715 13.125 1 93.88 113 ASN B O 1
ATOM 2613 N N . GLU B 1 114 ? -8.633 -5.523 12.172 1 94.38 114 GLU B N 1
ATOM 2614 C CA . GLU B 1 114 ? -7.473 -5.41 13.055 1 94.38 114 GLU B CA 1
ATOM 2615 C C . GLU B 1 114 ? -6.191 -5.195 12.25 1 94.38 114 GLU B C 1
ATOM 2617 O O . GLU B 1 114 ? -5.504 -4.188 12.422 1 94.38 114 GLU B O 1
ATOM 2622 N N . TYR B 1 115 ? -5.867 -6.047 11.328 1 97.38 115 TYR B N 1
ATOM 2623 C CA . TYR B 1 115 ? -4.59 -5.965 10.617 1 97.38 115 TYR B CA 1
ATOM 2624 C C . TYR B 1 115 ? -4.543 -4.734 9.719 1 97.38 115 TYR B C 1
ATOM 2626 O O . TYR B 1 115 ? -3.605 -3.938 9.797 1 97.38 115 TYR B O 1
ATOM 2634 N N . ILE B 1 116 ? -5.574 -4.59 8.875 1 97.12 116 ILE B N 1
ATOM 2635 C CA . ILE B 1 116 ? -5.578 -3.551 7.848 1 97.12 116 ILE B CA 1
ATOM 2636 C C . ILE B 1 116 ? -5.539 -2.176 8.516 1 97.12 116 ILE B C 1
ATOM 2638 O O . ILE B 1 116 ? -4.695 -1.344 8.18 1 97.12 116 ILE B O 1
ATOM 2642 N N . PRO B 1 117 ? -6.41 -1.922 9.547 1 94.38 117 PRO B N 1
ATOM 2643 C CA . PRO B 1 117 ? -6.32 -0.61 10.195 1 94.38 117 PRO B CA 1
ATOM 2644 C C . PRO B 1 117 ? -4.961 -0.36 10.836 1 94.38 117 PRO B C 1
ATOM 2646 O O . PRO B 1 117 ? -4.426 0.748 10.742 1 94.38 117 PRO B O 1
ATOM 2649 N N . ALA B 1 118 ? -4.406 -1.347 11.484 1 94.38 118 ALA B N 1
ATOM 2650 C CA . ALA B 1 118 ? -3.107 -1.184 12.133 1 94.38 118 ALA B CA 1
ATOM 2651 C C . ALA B 1 118 ? -2.016 -0.896 11.102 1 94.38 118 ALA B C 1
ATOM 2653 O O . ALA B 1 118 ? -1.171 -0.022 11.312 1 94.38 118 ALA B O 1
ATOM 2654 N N . LEU B 1 119 ? -1.991 -1.606 10 1 97.25 119 LEU B N 1
ATOM 2655 C CA . LEU B 1 119 ? -1.017 -1.415 8.938 1 97.25 119 LEU B CA 1
ATOM 2656 C C . LEU B 1 119 ? -1.179 -0.043 8.289 1 97.25 119 LEU B C 1
ATOM 2658 O O . LEU B 1 119 ? -0.189 0.645 8.031 1 97.25 119 LEU B O 1
ATOM 2662 N N . LYS B 1 120 ? -2.422 0.337 8.008 1 95.25 120 LYS B N 1
ATOM 2663 C CA . LYS B 1 120 ? -2.688 1.634 7.391 1 95.25 120 LYS B CA 1
ATOM 2664 C C . LYS B 1 120 ? -2.244 2.775 8.297 1 95.25 120 LYS B C 1
ATOM 2666 O O . LYS B 1 120 ? -1.739 3.795 7.824 1 95.25 120 LYS B O 1
ATOM 2671 N N . GLN B 1 121 ? -2.443 2.58 9.578 1 92.69 121 GLN B N 1
ATOM 2672 C CA . GLN B 1 121 ? -2.012 3.602 10.523 1 92.69 121 GLN B CA 1
ATOM 2673 C C . GLN B 1 121 ? -0.495 3.768 10.5 1 92.69 121 GLN B C 1
ATOM 2675 O O . GLN B 1 121 ? 0.011 4.891 10.5 1 92.69 121 GLN B O 1
ATOM 2680 N N . ASN B 1 122 ? 0.204 2.686 10.547 1 94.5 122 ASN B N 1
ATOM 2681 C CA . ASN B 1 122 ? 1.659 2.744 10.469 1 94.5 122 ASN B CA 1
ATOM 2682 C C . ASN B 1 122 ? 2.123 3.363 9.156 1 94.5 122 ASN B C 1
ATOM 2684 O O . ASN B 1 122 ? 3.07 4.148 9.133 1 94.5 122 ASN B O 1
ATOM 2688 N N . LEU B 1 123 ? 1.44 3.051 8.102 1 96.25 123 LEU B N 1
ATOM 2689 C CA . LEU B 1 123 ? 1.786 3.596 6.797 1 96.25 123 LEU B CA 1
ATOM 2690 C C . LEU B 1 123 ? 1.554 5.102 6.754 1 96.25 123 LEU B C 1
ATOM 2692 O O . LEU B 1 123 ? 2.377 5.848 6.219 1 96.25 123 LEU B O 1
ATOM 2696 N N . ALA B 1 124 ? 0.438 5.477 7.281 1 91.69 124 ALA B N 1
ATOM 2697 C CA . ALA B 1 124 ? 0.133 6.902 7.359 1 91.69 124 ALA B CA 1
ATOM 2698 C C . ALA B 1 124 ? 1.227 7.656 8.109 1 91.69 124 ALA B C 1
ATOM 2700 O O . ALA B 1 124 ? 1.638 8.742 7.691 1 91.69 124 ALA B O 1
ATOM 2701 N N . ARG B 1 125 ? 1.645 7.07 9.148 1 89.75 125 ARG B N 1
ATOM 2702 C CA . ARG B 1 125 ? 2.697 7.695 9.945 1 89.75 125 ARG B CA 1
ATOM 2703 C C . ARG B 1 125 ? 3.986 7.82 9.133 1 89.75 125 ARG B C 1
ATOM 2705 O O . ARG B 1 125 ? 4.672 8.844 9.211 1 89.75 125 ARG B O 1
ATOM 2712 N N . CYS B 1 126 ? 4.312 6.832 8.359 1 91.25 126 CYS B N 1
ATOM 2713 C CA . CYS B 1 126 ? 5.512 6.84 7.531 1 91.25 126 CYS B CA 1
ATOM 2714 C C . CYS B 1 126 ? 5.414 7.902 6.445 1 91.25 126 CYS B C 1
ATOM 2716 O O . CYS B 1 126 ? 6.363 8.648 6.215 1 91.25 126 CYS B O 1
ATOM 2718 N N . LEU B 1 127 ? 4.301 7.945 5.863 1 90.19 127 LEU B N 1
ATOM 2719 C CA . LEU B 1 127 ? 4.125 8.852 4.738 1 90.19 127 LEU B CA 1
ATOM 2720 C C . LEU B 1 127 ? 4.02 10.297 5.215 1 90.19 127 LEU B C 1
ATOM 2722 O O . LEU B 1 127 ? 4.5 11.211 4.543 1 90.19 127 LEU B O 1
ATOM 2726 N N . ASN B 1 128 ? 3.402 10.5 6.316 1 81.75 128 ASN B N 1
ATOM 2727 C CA . ASN B 1 128 ? 3.271 11.828 6.891 1 81.75 128 ASN B CA 1
ATOM 2728 C C . ASN B 1 128 ? 4.625 12.391 7.328 1 81.75 128 ASN B C 1
ATOM 2730 O O . ASN B 1 128 ? 4.887 13.586 7.18 1 81.75 128 ASN B O 1
ATOM 2734 N N . LYS B 1 129 ? 5.371 11.648 7.891 1 76.38 129 LYS B N 1
ATOM 2735 C CA . LYS B 1 129 ? 6.703 12.102 8.289 1 76.38 129 LYS B CA 1
ATOM 2736 C C . LYS B 1 129 ? 7.488 12.617 7.086 1 76.38 129 LYS B C 1
ATOM 2738 O O . LYS B 1 129 ? 8.188 13.625 7.184 1 76.38 129 LYS B O 1
ATOM 2743 N N . LYS B 1 130 ? 7.277 12.047 6.027 1 73.38 130 LYS B N 1
ATOM 2744 C CA . LYS B 1 130 ? 8 12.453 4.824 1 73.38 130 LYS B CA 1
ATOM 2745 C C . LYS B 1 130 ? 7.453 13.773 4.277 1 73.38 130 LYS B C 1
ATOM 2747 O O . LYS B 1 130 ? 8.219 14.641 3.855 1 73.38 130 LYS B O 1
ATOM 2752 N N . THR B 1 131 ? 6.203 13.75 4.391 1 67.88 131 THR B N 1
ATOM 2753 C CA . THR B 1 131 ? 5.574 14.984 3.934 1 67.88 131 THR B CA 1
ATOM 2754 C C . THR B 1 131 ? 5.949 16.156 4.84 1 67.88 131 THR B C 1
ATOM 2756 O O . THR B 1 131 ? 6.234 17.25 4.363 1 67.88 131 THR B O 1
ATOM 2759 N N . GLN B 1 132 ? 5.973 15.883 6.102 1 62.06 132 GLN B N 1
ATOM 2760 C CA . GLN B 1 132 ? 6.344 16.906 7.066 1 62.06 132 GLN B CA 1
ATOM 2761 C C . GLN B 1 132 ? 7.789 17.359 6.863 1 62.06 132 GLN B C 1
ATOM 2763 O O . GLN B 1 132 ? 8.086 18.562 6.914 1 62.06 132 GLN B O 1
ATOM 2768 N N . ALA B 1 133 ? 8.555 16.375 6.59 1 61.53 133 ALA B N 1
ATOM 2769 C CA . ALA B 1 133 ? 9.953 16.703 6.359 1 61.53 133 ALA B CA 1
ATOM 2770 C C . ALA B 1 133 ? 10.117 17.562 5.105 1 61.53 133 ALA B C 1
ATOM 2772 O O . ALA B 1 133 ? 10.906 18.5 5.09 1 61.53 133 ALA B O 1
ATOM 2773 N N . LYS B 1 134 ? 9.383 17.281 4.246 1 64.38 134 LYS B N 1
ATOM 2774 C CA . LYS B 1 134 ? 9.43 18.062 3.02 1 64.38 134 LYS B CA 1
ATOM 2775 C C . LYS B 1 134 ? 8.883 19.469 3.254 1 64.38 134 LYS B C 1
ATOM 2777 O O . LYS B 1 134 ? 9.445 20.453 2.76 1 64.38 134 LYS B O 1
ATOM 2782 N N . GLU B 1 135 ? 7.875 19.375 3.939 1 59.34 135 GLU B N 1
ATOM 2783 C CA . GLU B 1 135 ? 7.281 20.672 4.27 1 59.34 135 GLU B CA 1
ATOM 2784 C C . GLU B 1 135 ? 8.227 21.5 5.121 1 59.34 135 GLU B C 1
ATOM 2786 O O . GLU B 1 135 ? 8.375 22.703 4.891 1 59.34 135 GLU B O 1
ATOM 2791 N N . GLU B 1 136 ? 8.789 20.891 6.023 1 57.28 136 GLU B N 1
ATOM 2792 C CA . GLU B 1 136 ? 9.758 21.578 6.867 1 57.28 136 GLU B CA 1
ATOM 2793 C C . GLU B 1 136 ? 10.945 22.078 6.051 1 57.28 136 GLU B C 1
ATOM 2795 O O . GLU B 1 136 ? 11.422 23.203 6.262 1 57.28 136 GLU B O 1
ATOM 2800 N N . ALA B 1 137 ? 11.273 21.203 5.148 1 59.88 137 ALA B N 1
ATOM 2801 C CA . ALA B 1 137 ? 12.375 21.625 4.273 1 59.88 137 ALA B CA 1
ATOM 2802 C C . ALA B 1 137 ? 11.953 22.797 3.389 1 59.88 137 ALA B C 1
ATOM 2804 O O . ALA B 1 137 ? 12.734 23.734 3.184 1 59.88 137 ALA B O 1
ATOM 2805 N N . ASN B 1 138 ? 10.812 22.703 2.959 1 60.28 138 ASN B N 1
ATOM 2806 C CA . ASN B 1 138 ? 10.289 23.797 2.158 1 60.28 138 ASN B CA 1
ATOM 2807 C C . ASN B 1 138 ? 10.164 25.078 2.977 1 60.28 138 ASN B C 1
ATOM 2809 O O . ASN B 1 138 ? 10.453 26.172 2.48 1 60.28 138 ASN B O 1
ATOM 2813 N N . LEU B 1 139 ? 9.727 24.875 4.188 1 56.97 139 LEU B N 1
ATOM 2814 C CA . LEU B 1 139 ? 9.602 26.016 5.098 1 56.97 139 LEU B CA 1
ATOM 2815 C C . LEU B 1 139 ? 10.969 26.609 5.422 1 56.97 139 LEU B C 1
ATOM 2817 O O . LEU B 1 139 ? 11.125 27.828 5.477 1 56.97 139 LEU B O 1
ATOM 2821 N N . GLU B 1 140 ? 11.781 25.688 5.648 1 55.19 140 GLU B N 1
ATOM 2822 C CA . GLU B 1 140 ? 13.141 26.156 5.902 1 55.19 140 GLU B CA 1
ATOM 2823 C C . GLU B 1 140 ? 13.688 26.922 4.707 1 55.19 140 GLU B C 1
ATOM 2825 O O . GLU B 1 140 ? 14.312 27.969 4.871 1 55.19 140 GLU B O 1
ATOM 2830 N N . ASN B 1 141 ? 13.445 26.359 3.578 1 61.81 141 ASN B N 1
ATOM 2831 C CA . ASN B 1 141 ? 13.883 27.062 2.371 1 61.81 141 ASN B CA 1
ATOM 2832 C C . ASN B 1 141 ? 13.172 28.406 2.217 1 61.81 141 ASN B C 1
ATOM 2834 O O . ASN B 1 141 ? 13.789 29.391 1.817 1 61.81 141 ASN B O 1
ATOM 2838 N N . LEU B 1 142 ? 11.938 28.375 2.516 1 57.19 142 LEU B N 1
ATOM 2839 C CA . LEU B 1 142 ? 11.172 29.625 2.502 1 57.19 142 LEU B CA 1
ATOM 2840 C C . LEU B 1 142 ? 11.727 30.609 3.514 1 57.19 142 LEU B C 1
ATOM 2842 O O . LEU B 1 142 ? 11.875 31.797 3.211 1 57.19 142 LEU B O 1
ATOM 2846 N N . GLY B 1 143 ? 11.914 30.078 4.68 1 52.03 143 GLY B N 1
ATOM 2847 C CA . GLY B 1 143 ? 12.516 30.906 5.711 1 52.03 143 GLY B CA 1
ATOM 2848 C C . GLY B 1 143 ? 13.852 31.5 5.301 1 52.03 143 GLY B C 1
ATOM 2849 O O . GLY B 1 143 ? 14.102 32.688 5.516 1 52.03 143 GLY B O 1
ATOM 2850 N N . GLN B 1 144 ? 14.586 30.656 4.738 1 57.72 144 GLN B N 1
ATOM 2851 C CA . GLN B 1 144 ? 15.891 31.125 4.289 1 57.72 144 GLN B CA 1
ATOM 2852 C C . GLN B 1 144 ? 15.75 32.156 3.184 1 57.72 144 GLN B C 1
ATOM 2854 O O . GLN B 1 144 ? 16.484 33.156 3.166 1 57.72 144 GLN B O 1
ATOM 2859 N N . ASN B 1 145 ? 14.883 31.891 2.309 1 58.25 145 ASN B N 1
ATOM 2860 C CA . ASN B 1 145 ? 14.625 32.844 1.235 1 58.25 145 ASN B CA 1
ATOM 2861 C C . ASN B 1 145 ? 14.086 34.156 1.777 1 58.25 145 ASN B C 1
ATOM 2863 O O . ASN B 1 145 ? 14.438 35.25 1.286 1 58.25 145 ASN B O 1
ATOM 2867 N N . LEU B 1 146 ? 13.242 34.031 2.777 1 54.31 146 LEU B N 1
ATOM 2868 C CA . LEU B 1 146 ? 12.703 35.219 3.438 1 54.31 146 LEU B CA 1
ATOM 2869 C C . LEU B 1 146 ? 13.805 36 4.141 1 54.31 146 LEU B C 1
ATOM 2871 O O . LEU B 1 146 ? 13.844 37.219 4.051 1 54.31 146 LEU B O 1
ATOM 2875 N N . LEU B 1 147 ? 14.5 35.281 4.812 1 52.75 147 LEU B N 1
ATOM 2876 C CA . LEU B 1 147 ? 15.617 35.938 5.512 1 52.75 147 LEU B CA 1
ATOM 2877 C C . LEU B 1 147 ? 16.547 36.625 4.523 1 52.75 147 LEU B C 1
ATOM 2879 O O . LEU B 1 147 ? 17.062 37.719 4.793 1 52.75 147 LEU B O 1
ATOM 2883 N N . GLN B 1 148 ? 16.562 35.938 3.469 1 56.91 148 GLN B N 1
ATOM 2884 C CA . GLN B 1 148 ? 17.469 36.5 2.469 1 56.91 148 GLN B CA 1
ATOM 2885 C C . GLN B 1 148 ? 16.828 37.688 1.774 1 56.91 148 GLN B C 1
ATOM 2887 O O . GLN B 1 148 ? 17.5 38.688 1.482 1 56.91 148 GLN B O 1
ATOM 2892 N N . SER B 1 149 ? 15.516 37.531 1.46 1 58.44 149 SER B N 1
ATOM 2893 C CA . SER B 1 149 ? 14.867 38.562 0.677 1 58.44 149 SER B CA 1
ATOM 2894 C C . SER B 1 149 ? 14.336 39.688 1.573 1 58.44 149 SER B C 1
ATOM 2896 O O . SER B 1 149 ? 13.984 40.75 1.09 1 58.44 149 SER B O 1
ATOM 2898 N N . GLY B 1 150 ? 14.5 39.656 2.84 1 52.06 150 GLY B N 1
ATOM 2899 C CA . GLY B 1 150 ? 14.18 40.719 3.766 1 52.06 150 GLY B CA 1
ATOM 2900 C C . GLY B 1 150 ? 12.859 40.531 4.488 1 52.06 150 GLY B C 1
ATOM 2901 O O . GLY B 1 150 ? 11.797 40.594 3.875 1 52.06 150 GLY B O 1
ATOM 2902 N N . TYR B 1 151 ? 12.805 39.875 5.574 1 46.81 151 TYR B N 1
ATOM 2903 C CA . TYR B 1 151 ? 11.75 39.5 6.504 1 46.81 151 TYR B CA 1
ATOM 2904 C C . TYR B 1 151 ? 11.07 40.719 7.086 1 46.81 151 TYR B C 1
ATOM 2906 O O . TYR B 1 151 ? 9.969 40.625 7.629 1 46.81 151 TYR B O 1
ATOM 2914 N N . GLU B 1 152 ? 11.625 41.844 6.859 1 52.69 152 GLU B N 1
ATOM 2915 C CA . GLU B 1 152 ? 11.148 43.031 7.562 1 52.69 152 GLU B CA 1
ATOM 2916 C C . GLU B 1 152 ? 9.703 43.344 7.191 1 52.69 152 GLU B C 1
ATOM 2918 O O . GLU B 1 152 ? 8.898 43.688 8.062 1 52.69 152 GLU B O 1
ATOM 2923 N N . ASN B 1 153 ? 9.523 43.219 5.938 1 54.44 153 ASN B N 1
ATOM 2924 C CA . ASN B 1 153 ? 8.195 43.594 5.496 1 54.44 153 ASN B CA 1
ATOM 2925 C C . ASN B 1 153 ? 7.125 42.625 6.004 1 54.44 153 ASN B C 1
ATOM 2927 O O . ASN B 1 153 ? 6.035 43.062 6.391 1 54.44 153 ASN B O 1
ATOM 2931 N N . ILE B 1 154 ? 7.523 41.469 6.105 1 50.91 154 ILE B N 1
ATOM 2932 C CA . ILE B 1 154 ? 6.586 40.469 6.555 1 50.91 154 ILE B CA 1
ATOM 2933 C C . ILE B 1 154 ? 6.32 40.625 8.047 1 50.91 154 ILE B C 1
ATOM 2935 O O . ILE B 1 154 ? 5.172 40.562 8.492 1 50.91 154 ILE B O 1
ATOM 2939 N N . LEU B 1 155 ? 7.27 40.906 8.734 1 51.78 155 LEU B N 1
ATOM 2940 C CA . LEU B 1 155 ? 7.152 41.094 10.172 1 51.78 155 LEU B CA 1
ATOM 2941 C C . LEU B 1 155 ? 6.281 42.312 10.484 1 51.78 155 LEU B C 1
ATOM 2943 O O . LEU B 1 155 ? 5.477 42.281 11.422 1 51.78 155 LEU B O 1
ATOM 2947 N N . ASN B 1 156 ? 6.469 43.25 9.672 1 53.28 156 ASN B N 1
ATOM 2948 C CA . ASN B 1 156 ? 5.672 44.469 9.867 1 53.28 156 ASN B CA 1
ATOM 2949 C C . ASN B 1 156 ? 4.188 44.188 9.641 1 53.28 156 ASN B C 1
ATOM 2951 O O . ASN B 1 156 ? 3.342 44.719 10.383 1 53.28 156 ASN B O 1
ATOM 2955 N N . GLU B 1 157 ? 3.939 43.406 8.734 1 53.03 157 GLU B N 1
ATOM 2956 C CA . GLU B 1 157 ? 2.549 43.094 8.43 1 53.03 157 GLU B CA 1
ATOM 2957 C C . GLU B 1 157 ? 1.921 42.219 9.523 1 53.03 157 GLU B C 1
ATOM 2959 O O . GLU B 1 157 ? 0.761 42.438 9.891 1 53.03 157 GLU B O 1
ATOM 2964 N N . TYR B 1 158 ? 2.678 41.469 10.086 1 50.19 158 TYR B N 1
ATOM 2965 C CA . TYR B 1 158 ? 2.174 40.625 11.172 1 50.19 158 TYR B CA 1
ATOM 2966 C C . TYR B 1 158 ? 1.936 41.438 12.43 1 50.19 158 TYR B C 1
ATOM 2968 O O . TYR B 1 158 ? 0.948 41.25 13.141 1 50.19 158 TYR B O 1
ATOM 2976 N N . GLN B 1 159 ? 2.793 42.281 12.656 1 51.31 159 GLN B N 1
ATOM 2977 C CA . GLN B 1 159 ? 2.641 43.188 13.797 1 51.31 159 GLN B CA 1
ATOM 2978 C C . GLN B 1 159 ? 1.343 43.969 13.695 1 51.31 159 GLN B C 1
ATOM 2980 O O . GLN B 1 159 ? 0.63 44.125 14.688 1 51.31 159 GLN B O 1
ATOM 2985 N N . LYS B 1 160 ? 1.114 44.312 12.516 1 56.09 160 LYS B N 1
ATOM 2986 C CA . LYS B 1 160 ? -0.092 45.094 12.305 1 56.09 160 LYS B CA 1
ATOM 2987 C C . LYS B 1 160 ? -1.349 44.25 12.516 1 56.09 160 LYS B C 1
ATOM 2989 O O . LYS B 1 160 ? -2.301 44.719 13.156 1 56.09 160 LYS B O 1
ATOM 2994 N N . SER B 1 161 ? -1.303 43.062 12.016 1 52.16 161 SER B N 1
ATOM 2995 C CA . SER B 1 161 ? -2.465 42.188 12.133 1 52.16 161 SER B CA 1
ATOM 2996 C C . SER B 1 161 ? -2.719 41.781 13.586 1 52.16 161 SER B C 1
ATOM 2998 O O . SER B 1 161 ? -3.865 41.781 14.031 1 52.16 161 SER B O 1
ATOM 3000 N N . PHE B 1 162 ? -1.657 41.5 14.195 1 52.31 162 PHE B N 1
ATOM 3001 C CA . PHE B 1 162 ? -1.782 41.156 15.609 1 52.31 162 PHE B CA 1
ATOM 3002 C C . PHE B 1 162 ? -2.369 42.312 16.391 1 52.31 162 PHE B C 1
ATOM 3004 O O . PHE B 1 162 ? -3.236 42.125 17.25 1 52.31 162 PHE B O 1
ATOM 3011 N N . ASN B 1 163 ? -1.831 43.438 16.062 1 54.16 163 ASN B N 1
ATOM 3012 C CA . ASN B 1 163 ? -2.338 44.656 16.734 1 54.16 163 ASN B CA 1
ATOM 3013 C C . ASN B 1 163 ? -3.832 44.844 16.484 1 54.16 163 ASN B C 1
ATOM 3015 O O . ASN B 1 163 ? -4.578 45.188 17.406 1 54.16 163 ASN B O 1
ATOM 3019 N N . GLU B 1 164 ? -4.18 44.5 15.359 1 56.41 164 GLU B N 1
ATOM 3020 C CA . GLU B 1 164 ? -5.586 44.656 14.992 1 56.41 164 GLU B CA 1
ATOM 3021 C C . GLU B 1 164 ? -6.473 43.688 15.742 1 56.41 164 GLU B C 1
ATOM 3023 O O . GLU B 1 164 ? -7.531 44.062 16.25 1 56.41 164 GLU B O 1
ATOM 3028 N N . VAL B 1 165 ? -6.023 42.5 15.742 1 53.56 165 VAL B N 1
ATOM 3029 C CA . VAL B 1 165 ? -6.805 41.469 16.406 1 53.56 165 VAL B CA 1
ATOM 3030 C C . VAL B 1 165 ? -6.844 41.75 17.922 1 53.56 165 VAL B C 1
ATOM 3032 O O . VAL B 1 165 ? -7.902 41.656 18.547 1 53.56 165 VAL B O 1
ATOM 3035 N N . SER B 1 166 ? -5.707 42.062 18.422 1 51.81 166 SER B N 1
ATOM 3036 C CA . SER B 1 166 ? -5.613 42.375 19.844 1 51.81 166 SER B CA 1
ATOM 3037 C C . SER B 1 166 ? -6.539 43.531 20.203 1 51.81 166 SER B C 1
ATOM 3039 O O . SER B 1 166 ? -7.219 43.469 21.234 1 51.81 166 SER B O 1
ATOM 3041 N N . GLU B 1 167 ? -6.469 44.406 19.328 1 58.16 167 GLU B N 1
ATOM 3042 C CA . GLU B 1 167 ? -7.34 45.562 19.562 1 58.16 167 GLU B CA 1
ATOM 3043 C C . GLU B 1 167 ? -8.812 45.156 19.5 1 58.16 167 GLU B C 1
ATOM 3045 O O . GLU B 1 167 ? -9.625 45.625 20.297 1 58.16 167 GLU B O 1
ATOM 3050 N N . GLY B 1 168 ? -9.086 44.344 18.547 1 51.28 168 GLY B N 1
ATOM 3051 C CA . GLY B 1 168 ? -10.445 43.844 18.406 1 51.28 168 GLY B CA 1
ATOM 3052 C C . GLY B 1 168 ? -10.922 43.031 19.609 1 51.28 168 GLY B C 1
ATOM 3053 O O . GLY B 1 168 ? -12.023 43.25 20.109 1 51.28 168 GLY B O 1
ATOM 3054 N N . LEU B 1 169 ? -10.055 42.219 19.969 1 50.81 169 LEU B N 1
ATOM 3055 C CA . LEU B 1 169 ? -10.406 41.375 21.109 1 50.81 169 LEU B CA 1
ATOM 3056 C C . LEU B 1 169 ? -10.562 42.219 22.375 1 50.81 169 LEU B C 1
ATOM 3058 O O . LEU B 1 169 ? -11.453 41.969 23.188 1 50.81 169 LEU B O 1
ATOM 3062 N N . GLN B 1 170 ? -9.672 43.125 22.562 1 52.62 170 GLN B N 1
ATOM 3063 C CA . GLN B 1 170 ? -9.789 44.062 23.688 1 52.62 170 GLN B CA 1
ATOM 3064 C C . GLN B 1 170 ? -11.117 44.812 23.656 1 52.62 170 GLN B C 1
ATOM 3066 O O . GLN B 1 170 ? -11.742 45 24.703 1 52.62 170 GLN B O 1
ATOM 3071 N N . SER B 1 171 ? -11.477 45.094 22.5 1 54.84 171 SER B N 1
ATOM 3072 C CA . SER B 1 171 ? -12.742 45.812 22.359 1 54.84 171 SER B CA 1
ATOM 3073 C C . SER B 1 171 ? -13.93 44.906 22.703 1 54.84 171 SER B C 1
ATOM 3075 O O . SER B 1 171 ? -14.898 45.375 23.328 1 54.84 171 SER B O 1
ATOM 3077 N N . ILE B 1 172 ? -13.75 43.719 22.375 1 50.28 172 ILE B N 1
ATOM 3078 C CA . ILE B 1 172 ? -14.797 42.75 22.703 1 50.28 172 ILE B CA 1
ATOM 3079 C C . ILE B 1 172 ? -14.836 42.562 24.219 1 50.28 172 ILE B C 1
ATOM 3081 O O . ILE B 1 172 ? -15.914 42.594 24.828 1 50.28 172 ILE B O 1
ATOM 3085 N N . ALA B 1 173 ? -13.742 42.375 24.719 1 49.34 173 ALA B N 1
ATOM 3086 C CA . ALA B 1 173 ? -13.664 42.125 26.156 1 49.34 173 ALA B CA 1
ATOM 3087 C C . ALA B 1 173 ? -14.18 43.312 26.953 1 49.34 173 ALA B C 1
ATOM 3089 O O . ALA B 1 173 ? -14.789 43.156 28.016 1 49.34 173 ALA B O 1
ATOM 3090 N N . SER B 1 174 ? -13.938 44.344 26.312 1 52.72 174 SER B N 1
ATOM 3091 C CA . SER B 1 174 ? -14.359 45.531 27.031 1 52.72 174 SER B CA 1
ATOM 3092 C C . SER B 1 174 ? -15.836 45.844 26.766 1 52.72 174 SER B C 1
ATOM 3094 O O . SER B 1 174 ? -16.391 46.812 27.328 1 52.72 174 SER B O 1
ATOM 3096 N N . GLY B 1 175 ? -16.516 44.875 26.125 1 51.47 175 GLY B N 1
ATOM 3097 C CA . GLY B 1 175 ? -17.938 45.031 25.922 1 51.47 175 GLY B CA 1
ATOM 3098 C C . GLY B 1 175 ? -18.281 46.031 24.844 1 51.47 175 GLY B C 1
ATOM 3099 O O . GLY B 1 175 ? -19.438 46.438 24.688 1 51.47 175 GLY B O 1
ATOM 3100 N N . ASN B 1 176 ? -17.312 46.562 24.328 1 53.53 176 ASN B N 1
ATOM 3101 C CA . ASN B 1 176 ? -17.547 47.625 23.359 1 53.53 176 ASN B CA 1
ATOM 3102 C C . ASN B 1 176 ? -17.594 47.125 21.938 1 53.53 176 ASN B C 1
ATOM 3104 O O . ASN B 1 176 ? -17.609 47.906 20.984 1 53.53 176 ASN B O 1
ATOM 3108 N N . ALA B 1 177 ? -17.547 45.875 21.844 1 53.19 177 ALA B N 1
ATOM 3109 C CA . ALA B 1 177 ? -17.438 45.375 20.484 1 53.19 177 ALA B CA 1
ATOM 3110 C C . ALA B 1 177 ? -18.797 45.281 19.812 1 53.19 177 ALA B C 1
ATOM 3112 O O . ALA B 1 177 ? -19.781 44.844 20.422 1 53.19 177 ALA B O 1
ATOM 3113 N N . ASP B 1 178 ? -18.984 46.125 18.828 1 57.59 178 ASP B N 1
ATOM 3114 C CA . ASP B 1 178 ? -20.219 46.031 18.047 1 57.59 178 ASP B CA 1
ATOM 3115 C C . ASP B 1 178 ? -20.156 44.875 17.047 1 57.59 178 ASP B C 1
ATOM 3117 O O . ASP B 1 178 ? -19.094 44.281 16.859 1 57.59 178 ASP B O 1
ATOM 3121 N N . LYS B 1 179 ? -21.312 44.438 16.703 1 56.16 179 LYS B N 1
ATOM 3122 C CA . LYS B 1 179 ? -21.484 43.344 15.766 1 56.16 179 LYS B CA 1
ATOM 3123 C C . LYS B 1 179 ? -20.562 43.469 14.562 1 56.16 179 LYS B C 1
ATOM 3125 O O . LYS B 1 179 ? -20.062 42.469 14.039 1 56.16 179 LYS B O 1
ATOM 3130 N N . ALA B 1 180 ? -20.297 44.562 14.227 1 54.78 180 ALA B N 1
ATOM 3131 C CA . ALA B 1 180 ? -19.453 44.844 13.062 1 54.78 180 ALA B CA 1
ATOM 3132 C C . ALA B 1 180 ? -18 44.5 13.344 1 54.78 180 ALA B C 1
ATOM 3134 O O . ALA B 1 180 ? -17.312 43.938 12.477 1 54.78 180 ALA B O 1
ATOM 3135 N N . GLN B 1 181 ? -17.547 44.781 14.484 1 53.84 181 GLN B N 1
ATOM 3136 C CA . GLN B 1 181 ? -16.188 44.438 14.867 1 53.84 181 GLN B CA 1
ATOM 3137 C C . GLN B 1 181 ? -16 42.938 15 1 53.84 181 GLN B C 1
ATOM 3139 O O . GLN B 1 181 ? -14.969 42.375 14.602 1 53.84 181 GLN B O 1
ATOM 3144 N N . LEU B 1 182 ? -16.953 42.344 15.477 1 52.47 182 LEU B N 1
ATOM 3145 C CA . LEU B 1 182 ? -16.938 40.906 15.562 1 52.47 182 LEU B CA 1
ATOM 3146 C C . LEU B 1 182 ? -16.859 40.281 14.18 1 52.47 182 LEU B C 1
ATOM 3148 O O . LEU B 1 182 ? -16.109 39.312 13.969 1 52.47 182 LEU B O 1
ATOM 3152 N N . ALA B 1 183 ? -17.672 40.844 13.359 1 51.91 183 ALA B N 1
ATOM 3153 C CA . ALA B 1 183 ? -17.641 40.344 11.984 1 51.91 183 ALA B CA 1
ATOM 3154 C C . ALA B 1 183 ? -16.266 40.531 11.352 1 51.91 183 ALA B C 1
ATOM 3156 O O . ALA B 1 183 ? -15.789 39.688 10.609 1 51.91 183 ALA B O 1
ATOM 3157 N N . LYS B 1 184 ? -15.719 41.625 11.664 1 56.41 184 LYS B N 1
ATOM 3158 C CA . LYS B 1 184 ? -14.398 41.906 11.117 1 56.41 184 LYS B CA 1
ATOM 3159 C C . LYS B 1 184 ? -13.352 40.938 11.633 1 56.41 184 LYS B C 1
ATOM 3161 O O . LYS B 1 184 ? -12.477 40.5 10.883 1 56.41 184 LYS B O 1
ATOM 3166 N N . ILE B 1 185 ? -13.461 40.656 12.805 1 52.56 185 ILE B N 1
ATOM 3167 C CA . ILE B 1 185 ? -12.562 39.656 13.406 1 52.56 185 ILE B CA 1
ATOM 3168 C C . ILE B 1 185 ? -12.812 38.312 12.773 1 52.56 185 ILE B C 1
ATOM 3170 O O . ILE B 1 185 ? -11.867 37.594 12.391 1 52.56 185 ILE B O 1
ATOM 3174 N N . LEU B 1 186 ? -14.062 38.094 12.719 1 53.25 186 LEU B N 1
ATOM 3175 C CA . LEU B 1 186 ? -14.43 36.781 12.227 1 53.25 186 LEU B CA 1
ATOM 3176 C C . LEU B 1 186 ? -14.102 36.625 10.742 1 53.25 186 LEU B C 1
ATOM 3178 O O . LEU B 1 186 ? -13.82 35.531 10.266 1 53.25 186 LEU B O 1
ATOM 3182 N N . ASN B 1 187 ? -14.109 37.781 10.219 1 49.78 187 ASN B N 1
ATOM 3183 C CA . ASN B 1 187 ? -13.844 37.812 8.789 1 49.78 187 ASN B CA 1
ATOM 3184 C C . ASN B 1 187 ? -12.359 38 8.5 1 49.78 187 ASN B C 1
ATOM 3186 O O . ASN B 1 187 ? -11.953 38.094 7.336 1 49.78 187 ASN B O 1
ATOM 3190 N N . ASN B 1 188 ? -11.609 38.281 9.555 1 46.91 188 ASN B N 1
ATOM 3191 C CA . ASN B 1 188 ? -10.164 38.375 9.367 1 46.91 188 ASN B CA 1
ATOM 3192 C C . ASN B 1 188 ? -9.57 37.062 8.898 1 46.91 188 ASN B C 1
ATOM 3194 O O . ASN B 1 188 ? -9.836 36 9.492 1 46.91 188 ASN B O 1
ATOM 3198 N N . PRO B 1 189 ? -9.062 37.031 7.723 1 49.19 189 PRO B N 1
ATOM 3199 C CA . PRO B 1 189 ? -8.57 35.781 7.109 1 49.19 189 PRO B CA 1
ATOM 3200 C C . PRO B 1 189 ? -7.652 35 8.031 1 49.19 189 PRO B C 1
ATOM 3202 O O . PRO B 1 189 ? -7.52 33.781 7.883 1 49.19 189 PRO B O 1
ATOM 3205 N N . ASN B 1 190 ? -7.168 35.844 8.969 1 46.19 190 ASN B N 1
ATOM 3206 C CA . ASN B 1 190 ? -6.23 35.156 9.852 1 46.19 190 ASN B CA 1
ATOM 3207 C C . ASN B 1 190 ? -6.914 34.656 11.125 1 46.19 190 ASN B C 1
ATOM 3209 O O . ASN B 1 190 ? -6.266 34.094 11.992 1 46.19 190 ASN B O 1
ATOM 3213 N N . PHE B 1 191 ? -8.133 34.938 11.188 1 50.66 191 PHE B N 1
ATOM 3214 C CA . PHE B 1 191 ? -8.852 34.531 12.383 1 50.66 191 PHE B CA 1
ATOM 3215 C C . PHE B 1 191 ? -8.82 33 12.516 1 50.66 191 PHE B C 1
ATOM 3217 O O . PHE B 1 191 ? -8.633 32.469 13.617 1 50.66 191 PHE B O 1
ATOM 3224 N N . SER B 1 192 ? -9.062 32.406 11.422 1 47.56 192 SER B N 1
ATOM 3225 C CA . SER B 1 192 ? -9.062 30.938 11.445 1 47.56 192 SER B CA 1
ATOM 3226 C C . SER B 1 192 ? -7.719 30.391 11.922 1 47.56 192 SER B C 1
ATOM 3228 O O . SER B 1 192 ? -7.672 29.406 12.641 1 47.56 192 SER B O 1
ATOM 3230 N N . PHE B 1 193 ? -6.789 31.094 11.555 1 46.31 193 PHE B N 1
ATOM 3231 C CA . PHE B 1 193 ? -5.461 30.703 12.023 1 46.31 193 PHE B CA 1
ATOM 3232 C C . PHE B 1 193 ? -5.34 30.891 13.531 1 46.31 193 PHE B C 1
ATOM 3234 O O . PHE B 1 193 ? -4.879 30 14.234 1 46.31 193 PHE B O 1
ATOM 3241 N N . PHE B 1 194 ? -5.805 32.062 13.945 1 47.41 194 PHE B N 1
ATOM 3242 C CA . PHE B 1 194 ? -5.688 32.344 15.367 1 47.41 194 PHE B CA 1
ATOM 3243 C C . PHE B 1 194 ? -6.578 31.438 16.188 1 47.41 194 PHE B C 1
ATOM 3245 O O . PHE B 1 194 ? -6.188 30.984 17.266 1 47.41 194 PHE B O 1
ATOM 3252 N N . SER B 1 195 ? -7.582 31.109 15.594 1 47.31 195 SER B N 1
ATOM 3253 C CA . SER B 1 195 ? -8.477 30.188 16.281 1 47.31 195 SER B CA 1
ATOM 3254 C C . SER B 1 195 ? -7.938 28.766 16.281 1 47.31 195 SER B C 1
ATOM 3256 O O . SER B 1 195 ? -8.078 28.031 17.25 1 47.31 195 SER B O 1
ATOM 3258 N N . GLY B 1 196 ? -7.441 28.297 15.172 1 44.69 196 GLY B N 1
ATOM 3259 C CA . GLY B 1 196 ? -6.797 27 15.094 1 44.69 196 GLY B CA 1
ATOM 3260 C C . GLY B 1 196 ? -5.617 26.859 16.031 1 44.69 196 GLY B C 1
ATOM 3261 O O . GLY B 1 196 ? -5.461 25.828 16.688 1 44.69 196 GLY B O 1
ATOM 3262 N N . LEU B 1 197 ? -4.828 27.906 16.125 1 42.47 197 LEU B N 1
ATOM 3263 C CA . LEU B 1 197 ? -3.713 27.953 17.062 1 42.47 197 LEU B CA 1
ATOM 3264 C C . LEU B 1 197 ? -4.211 27.844 18.5 1 42.47 197 LEU B C 1
ATOM 3266 O O . LEU B 1 197 ? -3.607 27.156 19.328 1 42.47 197 LEU B O 1
ATOM 3270 N N . ALA B 1 198 ? -5.215 28.516 18.719 1 41.97 198 ALA B N 1
ATOM 3271 C CA . ALA B 1 198 ? -5.816 28.453 20.047 1 41.97 198 ALA B CA 1
ATOM 3272 C C . ALA B 1 198 ? -6.273 27.031 20.375 1 41.97 198 ALA B C 1
ATOM 3274 O O . ALA B 1 198 ? -6.043 26.547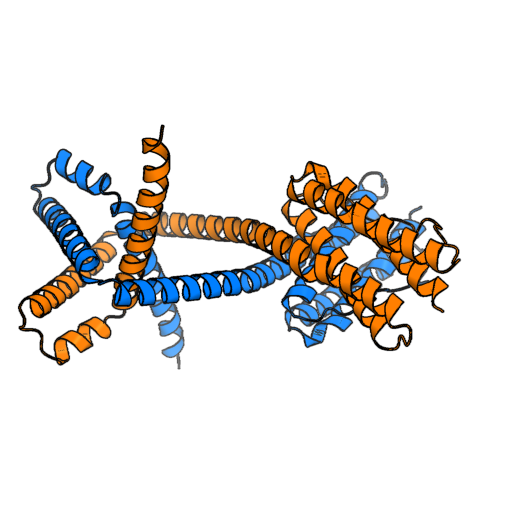 21.484 1 41.97 198 ALA B O 1
ATOM 3275 N N . LEU B 1 199 ? -6.73 26.484 19.328 1 41.94 199 LEU B N 1
ATOM 3276 C CA . LEU B 1 199 ? -7.207 25.125 19.531 1 41.94 199 LEU B CA 1
ATOM 3277 C C . LEU B 1 199 ? -6.039 24.141 19.594 1 41.94 199 LEU B C 1
ATOM 3279 O O . LEU B 1 199 ? -6.059 23.188 20.391 1 41.94 199 LEU B O 1
ATOM 3283 N N . GLY B 1 200 ? -4.969 24.297 18.828 1 43.69 200 GLY B N 1
ATOM 3284 C CA . GLY B 1 200 ? -3.775 23.469 18.922 1 43.69 200 GLY B CA 1
ATOM 3285 C C . GLY B 1 200 ? -3.045 23.625 20.234 1 43.69 200 GLY B C 1
ATOM 3286 O O . GLY B 1 200 ? -2.59 22.625 20.812 1 43.69 200 GLY B O 1
ATOM 3287 N N . ALA B 1 201 ? -2.912 24.812 20.719 1 40.06 201 ALA B N 1
ATOM 3288 C CA . ALA B 1 201 ? -2.283 25.047 22.016 1 40.06 201 ALA B CA 1
ATOM 3289 C C . ALA B 1 201 ? -3.104 24.438 23.141 1 40.06 201 ALA B C 1
ATOM 3291 O O . ALA B 1 201 ? -2.543 23.891 24.094 1 40.06 201 ALA B O 1
ATOM 3292 N N . LEU B 1 202 ? -4.305 24.547 23 1 39.12 202 LEU B N 1
ATOM 3293 C CA . LEU B 1 202 ? -5.121 23.859 23.984 1 39.12 202 LEU B CA 1
ATOM 3294 C C . LEU B 1 202 ? -4.902 22.344 23.906 1 39.12 202 LEU B C 1
ATOM 3296 O O . LEU B 1 202 ? -4.832 21.672 24.938 1 39.12 202 LEU B O 1
ATOM 3300 N N . GLY B 1 203 ? -4.77 21.812 22.828 1 40.28 203 GLY B N 1
ATOM 3301 C CA . GLY B 1 203 ? -4.469 20.391 22.656 1 40.28 203 GLY B CA 1
ATOM 3302 C C . GLY B 1 203 ? -3.104 20.016 23.188 1 40.28 203 GLY B C 1
ATOM 3303 O O . GLY B 1 203 ? -2.967 19 23.875 1 40.28 203 GLY B O 1
ATOM 3304 N N . ILE B 1 204 ? -2.068 20.781 22.969 1 39.28 204 ILE B N 1
ATOM 3305 C CA . ILE B 1 204 ? -0.758 20.5 23.547 1 39.28 204 ILE B CA 1
ATOM 3306 C C . ILE B 1 204 ? -0.816 20.672 25.062 1 39.28 204 ILE B C 1
ATOM 3308 O O . ILE B 1 204 ? -0.276 19.844 25.797 1 39.28 204 ILE B O 1
ATOM 3312 N N . SER B 1 205 ? -1.456 21.672 25.516 1 37.75 205 SER B N 1
ATOM 3313 C CA . SER B 1 205 ? -1.547 21.844 26.969 1 37.75 205 SER B CA 1
ATOM 3314 C C . SER B 1 205 ? -2.264 20.656 27.609 1 37.75 205 SER B C 1
ATOM 3316 O O . SER B 1 205 ? -1.896 20.234 28.719 1 37.75 205 SER B O 1
ATOM 3318 N N . MET B 1 206 ? -3.203 20.219 27.016 1 36.19 206 MET B N 1
ATOM 3319 C CA . MET B 1 206 ? -3.863 19.047 27.594 1 36.19 206 MET B CA 1
ATOM 3320 C C . MET B 1 206 ? -2.963 17.812 27.5 1 36.19 206 MET B C 1
ATOM 3322 O O . MET B 1 206 ? -2.959 16.969 28.391 1 36.19 206 MET B O 1
ATOM 3326 N N . MET B 1 207 ? -2.189 17.625 26.484 1 36.38 207 MET B N 1
ATOM 3327 C CA . MET B 1 207 ? -1.258 16.5 26.406 1 36.38 207 MET B CA 1
ATOM 3328 C C . MET B 1 207 ? -0.151 16.641 27.453 1 36.38 207 MET B C 1
ATOM 3330 O O . MET B 1 207 ? 0.273 15.656 28.047 1 36.38 207 MET B O 1
ATOM 3334 N N . ASP B 1 208 ? 0.35 17.766 27.672 1 36.44 208 ASP B N 1
ATOM 3335 C CA . ASP B 1 208 ? 1.36 17.969 28.703 1 36.44 208 ASP B CA 1
ATOM 3336 C C . ASP B 1 208 ? 0.811 17.641 30.094 1 36.44 208 ASP B C 1
ATOM 3338 O O . ASP B 1 208 ? 1.506 17.031 30.906 1 36.44 208 ASP B O 1
ATOM 3342 N N . LYS B 1 209 ? -0.354 18 30.406 1 36.94 209 LYS B N 1
ATOM 3343 C CA . LYS B 1 209 ? -0.909 17.672 31.703 1 36.94 209 LYS B CA 1
ATOM 3344 C C . LYS B 1 209 ? -1.143 16.172 31.828 1 36.94 209 LYS B C 1
ATOM 3346 O O . LYS B 1 209 ? -0.961 15.594 32.906 1 36.94 209 LYS B O 1
ATOM 3351 N N . ILE B 1 210 ? -1.448 15.508 30.828 1 36.47 210 ILE B N 1
ATOM 3352 C CA . ILE B 1 210 ? -1.597 14.055 30.922 1 36.47 210 ILE B CA 1
ATOM 3353 C C . ILE B 1 210 ? -0.224 13.406 31.078 1 36.47 210 ILE B C 1
ATOM 3355 O O . ILE B 1 210 ? -0.066 12.445 31.844 1 36.47 210 ILE B O 1
ATOM 3359 N N . SER B 1 211 ? 0.743 13.945 30.453 1 38.97 211 SER B N 1
ATOM 3360 C CA . SER B 1 211 ? 2.064 13.352 30.641 1 38.97 211 SER B CA 1
ATOM 3361 C C . SER B 1 211 ? 2.607 13.648 32.031 1 38.97 211 SER B C 1
ATOM 3363 O O . SER B 1 211 ? 3.482 12.93 32.531 1 38.97 211 SER B O 1
ATOM 3365 N N . GLN B 1 212 ? 2.201 14.758 32.594 1 37.69 212 GLN B N 1
ATOM 3366 C CA . GLN B 1 212 ? 2.693 15.031 33.938 1 37.69 212 GLN B CA 1
ATOM 3367 C C . GLN B 1 212 ? 1.965 14.18 34.969 1 37.69 212 GLN B C 1
ATOM 3369 O O . GLN B 1 212 ? 2.459 13.992 36.094 1 37.69 212 GLN B O 1
ATOM 3374 N N . LYS B 1 213 ? 0.793 13.859 34.812 1 40.94 213 LYS B N 1
ATOM 3375 C CA . LYS B 1 213 ? 0.173 13.062 35.875 1 40.94 213 LYS B CA 1
ATOM 3376 C C . LYS B 1 213 ? 0.868 11.711 36 1 40.94 213 LYS B C 1
ATOM 3378 O O . LYS B 1 213 ? 0.847 11.117 37.094 1 40.94 213 LYS B O 1
ATOM 3383 N N . ASP B 1 214 ? 1.47 11.227 34.906 1 38.34 214 ASP B N 1
ATOM 3384 C CA . ASP B 1 214 ? 2.062 9.914 35.156 1 38.34 214 ASP B CA 1
ATOM 3385 C C . ASP B 1 214 ? 3.332 10.039 36 1 38.34 214 ASP B C 1
ATOM 3387 O O . ASP B 1 214 ? 3.922 9.031 36.406 1 38.34 214 ASP B O 1
ATOM 3391 N N . LYS B 1 215 ? 3.98 11.242 36.156 1 40.94 215 LYS B N 1
ATOM 3392 C CA . LYS B 1 215 ? 5.168 11.211 37 1 40.94 215 LYS B CA 1
ATOM 3393 C C . LYS B 1 215 ? 4.785 11.242 38.469 1 40.94 215 LYS B C 1
ATOM 3395 O O . LYS B 1 215 ? 5.617 10.961 39.344 1 40.94 215 LYS B O 1
ATOM 3400 N N . SER B 1 216 ? 3.668 11.906 38.812 1 37.25 21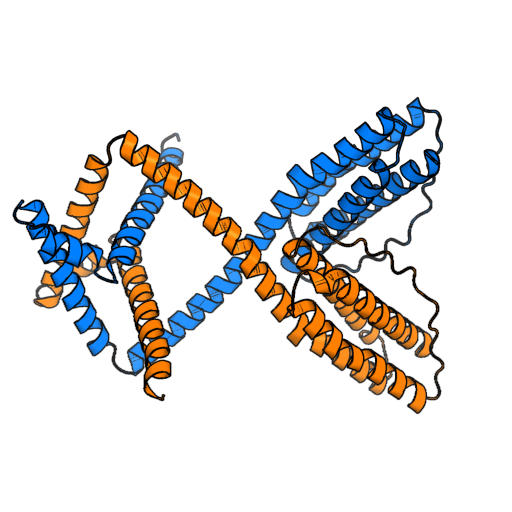6 SER B N 1
ATOM 3401 C CA . SER B 1 216 ? 3.568 12.008 40.281 1 37.25 216 SER B CA 1
ATOM 3402 C C . SER B 1 216 ? 3.188 10.672 40.906 1 37.25 216 SER B C 1
ATOM 3404 O O . SER B 1 216 ? 3.197 10.531 42.125 1 37.25 216 SER B O 1
ATOM 3406 N N . ASP B 1 217 ? 2.582 9.781 40.188 1 34.84 217 ASP B N 1
ATOM 3407 C CA . ASP B 1 217 ? 2.244 8.664 41.062 1 34.84 217 ASP B CA 1
ATOM 3408 C C . ASP B 1 217 ? 3.463 7.781 41.312 1 34.84 217 ASP B C 1
ATOM 3410 O O . ASP B 1 217 ? 3.35 6.727 41.938 1 34.84 217 ASP B O 1
ATOM 3414 N N . GLU B 1 218 ? 4.746 8.164 40.875 1 27.42 218 GLU B N 1
ATOM 3415 C CA . GLU B 1 218 ? 5.684 7.41 41.688 1 27.42 218 GLU B CA 1
ATOM 3416 C C . GLU B 1 218 ? 5.988 8.141 43 1 27.42 218 GLU B C 1
ATOM 3418 O O . GLU B 1 218 ? 5.988 9.375 43.031 1 27.42 218 GLU B O 1
#

Organism: Campylobacter curvus (strain 525.92) (NCBI:txid360105)